Protein AF-A0A412VHC2-F1 (afdb_monomer)

Structure (mmCIF, N/CA/C/O backbone):
data_AF-A0A412VHC2-F1
#
_entry.id   AF-A0A412VHC2-F1
#
loop_
_atom_site.group_PDB
_atom_site.id
_atom_site.type_symbol
_atom_site.label_atom_id
_atom_site.label_alt_id
_atom_site.label_comp_id
_atom_site.label_asym_id
_atom_site.label_entity_id
_atom_site.label_seq_id
_atom_site.pdbx_PDB_ins_code
_atom_site.Cartn_x
_atom_site.Cartn_y
_atom_site.Cartn_z
_atom_site.occupancy
_atom_site.B_iso_or_equiv
_atom_site.auth_seq_id
_atom_site.auth_comp_id
_atom_site.auth_asym_id
_atom_site.auth_atom_id
_atom_site.pdbx_PDB_model_num
ATOM 1 N N . MET A 1 1 ? -16.790 25.244 76.157 1.00 37.00 1 MET A N 1
ATOM 2 C CA . MET A 1 1 ? -16.424 24.755 74.810 1.00 37.00 1 MET A CA 1
ATOM 3 C C . MET A 1 1 ? -17.677 24.158 74.197 1.00 37.00 1 MET A C 1
ATOM 5 O O . MET A 1 1 ? -18.150 23.159 74.721 1.00 37.00 1 MET A O 1
ATOM 9 N N . ASN A 1 2 ? -18.261 24.790 73.173 1.00 50.31 2 ASN A N 1
ATOM 10 C CA . ASN A 1 2 ? -19.394 24.199 72.456 1.00 50.31 2 ASN A CA 1
ATOM 11 C C . ASN A 1 2 ? -18.897 22.934 71.756 1.00 50.31 2 ASN A C 1
ATOM 13 O O . ASN A 1 2 ? -18.060 23.008 70.859 1.00 50.31 2 ASN A O 1
ATOM 17 N N . LYS A 1 3 ? -19.355 21.770 72.219 1.00 57.19 3 LYS A N 1
ATOM 18 C CA . LYS A 1 3 ? -19.125 20.494 71.542 1.00 57.19 3 LYS A CA 1
ATOM 19 C C . LYS A 1 3 ? -19.809 20.613 70.179 1.00 57.19 3 LYS A C 1
ATOM 21 O O . LYS A 1 3 ? -21.024 20.761 70.125 1.00 57.19 3 LYS A O 1
ATOM 26 N N . LYS A 1 4 ? -19.029 20.656 69.097 1.00 60.97 4 LYS A N 1
ATOM 27 C CA . LYS A 1 4 ? -19.575 20.703 67.738 1.00 60.97 4 LYS A CA 1
ATOM 28 C C . LYS A 1 4 ? -20.162 19.327 67.449 1.00 60.97 4 LYS A C 1
ATOM 30 O O . LYS A 1 4 ? -19.420 18.349 67.376 1.00 60.97 4 LYS A O 1
ATOM 35 N N . TYR A 1 5 ? -21.483 19.241 67.380 1.00 79.25 5 TYR A N 1
ATOM 36 C CA . TYR A 1 5 ? -22.153 17.985 67.086 1.00 79.25 5 TYR A CA 1
ATOM 37 C C . TYR A 1 5 ? -22.163 17.748 65.581 1.00 79.25 5 TYR A C 1
ATOM 39 O O . TYR A 1 5 ? -22.399 18.661 64.798 1.00 79.25 5 TYR A O 1
ATOM 47 N N . GLN A 1 6 ? -21.924 16.506 65.179 1.00 88.62 6 GLN A N 1
ATOM 48 C CA . GLN A 1 6 ? -22.318 16.044 63.853 1.00 88.62 6 GLN A CA 1
ATOM 49 C C . GLN A 1 6 ? -23.771 15.572 63.937 1.00 88.62 6 GLN A C 1
ATOM 51 O O . GLN A 1 6 ? -24.225 15.153 65.003 1.00 88.62 6 GLN A O 1
ATOM 56 N N . LEU A 1 7 ? -24.507 15.601 62.826 1.00 92.62 7 LEU A N 1
ATOM 57 C CA . LEU A 1 7 ? -25.932 15.253 62.810 1.00 92.62 7 LEU A CA 1
ATOM 58 C C . LEU A 1 7 ? -26.248 13.936 63.543 1.00 92.62 7 LEU A C 1
ATOM 60 O O . LEU A 1 7 ? -27.122 13.891 64.405 1.00 92.62 7 LEU A O 1
ATOM 64 N N . HIS A 1 8 ? -25.500 12.876 63.246 1.00 93.00 8 HIS A N 1
ATOM 65 C CA . HIS A 1 8 ? -25.709 11.550 63.823 1.00 93.00 8 HIS A CA 1
ATOM 66 C C . HIS A 1 8 ? -25.371 11.469 65.322 1.00 93.00 8 HIS A C 1
ATOM 68 O O . HIS A 1 8 ? -26.059 10.768 66.065 1.00 93.00 8 HIS A O 1
ATOM 74 N N . THR A 1 9 ? -24.357 12.203 65.798 1.00 91.56 9 THR A N 1
ATOM 75 C CA . THR A 1 9 ? -24.033 12.266 67.235 1.00 91.56 9 THR A CA 1
ATOM 76 C C . THR A 1 9 ? -25.034 13.124 68.000 1.00 91.56 9 THR A C 1
ATOM 78 O O . THR A 1 9 ? -25.447 12.733 69.085 1.00 91.56 9 THR A O 1
ATOM 81 N N . GLY A 1 10 ? -25.506 14.227 67.412 1.00 92.94 10 GLY A N 1
ATOM 82 C CA . GLY A 1 10 ? -26.583 15.036 67.984 1.00 92.94 10 GLY A CA 1
ATOM 83 C C . GLY A 1 10 ? -27.891 14.251 68.123 1.00 92.94 10 GLY A C 1
ATOM 84 O O . GLY A 1 10 ? -28.517 14.284 69.178 1.00 92.94 10 GLY A O 1
ATOM 85 N N . ILE A 1 11 ? -28.282 13.486 67.094 1.00 94.38 11 ILE A N 1
ATOM 86 C CA . ILE A 1 11 ? -29.484 12.637 67.157 1.00 94.38 11 ILE A CA 1
ATOM 87 C C . ILE A 1 11 ? -29.336 11.577 68.253 1.00 94.38 11 ILE A C 1
ATOM 89 O O . ILE A 1 11 ? -30.275 11.359 69.016 1.00 94.38 11 ILE A O 1
ATOM 93 N N . LYS A 1 12 ? -28.164 10.938 68.360 1.00 93.62 12 LYS A N 1
ATOM 94 C CA . LYS A 1 12 ? -27.890 9.946 69.405 1.00 93.62 12 LYS A CA 1
ATOM 95 C C . LYS A 1 12 ? -28.046 10.536 70.808 1.00 93.62 12 LYS A C 1
ATOM 97 O O . LYS A 1 12 ? -28.754 9.948 71.620 1.00 93.62 12 LYS A O 1
ATOM 102 N N . ASP A 1 13 ? -27.443 11.692 71.075 1.00 92.50 13 ASP A N 1
ATOM 103 C CA . ASP A 1 13 ? -27.494 12.333 72.396 1.00 92.50 13 ASP A CA 1
ATOM 104 C C . ASP A 1 13 ? -28.935 12.756 72.763 1.00 92.50 13 ASP A C 1
ATOM 106 O O . ASP A 1 13 ? -29.370 12.566 73.902 1.00 92.50 13 ASP A O 1
ATOM 110 N N . ILE A 1 14 ? -29.722 13.239 71.790 1.00 92.62 14 ILE A N 1
ATOM 111 C CA . ILE A 1 14 ? -31.148 13.559 71.987 1.00 92.62 14 ILE A CA 1
ATOM 112 C C . ILE A 1 14 ? -31.957 12.294 72.289 1.00 92.62 14 ILE A C 1
ATOM 114 O O . ILE A 1 14 ? -32.760 12.297 73.219 1.00 92.62 14 ILE A O 1
ATOM 118 N N . ILE A 1 15 ? -31.741 11.202 71.549 1.00 92.38 15 ILE A N 1
ATOM 119 C CA . ILE A 1 15 ? -32.456 9.938 71.782 1.00 92.38 15 ILE A CA 1
ATOM 120 C C . ILE A 1 15 ? -32.112 9.356 73.157 1.00 92.38 15 ILE A C 1
ATOM 122 O O . ILE A 1 15 ? -32.994 8.868 73.861 1.00 92.38 15 ILE A O 1
ATOM 126 N N . GLN A 1 16 ? -30.847 9.439 73.573 1.00 90.50 16 GLN A N 1
ATOM 127 C CA . GLN A 1 16 ? -30.414 8.985 74.896 1.00 90.50 16 GLN A CA 1
ATOM 128 C C . GLN A 1 16 ? -31.054 9.788 76.036 1.00 90.50 16 GLN A C 1
ATOM 130 O O . GLN A 1 16 ? -31.316 9.224 77.096 1.00 90.50 16 GLN A O 1
ATOM 135 N N . THR A 1 17 ? -31.323 11.078 75.822 1.00 89.31 17 THR A N 1
ATOM 136 C CA . THR A 1 17 ? -31.862 11.977 76.856 1.00 89.31 17 THR A CA 1
ATOM 137 C C . THR A 1 17 ? -33.395 11.990 76.885 1.00 89.31 17 THR A C 1
ATOM 139 O O . THR A 1 17 ? -33.995 12.061 77.956 1.00 89.31 17 THR A O 1
ATOM 142 N N . ASN A 1 18 ? -34.043 11.900 75.722 1.00 88.44 18 ASN A N 1
ATOM 143 C CA . ASN A 1 18 ? -35.478 12.155 75.556 1.00 88.44 18 ASN A CA 1
ATOM 144 C C . ASN A 1 18 ? -36.262 10.927 75.057 1.00 88.44 18 ASN A C 1
ATOM 146 O O . ASN A 1 18 ? -37.468 11.024 74.826 1.00 88.44 18 ASN A O 1
ATOM 150 N N . GLY A 1 19 ? -35.600 9.782 74.872 1.00 88.69 19 GLY A N 1
ATOM 151 C CA . GLY A 1 19 ? -36.183 8.600 74.238 1.00 88.69 19 GLY A CA 1
ATOM 152 C C . GLY A 1 19 ? -36.320 8.750 72.719 1.00 88.69 19 GLY A C 1
ATOM 153 O O . GLY A 1 19 ? -35.807 9.688 72.115 1.00 88.69 19 GLY A O 1
ATOM 154 N N . THR A 1 20 ? -37.015 7.813 72.071 1.00 89.94 20 THR A N 1
ATOM 155 C CA . 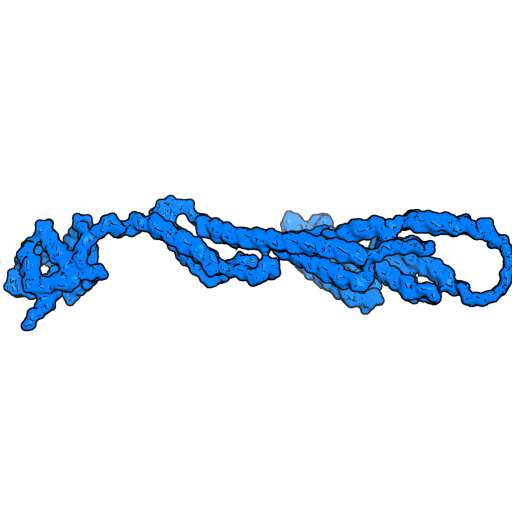THR A 1 20 ? -37.153 7.777 70.602 1.00 89.94 20 THR A CA 1
ATOM 156 C C . THR A 1 20 ? -38.275 8.659 70.058 1.00 89.94 20 THR A C 1
ATOM 158 O O . THR A 1 20 ? -38.295 8.929 68.861 1.00 89.94 20 THR A O 1
ATOM 161 N N . GLU A 1 21 ? -39.170 9.172 70.907 1.00 88.75 21 GLU A N 1
ATOM 162 C CA . GLU A 1 21 ? -40.281 10.056 70.512 1.00 88.75 21 GLU A CA 1
ATOM 163 C C . GLU A 1 21 ? -39.888 11.239 69.603 1.00 88.75 21 GLU A C 1
ATOM 165 O O . GLU A 1 21 ? -40.613 11.506 68.637 1.00 88.75 21 GLU A O 1
ATOM 170 N N . PRO A 1 22 ? -38.749 11.936 69.814 1.00 91.12 22 PRO A N 1
ATOM 171 C CA . PRO A 1 22 ? -38.373 13.079 68.987 1.00 91.12 22 PRO A CA 1
ATOM 172 C C . PRO A 1 22 ? -38.253 12.764 67.489 1.00 91.12 22 PRO A C 1
ATOM 174 O O . PRO A 1 22 ? -38.508 13.645 66.673 1.00 91.12 22 PRO A O 1
ATOM 177 N N . ILE A 1 23 ? -37.943 11.522 67.090 1.00 91.44 23 ILE A N 1
ATOM 178 C CA . ILE A 1 23 ? -37.787 11.148 65.667 1.00 91.44 23 ILE A CA 1
ATOM 179 C C . ILE A 1 23 ? -39.088 11.247 64.863 1.00 91.44 23 ILE A C 1
ATOM 181 O O . ILE A 1 23 ? -39.067 11.146 63.640 1.00 91.44 23 ILE A O 1
ATOM 185 N N . ARG A 1 24 ? -40.227 11.431 65.535 1.00 91.19 24 ARG A N 1
ATOM 186 C CA . ARG A 1 24 ? -41.544 11.564 64.909 1.00 91.19 24 ARG A CA 1
ATOM 187 C C . ARG A 1 24 ? -41.869 12.999 64.520 1.00 91.19 24 ARG A C 1
ATOM 189 O O . ARG A 1 24 ? -42.771 13.213 63.717 1.00 91.19 24 ARG A O 1
ATOM 196 N N . THR A 1 25 ? -41.194 13.982 65.116 1.00 91.31 25 THR A N 1
ATOM 197 C CA . THR A 1 25 ? -41.640 15.377 65.073 1.00 91.31 25 THR A CA 1
ATOM 198 C C . THR A 1 25 ? -40.540 16.316 64.603 1.00 91.31 25 THR A C 1
ATOM 200 O O . THR A 1 25 ? -39.356 16.123 64.869 1.00 91.31 25 THR A O 1
ATOM 203 N N . VAL A 1 26 ? -40.942 17.413 63.956 1.00 89.88 26 VAL A N 1
ATOM 204 C CA . VAL A 1 26 ? -40.036 18.479 63.488 1.00 89.88 26 VAL A CA 1
ATOM 205 C C . VAL A 1 26 ? -39.241 19.122 64.639 1.00 89.88 26 VAL A C 1
ATOM 207 O O . VAL A 1 26 ? -38.220 19.768 64.395 1.00 89.88 26 VAL A O 1
ATOM 210 N N . GLN A 1 27 ? -39.654 18.917 65.898 1.00 88.25 27 GLN A N 1
ATOM 211 C CA . GLN A 1 27 ? -38.915 19.382 67.073 1.00 88.25 27 GLN A CA 1
ATOM 212 C C . GLN A 1 27 ? -37.485 18.842 67.091 1.00 88.25 27 GLN A C 1
ATOM 214 O O . GLN A 1 27 ? -36.577 19.615 67.383 1.00 88.25 27 GLN A O 1
ATOM 219 N N . LEU A 1 28 ? -37.259 17.586 66.682 1.00 92.19 28 LEU A N 1
ATOM 220 C CA . LEU A 1 28 ? -35.909 17.028 66.564 1.00 92.19 28 LEU A CA 1
ATOM 221 C C . LEU A 1 28 ? -35.023 17.900 65.671 1.00 92.19 28 LEU A C 1
ATOM 223 O O . LEU A 1 28 ? -33.915 18.263 66.059 1.00 92.19 28 LEU A O 1
ATOM 227 N N . ALA A 1 29 ? -35.528 18.303 64.502 1.00 91.25 29 ALA A N 1
ATOM 228 C CA . ALA A 1 29 ? -34.755 19.117 63.576 1.00 91.25 29 ALA A CA 1
ATOM 229 C C . ALA A 1 29 ? -34.432 20.518 64.121 1.00 91.25 29 ALA A C 1
ATOM 231 O O . ALA A 1 29 ? -33.409 21.093 63.744 1.00 91.25 29 ALA A O 1
ATOM 232 N N . ASN A 1 30 ? -35.292 21.072 64.979 1.00 88.69 30 ASN A N 1
ATOM 233 C CA . ASN A 1 30 ? -35.064 22.366 65.618 1.00 88.69 30 ASN A CA 1
ATOM 234 C C . ASN A 1 30 ? -34.069 22.252 66.783 1.00 88.69 30 ASN A C 1
ATOM 236 O O . ASN A 1 30 ? -33.128 23.034 66.812 1.00 88.69 30 ASN A O 1
ATOM 240 N N . ILE A 1 31 ? -34.195 21.238 67.648 1.00 90.69 31 ILE A N 1
ATOM 241 C CA . ILE A 1 31 ? -33.237 20.981 68.741 1.00 90.69 31 ILE A CA 1
ATOM 242 C C . ILE A 1 31 ? -31.828 20.785 68.171 1.00 90.69 31 ILE A C 1
ATOM 244 O O . ILE A 1 31 ? -30.868 21.378 68.643 1.00 90.69 31 ILE A O 1
ATOM 248 N N . LEU A 1 32 ? -31.694 20.017 67.088 1.00 92.12 32 LEU A N 1
ATOM 249 C CA . LEU A 1 32 ? -30.409 19.808 66.415 1.00 92.12 32 LEU A CA 1
ATOM 250 C C . LEU A 1 32 ? -29.789 21.099 65.857 1.00 92.12 32 LEU A C 1
ATOM 252 O O . LEU A 1 32 ? -28.570 21.176 65.711 1.00 92.12 32 LEU A O 1
ATOM 256 N N . ALA A 1 33 ? -30.599 22.119 65.551 1.00 88.00 33 ALA A N 1
ATOM 257 C CA . ALA A 1 33 ? -30.076 23.411 65.116 1.00 88.00 33 ALA A CA 1
ATOM 258 C C . ALA A 1 33 ? -29.390 24.146 66.272 1.00 88.00 33 ALA A C 1
ATOM 260 O O . ALA A 1 33 ? -28.338 24.741 66.055 1.00 88.00 33 ALA A O 1
ATOM 261 N N . ASP A 1 34 ? -29.931 24.029 67.486 1.00 86.25 34 ASP A N 1
ATOM 262 C CA . ASP A 1 34 ? -29.331 24.594 68.699 1.00 86.25 34 ASP A CA 1
ATOM 263 C C . ASP A 1 34 ? -28.030 23.866 69.086 1.00 86.25 34 ASP A C 1
ATOM 265 O O . ASP A 1 34 ? -27.150 24.440 69.723 1.00 86.25 34 ASP A O 1
ATOM 269 N N . TYR A 1 35 ? -27.872 22.612 68.646 1.00 86.62 35 TYR A N 1
ATOM 270 C CA . TYR A 1 35 ? -26.659 21.804 68.825 1.00 86.62 35 TYR A CA 1
ATOM 271 C C . TYR A 1 35 ? -25.578 22.099 67.771 1.00 86.62 35 TYR A C 1
ATOM 273 O O . TYR A 1 35 ? -24.549 21.419 67.750 1.00 86.62 35 TYR A O 1
ATOM 281 N N . SER A 1 36 ? -25.796 23.064 66.866 1.00 85.94 36 SER A N 1
ATOM 282 C CA . SER A 1 36 ? -24.916 23.304 65.711 1.00 85.94 36 SER A CA 1
ATOM 283 C C . SER A 1 36 ? -24.716 22.051 64.838 1.00 85.94 36 SER A C 1
ATOM 285 O O . SER A 1 36 ? -23.720 21.923 64.126 1.00 85.94 36 SER A O 1
ATOM 287 N N . ALA A 1 37 ? -25.673 21.111 64.855 1.00 89.88 37 ALA A N 1
ATOM 288 C CA . ALA A 1 37 ? -25.521 19.791 64.235 1.00 89.88 37 ALA A CA 1
ATOM 289 C C . ALA A 1 37 ? -25.527 19.814 62.693 1.00 89.88 37 ALA A C 1
ATOM 291 O O . ALA A 1 37 ? -25.292 18.791 62.047 1.00 89.88 37 ALA A O 1
ATOM 292 N N . TYR A 1 38 ? -25.804 20.981 62.109 1.00 90.75 38 TYR A N 1
ATOM 293 C CA . TYR A 1 38 ? -25.882 21.214 60.668 1.00 90.75 38 TYR A CA 1
ATOM 294 C C . TYR A 1 38 ? -24.745 22.082 60.128 1.00 90.75 38 TYR A C 1
ATOM 296 O O . TYR A 1 38 ? -24.707 22.312 58.925 1.00 90.75 38 TYR A O 1
ATOM 304 N N . ASP A 1 39 ? -23.833 22.565 60.977 1.00 86.31 39 ASP A N 1
ATOM 305 C CA . ASP A 1 39 ? -22.776 23.502 60.566 1.00 86.31 39 ASP A CA 1
ATOM 306 C C . ASP A 1 39 ? -21.866 22.914 59.482 1.00 86.31 39 ASP A C 1
ATOM 308 O O . ASP A 1 39 ? -21.355 23.636 58.632 1.00 86.31 39 ASP A O 1
ATOM 312 N N . GLU A 1 40 ? -21.648 21.600 59.527 1.00 83.62 40 GLU A N 1
ATOM 313 C CA . GLU A 1 40 ? -20.838 20.881 58.542 1.00 83.62 40 GLU A CA 1
ATOM 314 C C . GLU A 1 40 ? -21.611 20.603 57.243 1.00 83.62 40 GLU A C 1
ATOM 316 O O . GLU A 1 40 ? -21.042 20.683 56.161 1.00 83.62 40 GLU A O 1
ATOM 321 N N . TYR A 1 41 ? -22.921 20.344 57.343 1.00 89.06 41 TYR A N 1
ATOM 322 C CA . TYR A 1 41 ? -23.776 19.942 56.221 1.00 89.06 41 TYR A CA 1
ATOM 323 C C . TYR A 1 41 ? -25.149 20.646 56.274 1.00 89.06 41 TYR A C 1
ATOM 325 O O . TYR A 1 41 ? -26.151 20.010 56.632 1.00 89.06 41 TYR A O 1
ATOM 333 N N . PRO A 1 42 ? -25.247 21.942 55.915 1.00 87.31 42 PRO A N 1
ATOM 334 C CA . PRO A 1 42 ? -26.446 22.757 56.154 1.00 87.31 42 PRO A CA 1
ATOM 335 C C . PRO A 1 42 ? -27.733 22.228 55.503 1.00 87.31 42 PRO A C 1
ATOM 337 O O . PRO A 1 42 ? -28.818 22.316 56.088 1.00 87.31 42 PRO A O 1
ATOM 340 N N . ALA A 1 43 ? -27.627 21.620 54.319 1.00 88.38 43 ALA A N 1
ATOM 341 C CA . ALA A 1 43 ? -28.752 21.066 53.566 1.00 88.38 43 ALA A CA 1
ATOM 342 C C . ALA A 1 43 ? -29.476 19.933 54.308 1.00 88.38 43 ALA A C 1
ATOM 344 O O . ALA A 1 43 ? -30.672 19.711 54.103 1.00 88.38 43 ALA A O 1
ATOM 345 N N . THR A 1 44 ? -28.785 19.241 55.217 1.00 92.50 44 THR A N 1
ATOM 346 C CA . THR A 1 44 ? -29.366 18.130 55.983 1.00 92.50 44 THR A CA 1
ATOM 347 C C . THR A 1 44 ? -30.480 18.593 56.922 1.00 92.50 44 THR A C 1
ATOM 349 O O . THR A 1 44 ? -31.402 17.824 57.183 1.00 92.50 44 THR A O 1
ATOM 352 N N . LYS A 1 45 ? -30.484 19.870 57.338 1.00 93.94 45 LYS A N 1
ATOM 353 C CA . LYS A 1 45 ? -31.594 20.475 58.090 1.00 93.94 45 LYS A CA 1
ATOM 354 C C . LYS A 1 45 ? -32.885 20.487 57.282 1.00 93.94 45 LYS A C 1
ATOM 356 O O . LYS A 1 45 ? -33.942 20.165 57.816 1.00 93.94 45 LYS A O 1
ATOM 361 N N . VAL A 1 46 ? -32.805 20.867 56.006 1.00 92.12 46 VAL A N 1
ATOM 362 C CA . VAL A 1 46 ? -33.967 20.932 55.107 1.00 92.12 46 VAL A CA 1
ATOM 363 C C . VAL A 1 46 ? -34.512 19.529 54.872 1.00 92.12 46 VAL A C 1
ATOM 365 O O . VAL A 1 46 ? -35.702 19.297 55.062 1.00 92.12 46 VAL A O 1
ATOM 368 N N . VAL A 1 47 ? -33.625 18.581 54.559 1.00 94.50 47 VAL A N 1
ATOM 369 C CA . VAL A 1 47 ? -34.006 17.186 54.311 1.00 94.50 47 VAL A CA 1
ATOM 370 C C . VAL A 1 47 ? -34.598 16.536 55.564 1.00 94.50 47 VAL A C 1
ATOM 372 O O . VAL A 1 47 ? -35.648 15.911 55.473 1.00 94.50 47 VAL A O 1
ATOM 375 N N . LEU A 1 48 ? -33.994 16.712 56.746 1.00 96.06 48 LEU A N 1
ATOM 376 C CA . LEU A 1 48 ? -34.534 16.155 57.990 1.00 96.06 48 LEU A CA 1
ATOM 377 C C . LEU A 1 48 ? -35.894 16.771 58.345 1.00 96.06 48 LEU A C 1
ATOM 379 O O . LEU A 1 48 ? -36.805 16.049 58.740 1.00 96.06 48 LEU A O 1
ATOM 383 N N . LYS A 1 49 ? -36.069 18.088 58.174 1.00 94.75 49 LYS A N 1
ATOM 384 C CA . LYS A 1 49 ? -37.378 18.725 58.376 1.00 94.75 49 LYS A CA 1
ATOM 385 C C . LYS A 1 49 ? -38.439 18.145 57.451 1.00 94.75 49 LYS A C 1
ATOM 387 O O . LYS A 1 49 ? -39.549 17.896 57.918 1.00 94.75 49 LYS A O 1
ATOM 392 N N . ASP A 1 50 ? -38.109 17.912 56.186 1.00 95.25 50 ASP A N 1
ATOM 393 C CA . ASP A 1 50 ? -39.046 17.332 55.228 1.00 95.25 50 ASP A CA 1
ATOM 394 C C . ASP A 1 50 ? -39.403 15.883 55.588 1.00 95.25 50 ASP A C 1
ATOM 396 O O . ASP A 1 50 ? -40.587 15.574 55.694 1.00 95.25 50 ASP A O 1
ATOM 400 N N . VAL A 1 51 ? -38.420 15.036 55.926 1.00 95.88 51 VAL A N 1
ATOM 401 C CA . VAL A 1 51 ? -38.637 13.657 56.424 1.00 95.88 51 VAL A CA 1
ATOM 402 C C . VAL A 1 51 ? -39.624 13.628 57.598 1.00 95.88 51 VAL A C 1
ATOM 404 O O . VAL A 1 51 ? -40.512 12.774 57.664 1.00 95.88 51 VAL A O 1
ATOM 407 N N . LEU A 1 52 ? -39.481 14.563 58.538 1.00 95.00 52 LEU A N 1
ATOM 408 C CA . LEU A 1 52 ? -40.332 14.646 59.726 1.00 95.00 52 LEU A CA 1
ATOM 409 C C . LEU A 1 52 ? -41.726 15.196 59.390 1.00 95.00 52 LEU A C 1
ATOM 411 O O . LEU A 1 52 ? -42.724 14.681 59.886 1.00 95.00 52 LEU A O 1
ATOM 415 N N . THR A 1 53 ? -41.811 16.201 58.516 1.00 92.44 53 THR A N 1
ATOM 416 C CA . THR A 1 53 ? -43.079 16.852 58.136 1.00 92.44 53 THR A CA 1
ATOM 417 C C . THR A 1 53 ? -43.941 15.958 57.243 1.00 92.44 53 THR A C 1
ATOM 419 O O . THR A 1 53 ? -45.161 15.943 57.371 1.00 92.44 53 THR A O 1
ATOM 422 N N . THR A 1 54 ? -43.317 15.168 56.370 1.00 91.69 54 THR A N 1
ATOM 423 C CA . THR A 1 54 ? -43.994 14.251 55.437 1.00 91.69 54 THR A CA 1
ATOM 424 C C . THR A 1 54 ? -44.352 12.898 56.068 1.00 91.69 54 THR A C 1
ATOM 426 O O . THR A 1 54 ? -44.821 11.991 55.381 1.00 91.69 54 THR A O 1
ATOM 429 N N . GLY A 1 55 ? -44.154 12.742 57.383 1.00 92.75 55 GLY A N 1
ATOM 430 C CA . GLY A 1 55 ? -44.569 11.563 58.148 1.00 92.75 55 GLY A CA 1
ATOM 431 C C . GLY A 1 55 ? -43.623 10.361 58.059 1.00 92.75 55 GLY A C 1
ATOM 432 O O . GLY A 1 55 ? -43.915 9.310 58.633 1.00 92.75 55 GLY A O 1
ATOM 433 N N . TYR A 1 56 ? -42.465 10.484 57.403 1.00 95.19 56 TYR A N 1
ATOM 434 C CA . TYR A 1 56 ? -41.474 9.402 57.353 1.00 95.19 56 TYR A CA 1
ATOM 435 C C . TYR A 1 56 ? -40.811 9.172 58.713 1.00 95.19 56 TYR A C 1
ATOM 437 O O . TYR A 1 56 ? -40.528 8.025 59.050 1.00 95.19 56 TYR A O 1
ATOM 445 N N . GLY A 1 57 ? -40.664 10.213 59.540 1.00 93.50 57 GLY A N 1
ATOM 446 C CA . GLY A 1 57 ? -40.243 10.070 60.940 1.00 93.50 57 GLY A CA 1
ATOM 447 C C . GLY A 1 57 ? -41.158 9.148 61.757 1.00 93.50 57 GLY A C 1
ATOM 448 O O . GLY A 1 57 ? -40.684 8.259 62.462 1.00 93.50 57 GLY A O 1
ATOM 449 N N . GLN A 1 58 ? -42.481 9.283 61.591 1.00 93.69 58 GLN A N 1
ATOM 450 C CA . GLN A 1 58 ? -43.465 8.393 62.218 1.00 93.69 58 GLN A CA 1
ATOM 451 C C . GLN A 1 58 ? -43.326 6.949 61.721 1.00 93.69 58 GLN A C 1
ATOM 453 O O . GLN A 1 58 ? -43.388 6.019 62.518 1.00 93.69 58 GLN A O 1
ATOM 458 N N . ARG A 1 59 ? -43.107 6.750 60.415 1.00 93.38 59 ARG A N 1
ATOM 459 C CA . ARG A 1 59 ? -42.904 5.411 59.836 1.00 93.38 59 ARG A CA 1
ATOM 460 C C . ARG A 1 59 ? -41.641 4.741 60.378 1.00 93.38 59 ARG A C 1
ATOM 462 O O . ARG A 1 59 ? -41.683 3.553 60.671 1.00 93.38 59 ARG A O 1
ATOM 469 N N . ILE A 1 60 ? -40.551 5.496 60.541 1.00 93.25 60 ILE A N 1
ATOM 470 C CA . ILE A 1 60 ? -39.308 5.002 61.155 1.00 93.25 60 ILE A CA 1
ATOM 471 C C . ILE A 1 60 ? -39.549 4.629 62.621 1.00 93.25 60 ILE A C 1
ATOM 473 O O . ILE A 1 60 ? -39.118 3.565 63.052 1.00 93.25 60 ILE A O 1
ATOM 477 N N . TYR A 1 61 ? -40.259 5.471 63.377 1.00 91.69 61 TYR A N 1
ATOM 478 C CA . TYR A 1 61 ? -40.608 5.185 64.769 1.00 91.69 61 TYR A CA 1
ATOM 479 C C . TYR A 1 61 ? -41.447 3.911 64.909 1.00 91.69 61 TYR A C 1
ATOM 481 O O . TYR A 1 61 ? -41.135 3.073 65.750 1.00 91.69 61 TYR A O 1
ATOM 489 N N . ASN A 1 62 ? -42.469 3.733 64.069 1.00 90.06 62 ASN A N 1
ATOM 490 C CA . ASN A 1 62 ? -43.288 2.521 64.085 1.00 90.06 62 ASN A CA 1
ATOM 491 C C . ASN A 1 62 ? -42.448 1.289 63.731 1.00 90.06 62 ASN A C 1
ATOM 493 O O . ASN A 1 62 ? -42.463 0.324 64.481 1.00 90.06 62 ASN A O 1
ATOM 497 N N . ALA A 1 63 ? -41.643 1.352 62.663 1.00 88.56 63 ALA A N 1
ATOM 498 C CA . ALA A 1 63 ? -40.755 0.252 62.272 1.00 88.56 63 ALA A CA 1
ATOM 499 C C . ALA A 1 63 ? -39.745 -0.114 63.376 1.00 88.56 63 ALA A C 1
ATOM 501 O O . ALA A 1 63 ? -39.385 -1.275 63.540 1.00 88.56 63 ALA A O 1
ATOM 502 N N . PHE A 1 64 ? -39.290 0.866 64.162 1.00 87.75 64 PHE A N 1
ATOM 503 C CA . PHE A 1 64 ? -38.398 0.621 65.292 1.00 87.75 64 PHE A CA 1
ATOM 504 C C . PHE A 1 64 ? -39.114 -0.003 66.505 1.00 87.75 64 PHE A C 1
ATOM 506 O O . PHE A 1 64 ? -38.502 -0.791 67.223 1.00 87.75 64 PHE A O 1
ATOM 513 N N . ASN A 1 65 ? -40.392 0.326 66.732 1.00 82.44 65 ASN A N 1
ATOM 514 C CA . ASN A 1 65 ? -41.126 -0.058 67.943 1.00 82.44 65 ASN A CA 1
ATOM 515 C C . ASN A 1 65 ? -42.119 -1.228 67.772 1.00 82.44 65 ASN A C 1
ATOM 517 O O . ASN A 1 65 ? -42.468 -1.844 68.776 1.00 82.44 65 ASN A O 1
ATOM 521 N N . GLU A 1 66 ? -42.589 -1.549 66.560 1.00 72.94 66 GLU A N 1
ATOM 522 C CA . GLU A 1 66 ? -43.731 -2.465 66.351 1.00 72.94 66 GLU A CA 1
ATOM 523 C C . GLU A 1 66 ? -43.393 -3.895 65.876 1.00 72.94 66 GLU A C 1
ATOM 525 O O . GLU A 1 66 ? -44.295 -4.732 65.856 1.00 72.94 66 GLU A O 1
ATOM 530 N N . SER A 1 67 ? -42.144 -4.276 65.574 1.00 52.19 67 SER A N 1
ATOM 531 C CA . SER A 1 67 ? -41.869 -5.668 65.147 1.00 52.19 67 SER A CA 1
ATOM 532 C C . SER A 1 67 ? -40.405 -6.103 65.249 1.00 52.19 67 SER A C 1
ATOM 534 O O . SER A 1 67 ? -39.480 -5.359 64.956 1.00 52.19 67 SER A O 1
ATOM 536 N N . GLY A 1 68 ? -40.183 -7.350 65.683 1.00 58.50 68 GLY A N 1
ATOM 537 C CA . GLY A 1 68 ? -38.868 -7.888 66.041 1.00 58.50 68 GLY A CA 1
ATOM 538 C C . GLY A 1 68 ? -37.815 -7.991 64.924 1.00 58.50 68 GLY A C 1
ATOM 539 O O . GLY A 1 68 ? -38.123 -8.053 63.745 1.00 58.50 68 GLY A O 1
ATOM 540 N N . LYS A 1 69 ? -36.546 -8.080 65.357 1.00 59.97 69 LYS A N 1
ATOM 541 C CA . LYS A 1 69 ? -35.277 -8.456 64.676 1.00 59.97 69 LYS A CA 1
ATOM 542 C C . LYS A 1 69 ? -34.935 -7.898 63.271 1.00 59.97 69 LYS A C 1
ATOM 544 O O . LYS A 1 69 ? -33.768 -8.026 62.909 1.00 59.97 69 LYS A O 1
ATOM 549 N N . ILE A 1 70 ? -35.826 -7.255 62.507 1.00 60.81 70 ILE A N 1
ATOM 550 C CA . ILE A 1 70 ? -35.568 -6.807 61.113 1.00 60.81 70 ILE A CA 1
ATOM 551 C C . ILE A 1 70 ? -35.718 -5.275 60.924 1.00 60.81 70 ILE A C 1
ATOM 553 O O . ILE A 1 70 ? -36.078 -4.790 59.854 1.00 60.81 70 ILE A O 1
ATOM 557 N N . TYR A 1 71 ? -35.359 -4.483 61.938 1.00 74.19 71 TYR A N 1
ATOM 558 C CA . TYR A 1 71 ? -35.496 -3.013 61.944 1.00 74.19 71 TYR A CA 1
ATOM 559 C C . TYR A 1 71 ? -34.821 -2.300 60.755 1.00 74.19 71 TYR A C 1
ATOM 561 O O . TYR A 1 71 ? -35.355 -1.353 60.182 1.00 74.19 71 TYR A O 1
ATOM 569 N N . LEU A 1 72 ? -33.624 -2.750 60.364 1.00 81.06 72 LEU A N 1
ATOM 570 C CA . LEU A 1 72 ? -32.822 -2.083 59.331 1.00 81.06 72 LEU A CA 1
ATOM 571 C C . LEU A 1 72 ? -33.401 -2.236 57.921 1.00 81.06 72 LEU A C 1
ATOM 573 O O . LEU A 1 72 ? -33.321 -1.295 57.136 1.00 81.06 72 LEU A O 1
ATOM 577 N N . ALA A 1 73 ? -33.968 -3.399 57.589 1.00 83.50 73 ALA A N 1
ATOM 578 C CA . ALA A 1 73 ? -34.496 -3.637 56.246 1.00 83.50 73 ALA A CA 1
ATOM 579 C C . ALA A 1 73 ? -35.768 -2.814 55.999 1.00 83.50 73 ALA A C 1
ATOM 581 O O . ALA A 1 73 ? -35.930 -2.235 54.926 1.00 83.50 73 ALA A O 1
ATOM 582 N N . GLU A 1 74 ? -36.633 -2.700 57.010 1.00 88.06 74 GLU A N 1
ATOM 583 C CA . GLU A 1 74 ? -37.846 -1.884 56.929 1.00 88.06 74 GLU A CA 1
ATOM 584 C C . GLU A 1 74 ? -37.517 -0.393 56.801 1.00 88.06 74 GLU A C 1
ATOM 586 O O . GLU A 1 74 ? -38.060 0.293 55.932 1.00 88.06 74 GLU A O 1
ATOM 591 N N . ILE A 1 75 ? -36.563 0.112 57.592 1.00 90.62 75 ILE A N 1
ATOM 592 C CA . ILE A 1 75 ? -36.111 1.506 57.485 1.00 90.62 75 ILE A CA 1
ATOM 593 C C . ILE A 1 75 ? -35.443 1.771 56.127 1.00 90.62 75 ILE A C 1
ATOM 595 O O . ILE A 1 75 ? -35.645 2.836 55.541 1.00 90.62 75 ILE A O 1
ATOM 599 N N . GLU A 1 76 ? -34.717 0.800 55.567 1.00 89.31 76 GLU A N 1
ATOM 600 C CA . GLU A 1 76 ? -34.149 0.910 54.221 1.00 89.31 76 GLU A CA 1
ATOM 601 C C . GLU A 1 76 ? -35.243 1.000 53.142 1.00 89.31 76 GLU A C 1
ATOM 603 O O . GLU A 1 76 ? -35.133 1.815 52.224 1.00 89.31 76 GLU A O 1
ATOM 608 N N . MET A 1 77 ? -36.337 0.241 53.270 1.00 88.62 77 MET A N 1
ATOM 609 C CA . MET A 1 77 ? -37.498 0.364 52.379 1.00 88.62 77 MET A CA 1
ATOM 610 C C . MET A 1 77 ? -38.176 1.735 52.501 1.00 88.62 77 MET A C 1
ATOM 612 O O . MET A 1 77 ? -38.528 2.341 51.487 1.00 88.62 77 MET A O 1
ATOM 616 N N . ILE A 1 78 ? -38.323 2.254 53.725 1.00 93.19 78 ILE A N 1
ATOM 617 C CA . ILE A 1 78 ? -38.857 3.600 53.982 1.00 93.19 78 ILE A CA 1
ATOM 618 C C . ILE A 1 78 ? -37.962 4.662 53.324 1.00 93.19 78 ILE A C 1
ATOM 620 O O . ILE A 1 78 ? -38.473 5.571 52.666 1.00 93.19 78 ILE A O 1
ATOM 624 N N . LYS A 1 79 ? -36.635 4.523 53.437 1.00 93.88 79 LYS A N 1
ATOM 625 C CA . LYS A 1 79 ? -35.662 5.404 52.780 1.00 93.88 79 LYS A CA 1
ATOM 626 C C . LYS A 1 79 ? -35.802 5.366 51.263 1.00 93.88 79 LYS A C 1
ATOM 628 O O . LYS A 1 79 ? -35.858 6.417 50.637 1.00 93.88 79 LYS A O 1
ATOM 633 N N . GLN A 1 80 ? -35.887 4.177 50.665 1.00 89.62 80 GLN A N 1
ATOM 634 C CA . GLN A 1 80 ? -36.050 4.031 49.216 1.00 89.62 80 GLN A CA 1
ATOM 635 C C . GLN A 1 80 ? -37.356 4.656 48.713 1.00 89.62 80 GLN A C 1
ATOM 637 O O . GLN A 1 80 ? -37.357 5.294 47.661 1.00 89.62 80 GLN A O 1
ATOM 642 N N . ASP A 1 81 ? -38.453 4.501 49.456 1.00 90.69 81 ASP A N 1
ATOM 643 C CA . ASP A 1 81 ? -39.729 5.156 49.151 1.00 90.69 81 ASP A CA 1
ATOM 644 C C . ASP A 1 81 ? -39.604 6.688 49.215 1.00 90.69 81 ASP A C 1
ATOM 646 O O . ASP A 1 81 ? -40.006 7.381 48.278 1.00 90.69 81 ASP A O 1
ATOM 650 N N . TYR A 1 82 ? -38.957 7.219 50.259 1.00 93.31 82 TYR A N 1
ATOM 651 C CA . TYR A 1 82 ? -38.691 8.654 50.393 1.00 93.31 82 TYR A CA 1
ATOM 652 C C . TYR A 1 82 ? -37.799 9.190 49.266 1.00 93.31 82 TYR A C 1
ATOM 654 O O . TYR A 1 82 ? -38.106 10.214 48.656 1.00 93.31 82 TYR A O 1
ATOM 662 N N . SER A 1 83 ? -36.709 8.490 48.939 1.00 88.56 83 SER A N 1
ATOM 663 C CA . SER A 1 83 ? -35.793 8.882 47.862 1.00 88.56 83 SER A CA 1
ATOM 664 C C . SER A 1 83 ? -36.477 8.935 46.496 1.00 88.56 83 SER A C 1
ATOM 666 O O . SER A 1 83 ? -36.079 9.739 45.666 1.00 88.56 83 SER A O 1
ATOM 668 N N . LYS A 1 84 ? -37.494 8.098 46.248 1.00 84.75 84 LYS A N 1
ATOM 669 C CA . LYS A 1 84 ? -38.255 8.108 44.986 1.00 84.75 84 LYS A CA 1
ATOM 670 C C . LYS A 1 84 ? -39.233 9.280 44.883 1.00 84.75 84 LYS A C 1
ATOM 672 O O . LYS A 1 84 ? -39.545 9.703 43.776 1.00 84.75 84 LYS A O 1
ATOM 677 N N . LYS A 1 85 ? -39.761 9.751 46.015 1.00 87.06 85 LYS A N 1
ATOM 678 C CA . LYS A 1 85 ? -40.819 10.777 46.071 1.00 87.06 85 LYS A CA 1
ATOM 679 C C . LYS A 1 85 ? -40.289 12.183 46.342 1.00 87.06 85 LYS A C 1
ATOM 681 O O . LYS A 1 85 ? -40.951 13.156 45.996 1.00 87.06 85 LYS A O 1
ATOM 686 N N . SER A 1 86 ? -39.129 12.292 46.981 1.00 87.00 86 SER A N 1
ATOM 687 C CA . SER A 1 86 ? -38.502 13.576 47.287 1.00 87.00 86 SER A CA 1
ATOM 688 C C . SER A 1 86 ? -37.698 14.112 46.101 1.00 87.00 86 SER A C 1
ATOM 690 O O . SER A 1 86 ? -37.250 13.366 45.234 1.00 87.00 86 SER A O 1
ATOM 692 N N . LYS A 1 87 ? -37.486 15.431 46.082 1.00 87.38 87 LYS A N 1
ATOM 693 C CA . LYS A 1 87 ? -36.626 16.115 45.103 1.00 87.38 87 LYS A CA 1
ATOM 694 C C . LYS A 1 87 ? -35.199 16.318 45.626 1.00 87.38 87 LYS A C 1
ATOM 696 O O . LYS A 1 87 ? -34.521 17.241 45.187 1.00 87.38 87 LYS A O 1
ATOM 701 N N . PHE A 1 88 ? -34.757 15.528 46.606 1.00 88.88 88 PHE A N 1
ATOM 702 C CA . PHE A 1 88 ? -33.483 15.740 47.296 1.00 88.88 88 PHE A CA 1
ATOM 703 C C . PHE A 1 88 ? -32.367 14.829 46.781 1.00 88.88 88 PHE A C 1
ATOM 705 O O . PHE A 1 88 ? -32.609 13.690 46.382 1.00 88.88 88 PHE A O 1
ATOM 712 N N . LYS A 1 89 ? -31.122 15.319 46.820 1.00 88.25 89 LYS A N 1
ATOM 713 C CA . LYS A 1 89 ? -29.936 14.552 46.410 1.00 88.25 89 LYS A CA 1
ATOM 714 C C . LYS A 1 89 ? -29.799 13.265 47.231 1.00 88.25 89 LYS A C 1
ATOM 716 O O . LYS A 1 89 ? -29.905 13.269 48.459 1.00 88.25 89 LYS A O 1
ATOM 721 N N . LYS A 1 90 ? -29.527 12.147 46.548 1.00 88.25 90 LYS A N 1
ATOM 722 C CA . LYS A 1 90 ? -29.500 10.798 47.142 1.00 88.25 90 LYS A CA 1
ATOM 723 C C . LYS A 1 90 ? -28.478 10.651 48.273 1.00 88.25 90 LYS A C 1
ATOM 725 O O . LYS A 1 90 ? -28.750 9.954 49.245 1.00 88.25 90 LYS A O 1
ATOM 730 N N . ASP A 1 91 ? -27.310 11.273 48.158 1.00 86.25 91 ASP A N 1
ATOM 731 C CA . ASP A 1 91 ? -26.268 11.231 49.187 1.00 86.25 91 ASP A CA 1
ATOM 732 C C . ASP A 1 91 ? -26.677 11.992 50.460 1.00 86.25 91 ASP A C 1
ATOM 734 O O . ASP A 1 91 ? -26.471 11.476 51.556 1.00 86.25 91 ASP A O 1
ATOM 738 N N . VAL A 1 92 ? -27.345 13.143 50.325 1.00 91.38 92 VAL A N 1
ATOM 739 C CA . VAL A 1 92 ? -27.899 13.912 51.456 1.00 91.38 92 VAL A CA 1
ATOM 740 C C . VAL A 1 92 ? -29.027 13.137 52.147 1.00 91.38 92 VAL A C 1
ATOM 742 O O . VAL A 1 92 ? -29.055 13.042 53.374 1.00 91.38 92 VAL A O 1
ATOM 745 N N . VAL A 1 93 ? -29.929 12.522 51.372 1.00 93.50 93 VAL A N 1
ATOM 746 C CA . VAL A 1 93 ? -30.997 11.656 51.906 1.00 93.50 93 VAL A CA 1
ATOM 747 C C . VAL A 1 93 ? -30.415 10.460 52.657 1.00 93.50 93 VAL A C 1
ATOM 749 O O . VAL A 1 93 ? -30.827 10.180 53.782 1.00 93.50 93 VAL A O 1
ATOM 752 N N . ASN A 1 94 ? -29.430 9.777 52.069 1.00 92.81 94 ASN A N 1
ATOM 753 C CA . ASN A 1 94 ? -28.756 8.655 52.717 1.00 92.81 94 ASN A CA 1
ATOM 754 C C . ASN A 1 94 ? -28.110 9.072 54.036 1.00 92.81 94 ASN A C 1
ATOM 756 O O . ASN A 1 94 ? -28.284 8.376 55.030 1.00 92.81 94 ASN A O 1
ATOM 760 N N . TYR A 1 95 ? -27.418 10.213 54.060 1.00 94.25 95 TYR A N 1
ATOM 761 C CA . TYR A 1 95 ? -26.775 10.709 55.270 1.00 94.25 95 TYR A CA 1
ATOM 762 C C . TYR A 1 95 ? -27.779 10.974 56.400 1.00 94.25 95 TYR A C 1
ATOM 764 O O . TYR A 1 95 ? -27.537 10.575 57.539 1.00 94.25 95 TYR A O 1
ATOM 772 N N . VAL A 1 96 ? -28.929 11.590 56.101 1.00 95.56 96 VAL A N 1
ATOM 773 C CA . VAL A 1 96 ? -29.977 11.858 57.103 1.00 95.56 96 VAL A CA 1
ATOM 774 C C . VAL A 1 96 ? -30.567 10.561 57.662 1.00 95.56 96 VAL A C 1
ATOM 776 O O . VAL A 1 96 ? -30.642 10.400 58.880 1.00 95.56 96 VAL A O 1
ATOM 779 N N . PHE A 1 97 ? -30.941 9.610 56.803 1.00 95.62 97 PHE A N 1
ATOM 780 C CA . PHE A 1 97 ? -31.500 8.328 57.253 1.00 95.62 97 PHE A CA 1
ATOM 781 C C . PHE A 1 97 ? -30.479 7.488 58.025 1.00 95.62 97 PHE A C 1
ATOM 783 O O . PHE A 1 97 ? -30.813 6.897 59.054 1.00 95.62 97 PHE A O 1
ATOM 790 N N . ASP A 1 98 ? -29.225 7.474 57.580 1.00 94.25 98 ASP A N 1
ATOM 791 C CA . ASP A 1 98 ? -28.147 6.774 58.271 1.00 94.25 98 ASP A CA 1
ATOM 792 C C . ASP A 1 98 ? -27.839 7.419 59.627 1.00 94.25 98 ASP A C 1
ATOM 794 O O . ASP A 1 98 ? -27.573 6.702 60.590 1.00 94.25 98 ASP A O 1
ATOM 798 N N . SER A 1 99 ? -27.963 8.746 59.735 1.00 95.00 99 SER A N 1
ATOM 799 C CA . SER A 1 99 ? -27.825 9.476 61.000 1.00 95.00 99 SER A CA 1
ATOM 800 C C . SER A 1 99 ? -28.928 9.124 62.001 1.00 95.00 99 SER A C 1
ATOM 802 O O . SER A 1 99 ? -28.645 8.961 63.188 1.00 95.00 99 SER A O 1
ATOM 804 N N . ILE A 1 100 ? -30.167 8.936 61.533 1.00 94.88 100 ILE A N 1
ATOM 805 C CA . ILE A 1 100 ? -31.273 8.450 62.372 1.00 94.88 100 ILE A CA 1
ATOM 806 C C . ILE A 1 100 ? -31.012 7.004 62.816 1.00 94.88 100 ILE A C 1
ATOM 808 O O . ILE A 1 100 ? -31.119 6.698 64.002 1.00 94.88 100 ILE A O 1
ATOM 812 N N . CYS A 1 101 ? -30.602 6.122 61.896 1.00 93.06 101 CYS A N 1
ATOM 813 C CA . CYS A 1 101 ? -30.270 4.730 62.221 1.00 93.06 101 CYS A CA 1
ATOM 814 C C . CYS A 1 101 ? -29.122 4.631 63.233 1.00 93.06 101 CYS A C 1
ATOM 816 O O . CYS A 1 101 ? -29.160 3.793 64.131 1.00 93.06 101 CYS A O 1
ATOM 818 N N . TYR A 1 102 ? -28.108 5.487 63.106 1.00 93.81 102 TYR A N 1
ATOM 819 C CA . TYR A 1 102 ? -27.014 5.580 64.067 1.00 93.81 102 TYR A CA 1
ATOM 820 C C . TYR A 1 102 ? -27.512 6.025 65.447 1.00 93.81 102 TYR A C 1
ATOM 822 O O . TYR A 1 102 ? -27.159 5.416 66.455 1.00 93.81 102 TYR A O 1
ATOM 830 N N . GLY A 1 103 ? -28.377 7.043 65.500 1.00 91.94 103 GLY A N 1
ATOM 831 C CA . GLY A 1 103 ? -28.982 7.511 66.747 1.00 91.94 103 GLY A CA 1
ATOM 832 C C . GLY A 1 103 ? -29.823 6.450 67.462 1.00 91.94 103 GLY A C 1
ATOM 833 O O . GLY A 1 103 ? -29.776 6.355 68.685 1.00 91.94 103 GLY A O 1
ATOM 834 N N . LEU A 1 104 ? -30.520 5.604 66.700 1.00 90.75 104 LEU A N 1
ATOM 835 C CA . LEU A 1 104 ? -31.278 4.452 67.204 1.00 90.75 104 LEU A CA 1
ATOM 836 C C . LEU A 1 104 ? -30.398 3.245 67.584 1.00 90.75 104 LEU A C 1
ATOM 838 O O . LEU A 1 104 ? -30.914 2.227 68.036 1.00 90.75 104 LEU A O 1
ATOM 842 N N . GLY A 1 105 ? -29.078 3.322 67.381 1.00 88.56 105 GLY A N 1
ATOM 843 C CA . GLY A 1 105 ? -28.149 2.222 67.654 1.00 88.56 105 GLY A CA 1
ATOM 844 C C . GLY A 1 105 ? -28.180 1.089 66.622 1.00 88.56 105 GLY A C 1
ATOM 845 O O . GLY A 1 105 ? -27.611 0.029 66.865 1.00 88.56 105 GLY A O 1
ATOM 846 N N . LEU A 1 106 ? -28.813 1.301 65.464 1.00 87.56 106 LEU A N 1
ATOM 847 C CA . LEU A 1 106 ? -28.900 0.318 64.379 1.00 87.56 106 LEU A CA 1
ATOM 848 C C . LEU A 1 106 ? -27.668 0.334 63.459 1.00 87.56 106 LEU A C 1
ATOM 850 O O . LEU A 1 106 ? -27.400 -0.643 62.764 1.00 87.56 106 LEU A O 1
ATOM 854 N N . LYS A 1 107 ? -26.915 1.440 63.436 1.00 87.25 107 LYS A N 1
ATOM 855 C CA . LYS A 1 107 ? -25.646 1.578 62.705 1.00 87.25 107 LYS A CA 1
ATOM 856 C C . LYS A 1 107 ? -24.535 2.044 63.639 1.00 87.25 107 LYS A C 1
ATOM 858 O O . LYS A 1 107 ? -24.766 2.854 64.530 1.00 87.25 107 LYS A O 1
ATOM 863 N N . THR A 1 108 ? -23.317 1.563 63.398 1.00 86.19 108 THR A N 1
ATOM 864 C CA . THR A 1 108 ? -22.109 1.938 64.156 1.00 86.19 108 THR A CA 1
ATOM 865 C C . THR A 1 108 ? -21.283 3.034 63.487 1.00 86.19 108 THR A C 1
ATOM 867 O O . THR A 1 108 ? -20.368 3.562 64.111 1.00 86.19 108 THR A O 1
ATOM 870 N N . ALA A 1 109 ? -21.595 3.392 62.239 1.00 86.38 109 ALA A N 1
ATOM 871 C CA . ALA A 1 109 ? -20.941 4.463 61.497 1.00 86.38 109 ALA A CA 1
ATOM 872 C C . ALA A 1 109 ? -21.899 5.074 60.465 1.00 86.38 109 ALA A C 1
ATOM 874 O O . ALA A 1 109 ? -22.830 4.409 60.000 1.00 86.38 109 ALA A O 1
ATOM 875 N N . VAL A 1 110 ? -21.643 6.329 60.093 1.00 88.81 110 VAL A N 1
ATOM 876 C CA . VAL A 1 110 ? -22.393 7.072 59.072 1.00 88.81 110 VAL A CA 1
ATOM 877 C C . VAL A 1 110 ? -21.415 7.561 58.015 1.00 88.81 110 VAL A C 1
ATOM 879 O O . VAL A 1 110 ? -20.391 8.154 58.340 1.00 88.81 110 VAL A O 1
ATOM 882 N N . LYS A 1 111 ? -21.719 7.296 56.743 1.00 88.31 111 LYS A N 1
ATOM 883 C CA . LYS A 1 111 ? -20.905 7.767 55.621 1.00 88.31 111 LYS A CA 1
ATOM 884 C C . LYS A 1 111 ? -21.271 9.209 55.291 1.00 88.31 111 LYS A C 1
ATOM 886 O O . LYS A 1 111 ? -22.428 9.474 54.986 1.00 88.31 111 LYS A O 1
ATOM 891 N N . GLU A 1 112 ? -20.287 10.098 55.301 1.00 86.19 112 GLU A N 1
ATOM 892 C CA . GLU A 1 112 ? -20.461 11.514 54.970 1.00 86.19 112 GLU A CA 1
ATOM 893 C C . GLU A 1 112 ? -20.967 11.738 53.526 1.00 86.19 112 GLU A C 1
ATOM 895 O O . GLU A 1 112 ? -20.674 10.937 52.626 1.00 86.19 112 GLU A O 1
ATOM 900 N N . PRO A 1 113 ? -21.756 12.803 53.288 1.00 84.00 113 PRO A N 1
ATOM 901 C CA . PRO A 1 113 ? -22.326 13.095 51.978 1.00 84.00 113 PRO A CA 1
ATOM 902 C C . PRO A 1 113 ? -21.260 13.637 51.013 1.00 84.00 113 PRO A C 1
ATOM 904 O O . PRO A 1 113 ? -20.570 14.610 51.302 1.00 84.00 113 PRO A O 1
ATOM 907 N N . SER A 1 114 ? -21.173 13.051 49.817 1.00 76.44 114 SER A N 1
ATOM 908 C CA . SER A 1 114 ? -20.188 13.409 48.781 1.00 76.44 114 SER A CA 1
ATOM 909 C C . SER A 1 114 ? -20.325 14.830 48.222 1.00 76.44 114 SER A C 1
ATOM 911 O O . SER A 1 114 ? -19.368 15.369 47.678 1.00 76.44 114 SER A O 1
ATOM 913 N N . SER A 1 115 ? -21.511 15.431 48.316 1.00 69.00 115 SER A N 1
ATOM 914 C CA . SER A 1 115 ? -21.820 16.752 47.754 1.00 69.00 115 SER A CA 1
ATOM 915 C C . SER A 1 115 ? -21.482 17.931 48.674 1.00 69.00 115 SER A C 1
ATOM 917 O O . SER A 1 115 ? -21.862 19.060 48.365 1.00 69.00 115 SER A O 1
ATOM 919 N N . ASN A 1 116 ? -20.844 17.698 49.831 1.00 66.88 116 ASN A N 1
ATOM 920 C CA . ASN A 1 116 ? -20.637 18.686 50.906 1.00 66.88 116 ASN A CA 1
ATOM 921 C C . ASN A 1 116 ? -21.938 19.348 51.431 1.00 66.88 116 ASN A C 1
ATOM 923 O O . ASN A 1 116 ? -21.887 20.201 52.308 1.00 66.88 116 ASN A O 1
ATOM 927 N N . SER A 1 117 ? -23.117 18.936 50.937 1.00 64.50 117 SER A N 1
ATOM 928 C CA . SER A 1 117 ? -24.458 19.256 51.451 1.00 64.50 117 SER A CA 1
ATOM 929 C C . SER A 1 117 ? -24.744 20.740 51.733 1.00 64.50 117 SER A C 1
ATOM 931 O O . SER A 1 117 ? -25.318 21.068 52.771 1.00 64.50 117 SER A O 1
ATOM 933 N N . PHE A 1 118 ? -24.411 21.646 50.809 1.00 72.31 118 PHE A N 1
ATOM 934 C CA . PHE A 1 118 ? -24.866 23.048 50.877 1.00 72.31 118 PHE A CA 1
ATOM 935 C C . PHE A 1 118 ? -26.250 23.265 50.245 1.00 72.31 118 PHE A C 1
ATOM 937 O O . PHE A 1 118 ? -27.016 24.100 50.717 1.00 72.31 118 PHE A O 1
ATOM 944 N N . ASP A 1 119 ? -26.597 22.474 49.227 1.00 78.75 119 ASP A N 1
ATOM 945 C CA . ASP A 1 119 ? -27.875 22.536 48.511 1.00 78.75 119 ASP A CA 1
ATOM 946 C C . ASP A 1 119 ? -28.574 21.160 48.529 1.00 78.75 119 ASP A C 1
ATOM 948 O O . ASP A 1 119 ? -27.987 20.186 48.033 1.00 78.75 119 ASP A O 1
ATOM 952 N N . PRO A 1 120 ? -29.797 21.056 49.093 1.00 79.25 120 PRO A N 1
ATOM 953 C CA . PRO A 1 120 ? -30.484 19.781 49.273 1.00 79.25 120 PRO A CA 1
ATOM 954 C C . PRO A 1 120 ? -31.107 19.229 47.986 1.00 79.25 120 PRO A C 1
ATOM 956 O O . PRO A 1 120 ? -31.341 18.021 47.922 1.00 79.25 120 PRO A O 1
ATOM 959 N N . TYR A 1 121 ? -31.405 20.063 46.987 1.00 82.12 121 TYR A N 1
ATOM 960 C CA . TYR A 1 121 ? -32.248 19.670 45.858 1.00 82.12 121 TYR A CA 1
ATOM 961 C C . TYR A 1 121 ? -31.457 19.022 44.719 1.00 82.12 121 TYR A C 1
ATOM 963 O O . TYR A 1 121 ? -30.296 19.338 44.474 1.00 82.12 121 TYR A O 1
ATOM 971 N N . ILE A 1 122 ? -32.106 18.092 44.020 1.00 68.12 122 ILE A N 1
ATOM 972 C CA . ILE A 1 122 ? -31.670 17.598 42.713 1.00 68.12 122 ILE A CA 1
ATOM 973 C C . ILE A 1 122 ? -31.795 18.788 41.754 1.00 68.12 122 ILE A C 1
ATOM 975 O O . ILE A 1 122 ? -32.889 19.336 41.615 1.00 68.12 122 ILE A O 1
ATOM 979 N N . ASN A 1 123 ? -30.706 19.209 41.107 1.00 60.38 123 ASN A N 1
ATOM 980 C CA . ASN A 1 123 ? -30.823 20.199 40.039 1.00 60.38 123 ASN A CA 1
ATOM 981 C C . ASN A 1 123 ? -31.631 19.559 38.900 1.00 60.38 123 ASN A C 1
ATOM 983 O O . ASN A 1 123 ? -31.350 18.420 38.530 1.00 60.38 123 ASN A O 1
ATOM 987 N N . GLU A 1 124 ? -32.597 20.269 38.303 1.00 50.16 124 GLU A N 1
ATOM 988 C CA . GLU A 1 124 ? -33.453 19.758 37.206 1.00 50.16 124 GLU A CA 1
ATOM 989 C C . GLU A 1 124 ? -32.668 19.273 35.959 1.00 50.16 124 GLU A C 1
ATOM 991 O O . GLU A 1 124 ? -33.258 18.736 35.032 1.00 50.16 124 GLU A O 1
ATOM 996 N N . SER A 1 125 ? -31.332 19.388 35.951 1.00 47.66 125 SER A N 1
ATOM 997 C CA . SER A 1 125 ? -30.421 18.879 34.915 1.00 47.66 125 SER A CA 1
ATOM 998 C C . SER A 1 125 ? -29.593 17.644 35.318 1.00 47.66 125 SER A C 1
ATOM 1000 O O . SER A 1 125 ? -28.653 17.280 34.610 1.00 47.66 125 SER A O 1
ATOM 1002 N N . ASP A 1 126 ? -29.871 16.984 36.444 1.00 50.03 126 ASP A N 1
ATOM 1003 C CA . ASP A 1 126 ? -29.046 15.854 36.912 1.00 50.03 126 ASP A CA 1
ATOM 1004 C C . ASP A 1 126 ? -29.442 14.486 36.343 1.00 50.03 126 ASP A C 1
ATOM 1006 O O . ASP A 1 126 ? -28.802 13.480 36.662 1.00 50.03 126 ASP A O 1
ATOM 1010 N N . ASN A 1 127 ? -30.423 14.420 35.436 1.00 57.06 127 ASN A N 1
ATOM 1011 C CA . ASN A 1 127 ? -30.585 13.218 34.635 1.00 57.06 127 ASN A CA 1
ATOM 1012 C C . ASN A 1 127 ? -29.471 13.181 33.584 1.00 57.06 127 ASN A C 1
ATOM 1014 O O . ASN A 1 127 ? -29.471 13.939 32.616 1.00 57.06 127 ASN A O 1
ATOM 1018 N N . ILE A 1 128 ? -28.495 12.295 33.792 1.00 60.41 128 ILE A N 1
ATOM 1019 C CA . ILE A 1 128 ? -27.339 12.126 32.901 1.00 60.41 128 ILE A CA 1
ATOM 1020 C C . ILE A 1 128 ? -27.754 11.932 31.435 1.00 60.41 128 ILE A C 1
ATOM 1022 O O . ILE A 1 128 ? -27.016 12.336 30.542 1.00 60.41 128 ILE A O 1
ATOM 1026 N N . LEU A 1 129 ? -28.956 11.387 31.200 1.00 63.94 129 LEU A N 1
ATOM 1027 C CA . LEU A 1 129 ? -29.545 11.187 29.878 1.00 63.94 129 LEU A CA 1
ATOM 1028 C C . LEU A 1 129 ? -29.796 12.502 29.121 1.00 63.94 129 LEU A C 1
ATOM 1030 O O . LEU A 1 129 ? -29.543 12.558 27.920 1.00 63.94 129 LEU A O 1
ATOM 1034 N N . ASP A 1 130 ? -30.196 13.572 29.812 1.00 65.44 130 ASP A N 1
ATOM 1035 C CA . ASP A 1 130 ? -30.500 14.871 29.190 1.00 65.44 130 ASP A CA 1
ATOM 1036 C C . ASP A 1 130 ? -29.222 15.637 28.800 1.00 65.44 130 ASP A C 1
ATOM 1038 O O . ASP A 1 130 ? -29.243 16.513 27.935 1.00 65.44 130 ASP A O 1
ATOM 1042 N N . LYS A 1 131 ? -28.078 15.271 29.396 1.00 76.81 131 LYS A N 1
ATOM 1043 C CA . LYS A 1 131 ? -26.745 15.814 29.077 1.00 76.81 131 LYS A CA 1
ATOM 1044 C C . LYS A 1 131 ? -26.050 15.064 27.937 1.00 76.81 131 LYS A C 1
ATOM 1046 O O . LYS A 1 131 ? -25.095 15.592 27.366 1.00 76.81 131 LYS A O 1
ATOM 1051 N N . LEU A 1 132 ? -26.526 13.871 27.566 1.00 82.81 132 LEU A N 1
ATOM 1052 C CA . LEU A 1 132 ? -25.901 13.033 26.536 1.00 82.81 132 LEU A CA 1
ATOM 1053 C C . LEU A 1 132 ? -25.727 13.734 25.178 1.00 82.81 132 LEU A C 1
ATOM 1055 O O . LEU A 1 132 ? -24.652 13.580 24.601 1.00 82.81 132 LEU A O 1
ATOM 1059 N N . PRO A 1 133 ? -26.688 14.528 24.655 1.00 85.94 133 PRO A N 1
ATOM 1060 C CA . PRO A 1 133 ? -26.482 15.234 23.389 1.00 85.94 133 PRO A CA 1
ATOM 1061 C C . PRO A 1 133 ? -25.336 16.255 23.455 1.00 85.94 133 PRO A C 1
ATOM 1063 O O . PRO A 1 133 ? -24.542 16.350 22.520 1.00 85.94 133 PRO A O 1
ATOM 1066 N N . GLY A 1 134 ? -25.219 16.985 24.571 1.00 82.56 134 GLY A N 1
ATOM 1067 C CA . GLY A 1 134 ? -24.129 17.939 24.803 1.00 82.56 134 GLY A CA 1
ATOM 1068 C C . GLY A 1 134 ? -22.777 17.240 24.944 1.00 82.56 134 GLY A C 1
ATOM 1069 O O . GLY A 1 134 ? -21.821 17.611 24.268 1.00 82.56 134 GLY A O 1
ATOM 1070 N N . MET A 1 135 ? -22.725 16.159 25.728 1.00 87.00 135 MET A N 1
ATOM 1071 C CA . MET A 1 135 ? -21.523 15.330 25.875 1.00 87.00 135 MET A CA 1
ATOM 1072 C C . MET A 1 135 ? -21.082 14.711 24.543 1.00 87.00 135 MET A C 1
ATOM 1074 O O . MET A 1 135 ? -19.890 14.645 24.255 1.00 87.00 135 MET A O 1
ATOM 1078 N N . LEU A 1 136 ? -22.029 14.276 23.703 1.00 90.75 136 LEU A N 1
ATOM 1079 C CA . LEU A 1 136 ? -21.725 13.762 22.369 1.00 90.75 136 LEU A CA 1
ATOM 1080 C C . LEU A 1 136 ? -21.103 14.844 21.480 1.00 90.75 136 LEU A C 1
ATOM 1082 O O . LEU A 1 136 ? -20.126 14.571 20.786 1.00 90.75 136 LEU A O 1
ATOM 1086 N N . ALA A 1 137 ? -21.653 16.060 21.493 1.00 89.88 137 ALA A N 1
ATOM 1087 C CA . ALA A 1 137 ? -21.115 17.179 20.725 1.00 89.88 137 ALA A CA 1
ATOM 1088 C C . ALA A 1 137 ? -19.694 17.559 21.176 1.00 89.88 137 ALA A C 1
ATOM 1090 O O . ALA A 1 137 ? -18.822 17.768 20.331 1.00 89.88 137 ALA A O 1
ATOM 1091 N N . GLU A 1 138 ? -19.442 17.591 22.487 1.00 89.69 138 GLU A N 1
ATOM 1092 C CA . GLU A 1 138 ? -18.111 17.840 23.051 1.00 89.69 138 GLU A CA 1
ATOM 1093 C C . GLU A 1 138 ? -17.110 16.752 22.659 1.00 89.69 138 GLU A C 1
ATOM 1095 O O . GLU A 1 1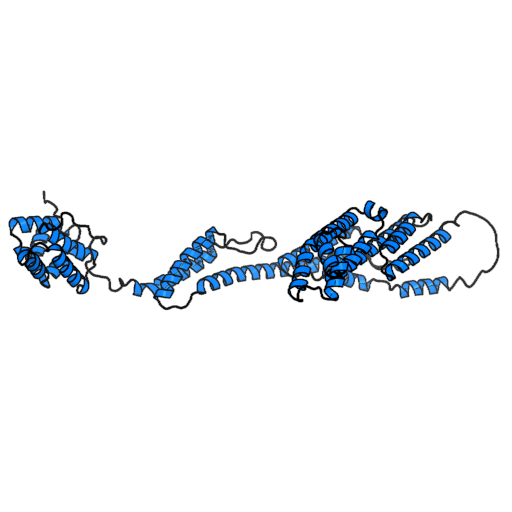38 ? -16.031 17.078 22.173 1.00 89.69 138 GLU A O 1
ATOM 1100 N N . LEU A 1 139 ? -17.480 15.472 22.762 1.00 93.06 139 LEU A N 1
ATOM 1101 C CA . LEU A 1 139 ? -16.609 14.367 22.350 1.00 93.06 139 LEU A CA 1
ATOM 1102 C C . LEU A 1 139 ? -16.327 14.372 20.844 1.00 93.06 139 LEU A C 1
ATOM 1104 O O . LEU A 1 139 ? -15.202 14.107 20.431 1.00 93.06 139 LEU A O 1
ATOM 1108 N N . LYS A 1 140 ? -17.321 14.687 20.002 1.00 94.44 140 LYS A N 1
ATOM 1109 C CA . LYS A 1 140 ? -17.104 14.840 18.553 1.00 94.44 140 LYS A CA 1
ATOM 1110 C C . LYS A 1 140 ? -16.131 15.985 18.253 1.00 94.44 140 LYS A C 1
ATOM 1112 O O . LYS A 1 140 ? -15.289 15.853 17.367 1.00 94.44 140 LYS A O 1
ATOM 1117 N N . LYS A 1 141 ? -16.213 17.090 18.997 1.00 94.12 141 LYS A N 1
ATOM 1118 C CA . LYS A 1 141 ? -15.262 18.203 18.887 1.00 94.12 141 LYS A CA 1
ATOM 1119 C C . LYS A 1 141 ? -13.860 17.797 19.357 1.00 94.12 141 LYS A C 1
ATOM 1121 O O . LYS A 1 141 ? -12.899 18.049 18.637 1.00 94.12 141 LYS A O 1
ATOM 1126 N N . GLU A 1 142 ? -13.754 17.126 20.503 1.00 92.75 142 GLU A N 1
ATOM 1127 C CA . GLU A 1 142 ? -12.495 16.576 21.023 1.00 92.75 142 GLU A CA 1
ATOM 1128 C C . GLU A 1 142 ? -11.847 15.637 19.997 1.00 92.75 142 GLU A C 1
ATOM 1130 O O . GLU A 1 142 ? -10.651 15.735 19.738 1.00 92.75 142 GLU A O 1
ATOM 1135 N N . TYR A 1 143 ? -12.640 14.781 19.347 1.00 95.81 143 TYR A N 1
ATOM 1136 C CA . TYR A 1 143 ? -12.163 13.888 18.294 1.00 95.81 143 TYR A CA 1
ATOM 1137 C C . TYR A 1 143 ? -11.619 14.648 17.073 1.00 95.81 143 TYR A C 1
ATOM 1139 O O . TYR A 1 143 ? -10.530 14.335 16.599 1.00 95.81 143 TYR A O 1
ATOM 1147 N N . ASP A 1 144 ? -12.328 15.668 16.574 1.00 95.25 144 ASP A N 1
ATOM 1148 C CA . ASP A 1 144 ? -11.855 16.503 15.455 1.00 95.25 144 ASP A CA 1
ATOM 1149 C C . ASP A 1 144 ? -10.557 17.262 15.796 1.00 95.25 144 ASP A C 1
ATOM 1151 O O . ASP A 1 144 ? -9.649 17.375 14.969 1.00 95.25 144 ASP A O 1
ATOM 1155 N N . GLU A 1 145 ? -10.430 17.758 17.027 1.00 94.81 145 GLU A N 1
ATOM 1156 C CA . GLU A 1 145 ? -9.210 18.411 17.514 1.00 94.81 145 GLU A CA 1
ATOM 1157 C C . GLU A 1 145 ? -8.051 17.414 17.679 1.00 94.81 145 GLU A C 1
ATOM 1159 O O . GLU A 1 145 ? -6.926 17.704 17.260 1.00 94.81 145 GLU A O 1
ATOM 1164 N N . ALA A 1 146 ? -8.321 16.220 18.213 1.00 93.19 146 ALA A N 1
ATOM 1165 C CA . ALA A 1 146 ? -7.348 15.139 18.348 1.00 93.19 146 ALA A CA 1
ATOM 1166 C C . ALA A 1 146 ? -6.842 14.657 16.982 1.00 93.19 146 ALA A C 1
ATOM 1168 O O . ALA A 1 146 ? -5.640 14.469 16.799 1.00 93.19 146 ALA A O 1
ATOM 1169 N N . LEU A 1 147 ? -7.727 14.535 15.985 1.00 95.88 147 LEU A N 1
ATOM 1170 C CA . LEU A 1 147 ? -7.331 14.211 14.614 1.00 95.88 147 LEU A CA 1
ATOM 1171 C C . LEU A 1 147 ? -6.337 15.231 14.047 1.00 95.88 147 LEU A C 1
ATOM 1173 O O . LEU A 1 147 ? -5.461 14.843 13.280 1.00 95.88 147 LEU A O 1
ATOM 1177 N N . LYS A 1 148 ? -6.444 16.516 14.395 1.00 93.25 148 LYS A N 1
ATOM 1178 C CA . LYS A 1 148 ? -5.515 17.551 13.908 1.00 93.25 148 LYS A CA 1
ATOM 1179 C C . LYS A 1 148 ? -4.198 17.549 14.676 1.00 93.25 148 LYS A C 1
ATOM 1181 O O . LYS A 1 148 ? -3.147 17.708 14.066 1.00 93.25 148 LYS A O 1
ATOM 1186 N N . SER A 1 149 ? -4.250 17.393 15.997 1.00 94.50 149 SER A N 1
ATOM 1187 C CA . SER A 1 149 ? -3.071 17.503 16.864 1.00 94.50 149 SER A CA 1
ATOM 1188 C C . SER A 1 149 ? -2.178 16.263 16.836 1.00 94.50 149 SER A C 1
ATOM 1190 O O . SER A 1 149 ? -0.960 16.385 16.941 1.00 94.50 149 SER A O 1
ATOM 1192 N N . LEU A 1 150 ? -2.767 15.077 16.669 1.00 92.81 150 LEU A N 1
ATOM 1193 C CA . LEU A 1 150 ? -2.051 13.800 16.683 1.00 92.81 150 LEU A CA 1
ATOM 1194 C C . LEU A 1 150 ? -1.550 13.361 15.300 1.00 92.81 150 LEU A C 1
ATOM 1196 O O . LEU A 1 150 ? -0.874 12.336 15.186 1.00 92.81 150 LEU A O 1
ATOM 1200 N N . LEU A 1 151 ? -1.903 14.101 14.248 1.00 94.06 151 LEU A N 1
ATOM 1201 C CA . LEU A 1 151 ? -1.498 13.790 12.885 1.00 94.06 151 LEU A CA 1
ATOM 1202 C C . LEU A 1 151 ? -0.006 14.067 12.697 1.00 94.06 151 LEU A C 1
ATOM 1204 O O . LEU A 1 151 ? 0.466 15.186 12.899 1.00 94.06 151 LEU A O 1
ATOM 1208 N N . VAL A 1 152 ? 0.732 13.061 12.234 1.00 92.12 152 VAL A N 1
ATOM 1209 C CA . VAL A 1 152 ? 2.130 13.235 11.841 1.00 92.12 152 VAL A CA 1
ATOM 1210 C C . VAL A 1 152 ? 2.163 13.682 10.388 1.00 92.12 152 VAL A C 1
ATOM 1212 O O . VAL A 1 152 ? 1.697 12.968 9.501 1.00 92.12 152 VAL A O 1
ATOM 1215 N N . LEU A 1 153 ? 2.708 14.874 10.147 1.00 89.69 153 LEU A N 1
ATOM 1216 C CA . LEU A 1 153 ? 2.905 15.419 8.807 1.00 89.69 153 LEU A CA 1
ATOM 1217 C C . LEU A 1 153 ? 4.286 15.023 8.253 1.00 89.69 153 LEU A C 1
ATOM 1219 O O . LEU A 1 153 ? 5.246 14.955 9.026 1.00 89.69 153 LEU A O 1
ATOM 1223 N N . PRO A 1 154 ? 4.408 14.799 6.931 1.00 89.38 154 PRO A N 1
ATOM 1224 C CA . PRO A 1 154 ? 5.709 14.625 6.285 1.00 89.38 154 PRO A CA 1
ATOM 1225 C C . PRO A 1 154 ? 6.580 15.874 6.464 1.00 89.38 154 PRO A C 1
ATOM 1227 O O . PRO A 1 154 ? 6.061 16.994 6.433 1.00 89.38 154 PRO A O 1
ATOM 1230 N N . LYS A 1 155 ? 7.899 15.697 6.620 1.00 88.94 155 LYS A N 1
ATOM 1231 C CA . LYS A 1 155 ? 8.847 16.824 6.606 1.00 88.94 155 LYS A CA 1
ATOM 1232 C C . LYS A 1 155 ? 9.103 17.262 5.169 1.00 88.94 155 LYS A C 1
ATOM 1234 O O . LYS A 1 155 ? 9.080 18.455 4.881 1.00 88.94 155 LYS A O 1
ATOM 1239 N N . ASP A 1 156 ? 9.285 16.290 4.284 1.00 90.06 156 ASP A N 1
ATOM 1240 C CA . ASP A 1 156 ? 9.305 16.458 2.841 1.00 90.06 156 ASP A CA 1
ATOM 1241 C C . ASP A 1 156 ? 8.013 15.898 2.239 1.00 90.06 156 ASP A C 1
ATOM 1243 O O . ASP A 1 156 ? 7.780 14.692 2.213 1.00 90.06 156 ASP A O 1
ATOM 1247 N N . ILE A 1 157 ? 7.150 16.783 1.743 1.00 88.06 157 ILE A N 1
ATOM 1248 C CA . ILE A 1 157 ? 5.849 16.390 1.190 1.00 88.06 157 ILE A CA 1
ATOM 1249 C C . ILE A 1 157 ? 5.962 15.473 -0.039 1.00 88.06 157 ILE A C 1
ATOM 1251 O O . ILE A 1 157 ? 5.003 14.768 -0.346 1.00 88.06 157 ILE A O 1
ATOM 1255 N N . ILE A 1 158 ? 7.097 15.485 -0.741 1.00 85.50 158 ILE A N 1
ATOM 1256 C CA . ILE A 1 158 ? 7.329 14.715 -1.964 1.00 85.50 158 ILE A CA 1
ATOM 1257 C C . ILE A 1 158 ? 7.853 13.330 -1.603 1.00 85.50 158 ILE A C 1
ATOM 1259 O O . ILE A 1 158 ? 7.265 12.342 -2.031 1.00 85.50 158 ILE A O 1
ATOM 1263 N N . TRP A 1 159 ? 8.922 13.262 -0.809 1.00 85.25 159 TRP A N 1
ATOM 1264 C CA . TRP A 1 159 ? 9.678 12.020 -0.608 1.00 85.25 159 TRP A CA 1
ATOM 1265 C C . TRP A 1 159 ? 9.339 11.274 0.683 1.00 85.25 159 TRP A C 1
ATOM 1267 O O . TRP A 1 159 ? 9.565 10.069 0.766 1.00 85.25 159 TRP A O 1
ATOM 1277 N N . ASP A 1 160 ? 8.769 11.946 1.686 1.00 86.38 160 ASP A N 1
ATOM 1278 C CA . ASP A 1 160 ? 8.357 11.262 2.909 1.00 86.38 160 ASP A CA 1
ATOM 1279 C C . ASP A 1 160 ? 6.998 10.569 2.734 1.00 86.38 160 ASP A C 1
ATOM 1281 O O . ASP A 1 160 ? 6.179 10.885 1.857 1.00 86.38 160 ASP A O 1
ATOM 1285 N N . ALA A 1 161 ? 6.725 9.624 3.634 1.00 82.50 161 ALA A N 1
ATOM 1286 C CA . ALA A 1 161 ? 5.424 8.983 3.745 1.00 82.50 161 ALA A CA 1
ATOM 1287 C C . ALA A 1 161 ? 4.299 10.014 3.958 1.00 82.50 161 ALA A C 1
ATOM 1289 O O . ALA A 1 161 ? 4.468 11.029 4.634 1.00 82.50 161 ALA A O 1
ATOM 1290 N N . VAL A 1 162 ? 3.118 9.723 3.404 1.00 86.62 162 VAL A N 1
ATOM 1291 C CA . VAL A 1 162 ? 1.918 10.554 3.596 1.00 86.62 162 VAL A CA 1
ATOM 1292 C C . VAL A 1 162 ? 1.571 10.706 5.072 1.00 86.62 162 VAL A C 1
ATOM 1294 O O . VAL A 1 162 ? 1.913 9.852 5.887 1.00 86.62 162 VAL A O 1
ATOM 1297 N N . ALA A 1 163 ? 0.839 11.774 5.397 1.00 89.31 163 ALA A N 1
ATOM 1298 C CA . ALA A 1 163 ? 0.398 12.017 6.761 1.00 89.31 163 ALA A CA 1
ATOM 1299 C C . ALA A 1 163 ? -0.342 10.798 7.336 1.00 89.31 163 ALA A C 1
ATOM 1301 O O . ALA A 1 163 ? -1.163 10.183 6.647 1.00 89.31 163 ALA A O 1
ATOM 1302 N N . TYR A 1 164 ? -0.032 10.448 8.581 1.00 91.31 164 TYR A N 1
ATOM 1303 C CA . TYR A 1 164 ? -0.535 9.239 9.229 1.00 91.31 164 TYR A CA 1
ATOM 1304 C C . TYR A 1 164 ? -0.692 9.429 10.739 1.00 91.31 164 TYR A C 1
ATOM 1306 O O . TYR A 1 164 ? -0.150 10.368 11.328 1.00 91.31 164 TYR A O 1
ATOM 1314 N N . TYR A 1 165 ? -1.424 8.507 11.366 1.00 91.25 165 TYR A N 1
ATOM 1315 C CA . TYR A 1 165 ? -1.533 8.412 12.817 1.00 91.25 165 TYR A CA 1
ATOM 1316 C C . TYR A 1 165 ? -0.647 7.268 13.328 1.00 91.25 165 TYR A C 1
ATOM 1318 O O . TYR A 1 165 ? -0.815 6.129 12.888 1.00 91.25 165 TYR A O 1
ATOM 1326 N N . PRO A 1 166 ? 0.317 7.528 14.228 1.00 85.88 166 PRO A N 1
ATOM 1327 C CA . PRO A 1 166 ? 1.095 6.468 14.863 1.00 85.88 166 PRO A CA 1
ATOM 1328 C C . PRO A 1 166 ? 0.222 5.642 15.819 1.00 85.88 166 PRO A C 1
ATOM 1330 O O . PRO A 1 166 ? -0.834 6.091 16.258 1.00 85.88 166 PRO A O 1
ATOM 1333 N N . ALA A 1 167 ? 0.692 4.459 16.223 1.00 81.94 167 ALA A N 1
ATOM 1334 C CA . ALA A 1 167 ? -0.060 3.568 17.117 1.00 81.94 167 ALA A CA 1
ATOM 1335 C C . ALA A 1 167 ? -0.493 4.244 18.436 1.00 81.94 167 ALA A C 1
ATOM 1337 O O . ALA A 1 167 ? -1.589 4.005 18.937 1.00 81.94 167 ALA A O 1
ATOM 1338 N N . SER A 1 168 ? 0.340 5.134 18.984 1.00 81.25 168 SER A N 1
ATOM 1339 C CA . SER A 1 168 ? 0.005 5.914 20.181 1.00 81.25 168 SER A CA 1
ATOM 1340 C C . SER A 1 168 ? -1.140 6.905 19.955 1.00 81.25 168 SER A C 1
ATOM 1342 O O . SER A 1 168 ? -1.942 7.110 20.863 1.00 81.25 168 SER A O 1
ATOM 1344 N N . ALA A 1 169 ? -1.233 7.499 18.763 1.00 86.31 169 ALA A N 1
ATOM 1345 C CA . ALA A 1 169 ? -2.330 8.377 18.373 1.00 86.31 169 ALA A CA 1
ATOM 1346 C C . ALA A 1 169 ? -3.613 7.582 18.110 1.00 86.31 169 ALA A C 1
ATOM 1348 O O . ALA A 1 169 ? -4.671 7.960 18.601 1.00 86.31 169 ALA A O 1
ATOM 1349 N N . GLU A 1 170 ? -3.513 6.453 17.403 1.00 89.38 170 GLU A N 1
ATOM 1350 C CA . GLU A 1 170 ? -4.647 5.555 17.146 1.00 89.38 170 GLU A CA 1
ATOM 1351 C C . GLU A 1 170 ? -5.282 5.063 18.454 1.00 89.38 170 GLU A C 1
ATOM 1353 O O . GLU A 1 170 ? -6.501 5.091 18.591 1.00 89.38 170 GLU A O 1
ATOM 1358 N N . ASN A 1 171 ? -4.479 4.725 19.467 1.00 82.75 171 ASN A N 1
ATOM 1359 C CA . ASN A 1 171 ? -5.000 4.347 20.785 1.00 82.75 171 ASN A CA 1
ATOM 1360 C C . ASN A 1 171 ? -5.785 5.481 21.470 1.00 82.75 171 ASN A C 1
ATOM 1362 O O . ASN A 1 171 ? -6.796 5.225 22.125 1.00 82.75 171 ASN A O 1
ATOM 1366 N N . GLN A 1 172 ? -5.332 6.732 21.332 1.00 87.81 172 GLN A N 1
ATOM 1367 C CA . GLN A 1 172 ? -6.032 7.891 21.898 1.00 87.81 172 GLN A CA 1
ATOM 1368 C C . GLN A 1 172 ? -7.341 8.169 21.158 1.00 87.81 172 GLN A C 1
ATOM 1370 O O . GLN A 1 172 ? -8.375 8.372 21.793 1.00 87.81 172 GLN A O 1
ATOM 1375 N N . LEU A 1 173 ? -7.311 8.115 19.825 1.00 91.19 173 LEU A N 1
ATOM 1376 C CA . LEU A 1 173 ? -8.496 8.267 18.987 1.00 91.19 173 LEU A CA 1
ATOM 1377 C C . LEU A 1 173 ? -9.523 7.174 19.298 1.00 91.19 173 LEU A C 1
ATOM 1379 O O . LEU A 1 173 ? -10.678 7.495 19.560 1.00 91.19 173 LEU A O 1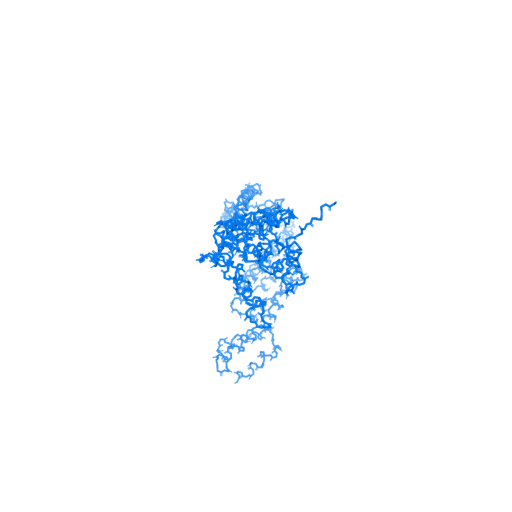
ATOM 1383 N N . TYR A 1 174 ? -9.097 5.912 19.395 1.00 89.31 174 TYR A N 1
ATOM 1384 C CA . TYR A 1 174 ? -9.962 4.774 19.718 1.00 89.31 174 TYR A CA 1
ATOM 1385 C C . TYR A 1 174 ? -10.681 4.932 21.067 1.00 89.31 174 TYR A C 1
ATOM 1387 O O . TYR A 1 174 ? -11.852 4.575 21.206 1.00 89.31 174 TYR A O 1
ATOM 1395 N N . LEU A 1 175 ? -10.015 5.518 22.068 1.00 86.56 175 LEU A N 1
ATOM 1396 C CA . LEU A 1 175 ? -10.639 5.800 23.361 1.00 86.56 175 LEU A CA 1
ATOM 1397 C C . LEU A 1 175 ? -11.786 6.815 23.233 1.00 86.56 175 LEU A C 1
ATOM 1399 O O . LEU A 1 175 ? -12.836 6.641 23.857 1.00 86.56 175 LEU A O 1
ATOM 1403 N N . ILE A 1 176 ? -11.599 7.870 22.436 1.00 90.44 176 ILE A N 1
ATOM 1404 C CA . ILE A 1 176 ? -12.631 8.883 22.181 1.00 90.44 176 ILE A CA 1
ATOM 1405 C C . ILE A 1 176 ? -13.762 8.276 21.333 1.00 90.44 176 ILE A C 1
ATOM 1407 O O . ILE A 1 176 ? -14.935 8.456 21.661 1.00 90.44 176 ILE A O 1
ATOM 1411 N N . GLU A 1 177 ? -13.429 7.481 20.311 1.00 92.56 177 GLU A N 1
ATOM 1412 C CA . GLU A 1 177 ? -14.388 6.741 19.477 1.00 92.56 177 GLU A CA 1
ATOM 1413 C C . GLU A 1 177 ? -15.294 5.834 20.314 1.00 92.56 177 GLU A C 1
ATOM 1415 O O . GLU A 1 177 ? -16.514 5.865 20.149 1.00 92.56 177 GLU A O 1
ATOM 1420 N N . GLY A 1 178 ? -14.723 5.084 21.261 1.00 87.75 178 GLY A N 1
ATOM 1421 C CA . GLY A 1 178 ? -15.485 4.230 22.170 1.00 87.75 178 GLY A CA 1
ATOM 1422 C C . GLY A 1 178 ? -16.501 5.017 23.002 1.00 87.75 178 GLY A C 1
ATOM 1423 O O . GLY A 1 178 ? -17.656 4.604 23.119 1.00 87.75 178 GLY A O 1
ATOM 1424 N N . LYS A 1 179 ? -16.115 6.190 23.525 1.00 90.12 179 LYS A N 1
ATOM 1425 C CA . LYS A 1 179 ? -17.029 7.079 24.268 1.00 90.12 179 LYS A CA 1
ATOM 1426 C C . LYS A 1 179 ? -18.153 7.610 23.374 1.00 90.12 179 LYS A C 1
ATOM 1428 O O . LYS A 1 179 ? -19.317 7.574 23.772 1.00 90.12 179 LYS A O 1
ATOM 1433 N N . ILE A 1 180 ? -17.819 8.060 22.161 1.00 91.50 180 ILE A N 1
ATOM 1434 C CA . ILE A 1 180 ? -18.793 8.537 21.166 1.00 91.50 180 ILE A CA 1
ATOM 1435 C C . ILE A 1 180 ? -19.793 7.430 20.823 1.00 91.50 180 ILE A C 1
ATOM 1437 O O . ILE A 1 180 ? -20.996 7.690 20.782 1.00 91.50 180 ILE A O 1
ATOM 1441 N N . HIS A 1 181 ? -19.318 6.201 20.611 1.00 89.88 181 HIS A N 1
ATOM 1442 C CA . HIS A 1 181 ? -20.163 5.066 20.247 1.00 89.88 181 HIS A CA 1
ATOM 1443 C C . HIS A 1 181 ? -21.156 4.708 21.360 1.00 89.88 181 HIS A C 1
ATOM 1445 O O . HIS A 1 181 ? -22.347 4.550 21.096 1.00 89.88 181 HIS A O 1
ATOM 1451 N N . VAL A 1 182 ? -20.697 4.664 22.616 1.00 87.69 182 VAL A N 1
ATOM 1452 C CA . VAL A 1 182 ? -21.562 4.396 23.778 1.00 87.69 182 VAL A CA 1
ATOM 1453 C C . VAL A 1 182 ? -22.678 5.437 23.891 1.00 87.69 182 VAL A C 1
ATOM 1455 O O . VAL A 1 182 ? -23.846 5.069 24.024 1.00 87.69 182 VAL A O 1
ATOM 1458 N N . ILE A 1 183 ? -22.347 6.728 23.795 1.00 87.81 183 ILE A N 1
ATOM 1459 C CA . ILE A 1 183 ? -23.346 7.801 23.906 1.00 87.81 183 ILE A CA 1
ATOM 1460 C C . ILE A 1 183 ? -24.297 7.809 22.701 1.00 87.81 183 ILE A C 1
ATOM 1462 O O . ILE A 1 183 ? -25.504 7.970 22.875 1.00 87.81 183 ILE A O 1
ATOM 1466 N N . SER A 1 184 ? -23.782 7.590 21.488 1.00 89.25 184 SER A N 1
ATOM 1467 C CA . SER A 1 184 ? -24.601 7.551 20.268 1.00 89.25 184 SER A CA 1
ATOM 1468 C C . SER A 1 184 ? -25.628 6.417 20.315 1.00 89.25 184 SER A C 1
ATOM 1470 O O . SER A 1 184 ? -26.804 6.653 20.039 1.00 89.25 184 SER A O 1
ATOM 1472 N N . ASN A 1 185 ? -25.220 5.222 20.761 1.00 87.12 185 ASN A N 1
ATOM 1473 C CA . ASN A 1 185 ? -26.124 4.086 20.954 1.00 87.12 185 ASN A CA 1
ATOM 1474 C C . ASN A 1 185 ? -27.218 4.400 21.983 1.00 87.12 185 ASN A C 1
ATOM 1476 O O . ASN A 1 185 ? -28.387 4.102 21.748 1.00 87.12 185 ASN A O 1
ATOM 1480 N N . GLN A 1 186 ? -26.860 5.047 23.098 1.00 85.38 186 GLN A N 1
ATOM 1481 C CA . GLN A 1 186 ? -27.818 5.428 24.140 1.00 85.38 186 GLN A CA 1
ATOM 1482 C C . GLN A 1 186 ? -28.843 6.469 23.660 1.00 85.38 186 GLN A C 1
ATOM 1484 O O . GLN A 1 186 ? -29.974 6.486 24.144 1.00 85.38 186 GLN A O 1
ATOM 1489 N N . LEU A 1 187 ? -28.459 7.317 22.703 1.00 86.06 187 LEU A N 1
ATOM 1490 C CA . LEU A 1 187 ? -29.328 8.307 22.062 1.00 86.06 187 LEU A CA 1
ATOM 1491 C C . LEU A 1 187 ? -30.124 7.748 20.869 1.00 86.06 187 LEU A C 1
ATOM 1493 O O . LEU A 1 187 ? -30.904 8.484 20.268 1.00 86.06 187 LEU A O 1
ATOM 1497 N N . GLY A 1 188 ? -29.931 6.478 20.490 1.00 84.69 188 GLY A N 1
ATOM 1498 C CA . GLY A 1 188 ? -30.542 5.900 19.288 1.00 84.69 188 GLY A CA 1
ATOM 1499 C C . GLY A 1 188 ? -30.021 6.509 17.978 1.00 84.69 188 GLY A C 1
ATOM 1500 O O . GLY A 1 188 ? -30.676 6.408 16.942 1.00 84.69 188 GLY A O 1
ATOM 1501 N N . ILE A 1 189 ? -28.852 7.156 18.013 1.00 85.75 189 ILE A N 1
ATOM 1502 C CA . ILE A 1 189 ? -28.210 7.770 16.852 1.00 85.75 189 ILE A CA 1
ATOM 1503 C C . ILE A 1 189 ? -27.364 6.703 16.155 1.00 85.75 189 ILE A C 1
ATOM 1505 O O . ILE A 1 189 ? -26.337 6.269 16.674 1.00 85.75 189 ILE A O 1
ATOM 1509 N N . ASN A 1 190 ? -27.771 6.297 14.952 1.00 72.00 190 ASN A N 1
ATOM 1510 C CA . ASN A 1 190 ? -27.027 5.328 14.149 1.00 72.00 190 ASN A CA 1
ATOM 1511 C C . ASN A 1 190 ? -25.934 6.024 13.320 1.00 72.00 190 ASN A C 1
ATOM 1513 O O . ASN A 1 190 ? -26.077 6.212 12.114 1.00 72.00 190 ASN A O 1
ATOM 1517 N N . ASP A 1 191 ? -24.859 6.444 13.987 1.00 71.38 191 ASP A N 1
ATOM 1518 C CA . ASP A 1 191 ? -23.742 7.184 13.380 1.00 71.38 191 ASP A CA 1
ATOM 1519 C C . ASP A 1 191 ? -22.403 6.443 13.553 1.00 71.38 191 ASP A C 1
ATOM 1521 O O . ASP A 1 191 ? -21.346 7.022 13.803 1.00 71.38 191 ASP A O 1
ATOM 1525 N N . ASN A 1 192 ? -22.458 5.113 13.419 1.00 72.25 192 ASN A N 1
ATOM 1526 C CA . ASN A 1 192 ? -21.344 4.194 13.686 1.00 72.25 192 ASN A CA 1
ATOM 1527 C C . ASN A 1 192 ? -20.105 4.431 12.810 1.00 72.25 192 ASN A C 1
ATOM 1529 O O . ASN A 1 192 ? -19.014 3.994 13.160 1.00 72.25 192 ASN A O 1
ATOM 1533 N N . ASN A 1 193 ? -20.260 5.136 11.687 1.00 86.69 193 ASN A N 1
ATOM 1534 C CA . ASN A 1 193 ? -19.171 5.413 10.754 1.00 86.69 193 ASN A CA 1
ATOM 1535 C C . ASN A 1 193 ? -18.647 6.852 10.830 1.00 86.69 193 ASN A C 1
ATOM 1537 O O . ASN A 1 193 ? -17.723 7.177 10.091 1.00 86.69 193 ASN A O 1
ATOM 1541 N N . TRP A 1 194 ? -19.188 7.722 11.690 1.00 92.81 194 TRP A N 1
ATOM 1542 C CA . TRP A 1 194 ? -18.791 9.135 11.723 1.00 92.81 194 TRP A CA 1
ATOM 1543 C C . TRP A 1 194 ? -17.298 9.332 11.964 1.00 92.81 194 TRP A C 1
ATOM 1545 O O . TRP A 1 194 ? -16.633 9.998 11.171 1.00 92.81 194 TRP A O 1
ATOM 1555 N N . CYS A 1 195 ? -16.768 8.708 13.020 1.00 92.88 195 CYS A N 1
ATOM 1556 C CA . CYS A 1 195 ? -15.356 8.814 13.380 1.00 92.88 195 CYS A CA 1
ATOM 1557 C C . CYS A 1 195 ? -14.464 8.301 12.245 1.00 92.88 195 CYS A C 1
ATOM 1559 O O . CYS A 1 195 ? -13.570 9.006 11.781 1.00 92.88 195 CYS A O 1
ATOM 1561 N N . LYS A 1 196 ? -14.783 7.107 11.726 1.00 92.31 196 LYS A N 1
ATOM 1562 C CA . LYS A 1 196 ? -14.072 6.486 10.605 1.00 92.31 196 LYS A CA 1
ATOM 1563 C C . LYS A 1 196 ? -14.062 7.390 9.370 1.00 92.31 196 LYS A C 1
ATOM 1565 O O . LYS A 1 196 ? -12.996 7.666 8.828 1.00 92.31 196 LYS A O 1
ATOM 1570 N N . ASN A 1 197 ? -15.226 7.893 8.965 1.00 94.00 197 ASN A N 1
ATOM 1571 C CA . ASN A 1 197 ? -15.373 8.757 7.797 1.00 94.00 197 ASN A CA 1
ATOM 1572 C C . ASN A 1 197 ? -14.601 10.068 7.966 1.00 94.00 197 ASN A C 1
ATOM 1574 O O . ASN A 1 197 ? -13.978 10.541 7.016 1.00 94.00 197 ASN A O 1
ATOM 1578 N N . LEU A 1 198 ? -14.626 10.663 9.162 1.00 95.00 198 LEU A N 1
ATOM 1579 C CA . LEU A 1 198 ? -13.893 11.894 9.435 1.00 95.00 198 LEU A CA 1
ATOM 1580 C C . LEU A 1 198 ? -12.377 11.658 9.399 1.00 95.00 198 LEU A C 1
ATOM 1582 O O . LEU A 1 198 ? -11.666 12.418 8.744 1.00 95.00 198 LEU A O 1
ATOM 1586 N N . LYS A 1 199 ? -11.891 10.573 10.016 1.00 94.31 199 LYS A N 1
ATOM 1587 C CA . LYS A 1 199 ? -10.477 10.170 9.970 1.00 94.31 199 LYS A CA 1
ATOM 1588 C C . LYS A 1 199 ? -10.003 9.923 8.537 1.00 94.31 199 LYS A C 1
ATOM 1590 O O . LYS A 1 199 ? -8.982 10.468 8.118 1.00 94.31 199 LYS A O 1
ATOM 1595 N N . GLU A 1 200 ? -10.765 9.151 7.762 1.00 93.69 200 GLU A N 1
ATOM 1596 C CA . GLU A 1 200 ? -10.467 8.876 6.352 1.00 93.69 200 GLU A CA 1
ATOM 1597 C C . GLU A 1 200 ? -10.473 10.153 5.509 1.00 93.69 200 GLU A C 1
ATOM 1599 O O . GLU A 1 200 ? -9.563 10.362 4.707 1.00 93.69 200 GLU A O 1
ATOM 1604 N N . LYS A 1 201 ? -11.448 11.047 5.716 1.00 94.88 201 LYS A N 1
ATOM 1605 C CA . LYS A 1 201 ? -11.514 12.345 5.034 1.00 94.88 201 LYS A CA 1
ATOM 1606 C C . LYS A 1 201 ? -10.267 13.186 5.311 1.00 94.88 201 LYS A C 1
ATOM 1608 O O . LYS A 1 201 ? -9.691 13.736 4.370 1.00 94.88 201 LYS A O 1
ATOM 1613 N N . THR A 1 202 ? -9.835 13.259 6.569 1.00 93.25 202 THR A N 1
ATOM 1614 C CA . THR A 1 202 ? -8.615 13.972 6.965 1.00 93.25 202 THR A CA 1
ATOM 1615 C C . THR A 1 202 ? -7.394 13.390 6.256 1.00 93.25 202 THR A C 1
ATOM 1617 O O . THR A 1 202 ? -6.715 14.118 5.534 1.00 93.25 202 THR A O 1
ATOM 1620 N N . LEU A 1 203 ? -7.158 12.078 6.342 1.00 93.19 203 LEU A N 1
ATOM 1621 C CA . LEU A 1 203 ? -6.012 11.430 5.687 1.00 93.19 203 LEU A CA 1
ATOM 1622 C C . LEU A 1 203 ? -6.033 11.595 4.160 1.00 93.19 203 LEU A C 1
ATOM 1624 O O . LEU A 1 203 ? -5.012 11.923 3.553 1.00 93.19 203 LEU A O 1
ATOM 1628 N N . ASN A 1 204 ? -7.197 11.427 3.531 1.00 93.00 204 ASN A N 1
ATOM 1629 C CA . ASN A 1 204 ? -7.346 11.567 2.084 1.00 93.00 204 ASN A CA 1
ATOM 1630 C C . ASN A 1 204 ? -7.068 12.998 1.610 1.00 93.00 204 ASN A C 1
ATOM 1632 O O . ASN A 1 204 ? -6.444 13.171 0.565 1.00 93.00 204 ASN A O 1
ATOM 1636 N N . SER A 1 205 ? -7.445 14.021 2.386 1.00 92.56 205 SER A N 1
ATOM 1637 C CA . SER A 1 205 ? -7.104 15.413 2.061 1.00 92.56 205 SER A CA 1
ATOM 1638 C C . SER A 1 205 ? -5.587 15.638 1.981 1.00 92.56 205 SER A C 1
ATOM 1640 O O . SER A 1 205 ? -5.100 16.286 1.052 1.00 92.56 205 SER A O 1
ATOM 1642 N N . HIS A 1 206 ? -4.820 15.029 2.889 1.00 90.69 206 HIS A N 1
ATOM 1643 C CA . HIS A 1 206 ? -3.361 15.122 2.895 1.00 90.69 206 HIS A CA 1
ATOM 1644 C C . HIS A 1 206 ? -2.717 14.295 1.777 1.00 90.69 206 HIS A C 1
ATOM 1646 O O . HIS A 1 206 ? -1.773 14.769 1.143 1.00 90.69 206 HIS A O 1
ATOM 1652 N N . ARG A 1 207 ? -3.253 13.104 1.475 1.00 89.62 207 ARG A N 1
ATOM 1653 C CA . ARG A 1 207 ? -2.829 12.299 0.315 1.00 89.62 207 ARG A CA 1
ATOM 1654 C C . ARG A 1 207 ? -3.027 13.059 -0.994 1.00 89.62 207 ARG A C 1
ATOM 1656 O O . ARG A 1 207 ? -2.098 13.149 -1.790 1.00 89.62 207 ARG A O 1
ATOM 1663 N N . GLN A 1 208 ? -4.199 13.664 -1.186 1.00 90.38 208 GLN A N 1
ATOM 1664 C CA . GLN A 1 208 ? -4.490 14.448 -2.385 1.00 90.38 208 GLN A CA 1
ATOM 1665 C C . GLN A 1 208 ? -3.557 15.655 -2.507 1.00 90.38 208 GLN A C 1
ATOM 1667 O O . GLN A 1 208 ? -3.082 15.959 -3.599 1.00 90.38 208 GLN A O 1
ATOM 1672 N N . ARG A 1 209 ? -3.257 16.322 -1.386 1.00 91.19 209 ARG A N 1
ATOM 1673 C CA . ARG A 1 209 ? -2.292 17.424 -1.364 1.00 91.19 209 ARG A CA 1
ATOM 1674 C C . ARG A 1 209 ? -0.906 16.966 -1.826 1.00 91.19 209 ARG A C 1
ATOM 1676 O O . ARG A 1 209 ? -0.340 17.636 -2.681 1.00 91.19 209 ARG A O 1
ATOM 1683 N N . LYS A 1 210 ? -0.402 15.825 -1.330 1.00 90.94 210 LYS A N 1
ATOM 1684 C CA . LYS A 1 210 ? 0.864 15.236 -1.805 1.00 90.94 210 LYS A CA 1
ATOM 1685 C C . LYS A 1 210 ? 0.820 14.990 -3.314 1.00 90.94 210 LYS A C 1
ATOM 1687 O O . LYS A 1 210 ? 1.676 15.502 -4.022 1.00 90.94 210 LYS A O 1
ATOM 1692 N N . VAL A 1 211 ? -0.198 14.287 -3.815 1.00 89.50 211 VAL A N 1
ATOM 1693 C CA . VAL A 1 211 ? -0.335 13.982 -5.253 1.00 89.50 211 VAL A CA 1
ATOM 1694 C C . VAL A 1 211 ? -0.314 15.251 -6.109 1.00 89.50 211 VAL A C 1
ATOM 1696 O O . VAL A 1 211 ? 0.385 15.295 -7.119 1.00 89.50 211 VAL A O 1
ATOM 1699 N N . ASN A 1 212 ? -1.035 16.296 -5.697 1.00 91.19 212 ASN A N 1
ATOM 1700 C CA . ASN A 1 212 ? -1.056 17.566 -6.422 1.00 91.19 212 ASN A CA 1
ATOM 1701 C C . ASN A 1 212 ? 0.331 18.229 -6.445 1.00 91.19 212 ASN A C 1
ATOM 1703 O O . ASN A 1 212 ? 0.780 18.645 -7.508 1.00 91.19 212 ASN A O 1
ATOM 1707 N N . THR A 1 213 ? 1.033 18.278 -5.308 1.00 91.56 213 THR A N 1
ATOM 1708 C CA . THR A 1 213 ? 2.384 18.856 -5.239 1.00 91.56 213 THR A CA 1
ATOM 1709 C C . THR A 1 213 ? 3.398 18.049 -6.053 1.00 91.56 213 THR A C 1
ATOM 1711 O O . THR A 1 213 ? 4.191 18.632 -6.788 1.00 91.56 213 THR A O 1
ATOM 1714 N N . VAL A 1 214 ? 3.362 16.714 -5.982 1.00 91.25 214 VAL A N 1
ATOM 1715 C CA . VAL A 1 214 ? 4.245 15.852 -6.789 1.00 91.25 214 VAL A CA 1
ATOM 1716 C C . VAL A 1 214 ? 3.994 16.080 -8.281 1.00 91.25 214 VAL A C 1
ATOM 1718 O O . VAL A 1 214 ? 4.949 16.179 -9.048 1.00 91.25 214 VAL A O 1
ATOM 1721 N N . LYS A 1 215 ? 2.730 16.240 -8.692 1.00 91.56 215 LYS A N 1
ATOM 1722 C CA . LYS A 1 215 ? 2.367 16.550 -10.079 1.00 91.56 215 LYS A CA 1
ATOM 1723 C C . LYS A 1 215 ? 2.932 17.895 -10.548 1.00 91.56 215 LYS A C 1
ATOM 1725 O O . LYS A 1 215 ? 3.502 17.953 -11.629 1.00 91.56 215 LYS A O 1
ATOM 1730 N N . GLU A 1 216 ? 2.821 18.949 -9.741 1.00 92.25 216 GLU A N 1
ATOM 1731 C CA . GLU A 1 216 ? 3.395 20.266 -10.067 1.00 92.25 216 GLU A CA 1
ATOM 1732 C C . GLU A 1 216 ? 4.917 20.190 -10.269 1.00 92.25 216 GLU A C 1
ATOM 1734 O O . GLU A 1 216 ? 5.452 20.739 -11.234 1.00 92.25 216 GLU A O 1
ATOM 1739 N N . VAL A 1 217 ? 5.619 19.461 -9.394 1.00 93.00 217 VAL A N 1
ATOM 1740 C CA . VAL A 1 217 ? 7.072 19.261 -9.507 1.00 93.00 217 VAL A CA 1
ATOM 1741 C C . VAL A 1 217 ? 7.428 18.399 -10.715 1.00 93.00 217 VAL A C 1
ATOM 1743 O O . VAL A 1 217 ? 8.398 18.697 -11.411 1.00 93.00 217 VAL A O 1
ATOM 1746 N N . LEU A 1 218 ? 6.641 17.362 -11.002 1.00 92.50 218 LEU A N 1
ATOM 1747 C CA . LEU A 1 218 ? 6.808 16.532 -12.190 1.00 92.50 218 LEU A CA 1
ATOM 1748 C C . LEU A 1 218 ? 6.670 17.361 -13.469 1.00 92.50 218 LEU A C 1
ATOM 1750 O O . LEU A 1 218 ? 7.529 17.267 -14.343 1.00 92.50 218 LEU A O 1
ATOM 1754 N N . ASP A 1 219 ? 5.635 18.193 -13.570 1.00 91.12 219 ASP A N 1
ATOM 1755 C CA . ASP A 1 219 ? 5.409 19.049 -14.736 1.00 91.12 219 ASP A CA 1
ATOM 1756 C C . ASP A 1 219 ? 6.571 20.041 -14.929 1.00 91.12 219 ASP A C 1
ATOM 1758 O O . ASP A 1 219 ? 7.074 20.193 -16.045 1.00 91.12 219 ASP A O 1
ATOM 1762 N N . ALA A 1 220 ? 7.081 20.638 -13.845 1.00 90.62 220 ALA A N 1
ATOM 1763 C CA . ALA A 1 220 ? 8.276 21.484 -13.895 1.00 90.62 220 ALA A CA 1
ATOM 1764 C C . ALA A 1 220 ? 9.521 20.709 -14.370 1.00 90.62 220 ALA A C 1
ATOM 1766 O O . ALA A 1 220 ? 10.230 21.156 -15.272 1.00 90.62 220 ALA A O 1
ATOM 1767 N N . LYS A 1 221 ? 9.753 19.502 -13.839 1.00 91.12 221 LYS A N 1
ATOM 1768 C CA . LYS A 1 221 ? 10.880 18.647 -14.244 1.00 91.12 221 LYS A CA 1
ATOM 1769 C C . LYS A 1 221 ? 10.787 18.191 -15.697 1.00 91.12 221 LYS A C 1
ATOM 1771 O O . LYS A 1 221 ? 11.811 18.103 -16.366 1.00 91.12 221 LYS A O 1
ATOM 1776 N N . LYS A 1 222 ? 9.583 17.942 -16.217 1.00 90.19 222 LYS A N 1
ATOM 1777 C CA . LYS A 1 222 ? 9.361 17.641 -17.641 1.00 90.19 222 LYS A CA 1
ATOM 1778 C C . LYS A 1 222 ? 9.764 18.815 -18.539 1.00 90.19 222 LYS A C 1
ATOM 1780 O O . LYS A 1 222 ? 10.371 18.599 -19.592 1.00 90.19 222 LYS A O 1
ATOM 1785 N N . ILE A 1 223 ? 9.480 20.049 -18.122 1.00 90.25 223 ILE A N 1
ATOM 1786 C CA . ILE A 1 223 ? 9.923 21.260 -18.830 1.00 90.25 223 ILE A CA 1
ATOM 1787 C C . ILE A 1 223 ? 11.452 21.362 -18.805 1.00 90.25 223 ILE A C 1
ATOM 1789 O O . ILE A 1 223 ? 12.069 21.511 -19.861 1.00 90.25 223 ILE A O 1
ATOM 1793 N N . ASP A 1 224 ? 12.070 21.213 -17.631 1.00 90.62 224 ASP A N 1
ATOM 1794 C CA . ASP A 1 224 ? 13.531 21.246 -17.483 1.00 90.62 224 ASP A CA 1
ATOM 1795 C C . ASP A 1 224 ? 14.215 20.170 -18.334 1.00 90.62 224 ASP A C 1
ATOM 1797 O O . ASP A 1 224 ? 15.207 20.445 -19.011 1.00 90.62 224 ASP A O 1
ATOM 1801 N N . PHE A 1 225 ? 13.643 18.967 -18.374 1.00 91.88 225 PHE A N 1
ATOM 1802 C CA . PHE A 1 225 ? 14.135 17.859 -19.185 1.00 91.88 225 PHE A CA 1
ATOM 1803 C C . PHE A 1 225 ? 14.067 18.177 -20.673 1.00 91.88 225 PHE A C 1
ATOM 1805 O O . PHE A 1 225 ? 15.049 18.011 -21.392 1.00 91.88 225 PHE A O 1
ATOM 1812 N N . THR A 1 226 ? 12.940 18.717 -21.132 1.00 87.94 226 THR A N 1
ATOM 1813 C CA . THR A 1 226 ? 12.770 19.167 -22.519 1.00 87.94 226 THR A CA 1
ATOM 1814 C C . THR A 1 226 ? 13.810 20.231 -22.885 1.00 87.94 226 THR A C 1
ATOM 1816 O O . THR A 1 226 ? 14.409 20.176 -23.962 1.00 87.94 226 THR A O 1
ATOM 1819 N N . ASN A 1 227 ? 14.077 21.184 -21.990 1.00 87.94 227 ASN A N 1
ATOM 1820 C CA . ASN A 1 227 ? 15.103 22.209 -22.190 1.00 87.94 227 ASN A CA 1
ATOM 1821 C C . ASN A 1 227 ? 16.508 21.599 -22.264 1.00 87.94 227 ASN A C 1
ATOM 1823 O O . ASN A 1 227 ? 17.249 21.894 -23.203 1.00 87.94 227 ASN A O 1
ATOM 1827 N N . LEU A 1 228 ? 16.845 20.697 -21.338 1.00 88.12 228 LEU A N 1
ATOM 1828 C CA . LEU A 1 228 ? 18.118 19.980 -21.321 1.00 88.12 228 LEU A CA 1
ATOM 1829 C C . LEU A 1 228 ? 18.337 19.189 -22.616 1.00 88.12 228 LEU A C 1
ATOM 1831 O O . LEU A 1 228 ? 19.408 19.291 -23.210 1.00 88.12 228 LEU A O 1
ATOM 1835 N N . LEU A 1 229 ? 17.323 18.461 -23.095 1.00 85.25 229 LEU A N 1
ATOM 1836 C CA . LEU A 1 229 ? 17.391 17.734 -24.365 1.00 85.25 229 LEU A CA 1
ATOM 1837 C C . LEU A 1 229 ? 17.645 18.679 -25.546 1.00 85.25 229 LEU A C 1
ATOM 1839 O O . LEU A 1 229 ? 18.486 18.387 -26.393 1.00 85.25 229 LEU A O 1
ATOM 1843 N N . ASN A 1 230 ? 16.964 19.826 -25.603 1.00 83.00 230 ASN A N 1
ATOM 1844 C CA . ASN A 1 230 ? 17.180 20.812 -26.665 1.00 83.00 230 ASN A CA 1
ATOM 1845 C C . ASN A 1 230 ? 18.585 21.431 -26.624 1.00 83.00 230 ASN A C 1
ATOM 1847 O O . ASN A 1 230 ? 19.170 21.672 -27.679 1.00 83.00 230 ASN A O 1
ATOM 1851 N N . THR A 1 231 ? 19.145 21.672 -25.435 1.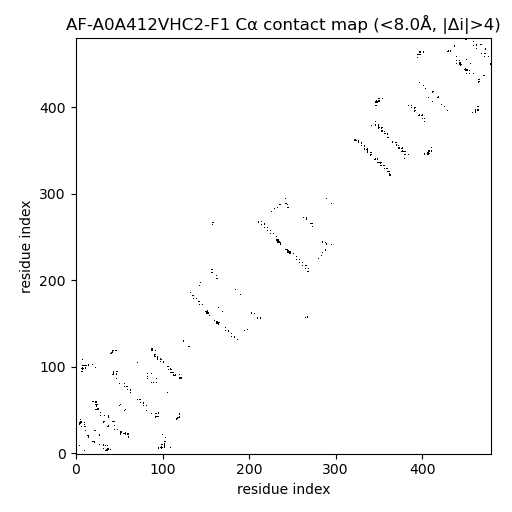00 83.69 231 THR A N 1
ATOM 1852 C CA . THR A 1 231 ? 20.525 22.161 -25.278 1.00 83.69 231 THR A CA 1
ATOM 1853 C C . THR A 1 231 ? 21.557 21.087 -25.613 1.00 83.69 231 THR A C 1
ATOM 1855 O O . THR A 1 231 ? 22.576 21.387 -26.230 1.00 83.69 231 THR A O 1
ATOM 1858 N N . ALA A 1 232 ? 21.298 19.837 -25.234 1.00 82.50 232 ALA A N 1
ATOM 1859 C CA . ALA A 1 232 ? 22.169 18.702 -25.515 1.00 82.50 232 ALA A CA 1
ATOM 1860 C C . ALA A 1 232 ? 22.107 18.249 -26.981 1.00 82.50 232 ALA A C 1
ATOM 1862 O O . ALA A 1 232 ? 22.946 17.461 -27.409 1.00 82.50 232 ALA A O 1
ATOM 1863 N N . LEU A 1 233 ? 21.115 18.698 -27.753 1.00 79.50 233 LEU A N 1
ATOM 1864 C CA . LEU A 1 233 ? 20.928 18.282 -29.135 1.00 79.50 233 LEU A CA 1
ATOM 1865 C C . LEU A 1 233 ? 22.071 18.780 -30.031 1.00 79.50 233 LEU A C 1
ATOM 1867 O O . LEU A 1 233 ? 22.161 19.957 -30.389 1.00 79.50 233 LEU A O 1
ATOM 1871 N N . VAL A 1 234 ? 22.879 17.842 -30.510 1.00 78.44 234 VAL A N 1
ATOM 1872 C CA . VAL A 1 234 ? 23.846 18.066 -31.579 1.00 78.44 234 VAL A CA 1
ATOM 1873 C C . VAL A 1 234 ? 23.112 17.950 -32.909 1.00 78.44 234 VAL A C 1
ATOM 1875 O O . VAL A 1 234 ? 22.784 16.855 -33.375 1.00 78.44 234 VAL A O 1
ATOM 1878 N N . LYS A 1 235 ? 22.830 19.101 -33.525 1.00 75.69 235 LYS A N 1
ATOM 1879 C CA . LYS A 1 235 ? 22.180 19.162 -34.839 1.00 75.69 235 LYS A CA 1
ATOM 1880 C C . LYS A 1 235 ? 23.093 18.580 -35.931 1.00 75.69 235 LYS A C 1
ATOM 1882 O O . LYS A 1 235 ? 24.316 18.712 -35.838 1.00 75.69 235 LYS A O 1
ATOM 1887 N N . PRO A 1 236 ? 22.519 17.985 -36.993 1.00 62.59 236 PRO A N 1
ATOM 1888 C CA . PRO A 1 236 ? 23.271 17.551 -38.166 1.00 62.59 236 PRO A CA 1
ATOM 1889 C C . PRO A 1 236 ? 24.161 18.679 -38.703 1.00 62.59 236 PRO A C 1
ATOM 1891 O O . PRO A 1 236 ? 23.664 19.753 -39.043 1.00 62.59 236 PRO A O 1
ATOM 1894 N N . SER A 1 237 ? 25.473 18.455 -38.793 1.00 53.56 237 SER A N 1
ATOM 1895 C CA . SER A 1 237 ? 26.368 19.404 -39.457 1.00 53.56 237 SER A CA 1
ATOM 1896 C C . SER A 1 237 ? 26.313 19.210 -40.973 1.00 53.56 237 SER A C 1
ATOM 1898 O O . SER A 1 237 ? 26.264 18.079 -41.465 1.00 53.56 237 SER A O 1
ATOM 1900 N N . ALA A 1 238 ? 26.359 20.314 -41.725 1.00 47.53 238 ALA A N 1
ATOM 1901 C CA . ALA A 1 238 ? 26.539 20.303 -43.175 1.00 47.53 238 ALA A CA 1
ATOM 1902 C C . ALA A 1 238 ? 27.994 19.925 -43.516 1.00 47.53 238 ALA A C 1
ATOM 1904 O O . ALA A 1 238 ? 28.796 20.750 -43.940 1.00 47.53 238 ALA A O 1
ATOM 1905 N N . SER A 1 239 ? 28.361 18.673 -43.264 1.00 45.88 239 SER A N 1
ATOM 1906 C CA . SER A 1 239 ? 29.610 18.069 -43.729 1.00 45.88 239 SER A CA 1
ATOM 1907 C C . SER A 1 239 ? 29.300 16.909 -44.681 1.00 45.88 239 SER A C 1
ATOM 1909 O O . SER A 1 239 ? 28.143 16.518 -44.820 1.00 45.88 239 SER A O 1
ATOM 1911 N N . TYR A 1 240 ? 30.324 16.392 -45.372 1.00 38.88 240 TYR A N 1
ATOM 1912 C CA . TYR A 1 240 ? 30.265 15.466 -46.523 1.00 38.88 240 TYR A CA 1
ATOM 1913 C C . TYR A 1 240 ? 29.274 14.276 -46.422 1.00 38.88 240 TYR A C 1
ATOM 1915 O O . TYR A 1 240 ? 28.906 13.718 -47.455 1.00 38.88 240 TYR A O 1
ATOM 1923 N N . ILE A 1 241 ? 28.832 13.895 -45.213 1.00 43.94 241 ILE A N 1
ATOM 1924 C CA . ILE A 1 241 ? 27.788 12.897 -44.942 1.00 43.94 241 ILE A CA 1
ATOM 1925 C C . ILE A 1 241 ? 26.829 13.460 -43.885 1.00 43.94 241 ILE A C 1
ATOM 1927 O O . ILE A 1 241 ? 27.235 13.719 -42.751 1.00 43.94 241 ILE A O 1
ATOM 1931 N N . SER A 1 242 ? 25.544 13.580 -44.221 1.00 45.62 242 SER A N 1
ATOM 1932 C CA . SER A 1 242 ? 24.498 13.961 -43.271 1.00 45.62 242 SER A CA 1
ATOM 1933 C C . SER A 1 242 ? 24.343 12.885 -42.182 1.00 45.62 242 SER A C 1
ATOM 1935 O O . SER A 1 242 ? 23.940 11.746 -42.450 1.00 45.62 242 SER A O 1
ATOM 1937 N N . LYS A 1 243 ? 24.723 13.234 -40.948 1.00 54.19 243 LYS A N 1
ATOM 1938 C CA . LYS A 1 243 ? 24.514 12.428 -39.734 1.00 54.19 243 LYS A CA 1
ATOM 1939 C C . LYS A 1 243 ? 23.196 12.833 -39.081 1.00 54.19 243 LYS A C 1
ATOM 1941 O O . LYS A 1 243 ? 22.894 14.021 -39.044 1.00 54.19 243 LYS A O 1
ATOM 1946 N N . SER A 1 244 ? 22.449 11.867 -38.553 1.00 57.16 244 SER A N 1
ATOM 1947 C CA . SER A 1 244 ? 21.289 12.162 -37.709 1.00 57.16 244 SER A CA 1
ATOM 1948 C C . SER A 1 244 ? 21.712 12.950 -36.466 1.00 57.16 244 SER A C 1
ATOM 1950 O O . SER A 1 244 ? 22.848 12.821 -35.991 1.00 57.16 244 SER A O 1
ATOM 1952 N N . GLY A 1 245 ? 20.800 13.772 -35.953 1.00 65.81 245 GLY A N 1
ATOM 1953 C CA . GLY A 1 245 ? 20.978 14.432 -34.666 1.00 65.81 245 GLY A CA 1
ATOM 1954 C C . GLY A 1 245 ? 21.136 13.406 -33.543 1.00 65.81 245 GLY A C 1
ATOM 1955 O O . GLY A 1 245 ? 20.602 12.302 -33.620 1.00 65.81 245 GLY A O 1
ATOM 1956 N N . HIS A 1 246 ? 21.901 13.762 -32.521 1.00 74.56 246 HIS A N 1
ATOM 1957 C CA . HIS A 1 246 ? 22.100 12.955 -31.317 1.00 74.56 246 HIS A CA 1
ATOM 1958 C C . HIS A 1 246 ? 22.276 13.884 -30.118 1.00 74.56 246 HIS A C 1
ATOM 1960 O O . HIS A 1 246 ? 22.509 15.081 -30.291 1.00 74.56 246 HIS A O 1
ATOM 1966 N N . TYR A 1 247 ? 22.171 13.348 -28.905 1.00 74.50 247 TYR A N 1
ATOM 1967 C CA . TYR A 1 247 ? 22.492 14.107 -27.700 1.00 74.50 247 TYR A CA 1
ATOM 1968 C C . TYR A 1 247 ? 23.994 14.067 -27.423 1.00 74.50 247 TYR A C 1
ATOM 1970 O O . TYR A 1 247 ? 24.637 13.031 -27.594 1.00 74.50 247 TYR A O 1
ATOM 1978 N N . ALA A 1 248 ? 24.551 15.207 -27.024 1.00 70.06 248 ALA A N 1
ATOM 1979 C CA . ALA A 1 248 ? 25.964 15.371 -26.733 1.00 70.06 248 ALA A CA 1
ATOM 1980 C C . ALA A 1 248 ? 26.389 14.454 -25.577 1.00 70.06 248 ALA A C 1
ATOM 1982 O O . ALA A 1 248 ? 25.708 14.364 -24.552 1.00 70.06 248 ALA A O 1
ATOM 1983 N N . SER A 1 249 ? 27.522 13.768 -25.741 1.00 72.69 249 SER A N 1
ATOM 1984 C CA . SER A 1 249 ? 27.996 12.759 -24.788 1.00 72.69 249 SER A CA 1
ATOM 1985 C C . SER A 1 249 ? 28.275 13.329 -23.396 1.00 72.69 249 SER A C 1
ATOM 1987 O O . SER A 1 249 ? 28.060 12.645 -22.402 1.00 72.69 249 SER A O 1
ATOM 1989 N N . ASP A 1 250 ? 28.705 14.590 -23.312 1.00 76.06 250 ASP A N 1
ATOM 1990 C CA . ASP A 1 250 ? 28.955 15.306 -22.055 1.00 76.06 250 ASP A CA 1
ATOM 1991 C C . ASP A 1 250 ? 27.668 15.654 -21.286 1.00 76.06 250 ASP A C 1
ATOM 1993 O O . ASP A 1 250 ? 27.738 15.986 -20.106 1.00 76.06 250 ASP A O 1
ATOM 1997 N N . LYS A 1 251 ? 26.496 15.553 -21.928 1.00 77.19 251 LYS A N 1
ATOM 1998 C CA . LYS A 1 251 ? 25.179 15.824 -21.330 1.00 77.19 251 LYS A CA 1
ATOM 1999 C C . LYS A 1 251 ? 24.366 14.573 -21.011 1.00 77.19 251 LYS A C 1
ATOM 2001 O O . LYS A 1 251 ? 23.318 14.689 -20.383 1.00 77.19 251 LYS A O 1
ATOM 2006 N N . LEU A 1 252 ? 24.835 13.383 -21.393 1.00 75.50 252 LEU A N 1
ATOM 2007 C CA . LEU A 1 252 ? 24.107 12.129 -21.156 1.00 75.50 252 LEU A CA 1
ATOM 2008 C C . LEU A 1 252 ? 23.895 11.844 -19.664 1.00 75.50 252 LEU A C 1
ATOM 2010 O O . LEU A 1 252 ? 22.787 11.490 -19.279 1.00 75.50 252 LEU A O 1
ATOM 2014 N N . SER A 1 253 ? 24.907 12.084 -18.826 1.00 80.81 253 SER A N 1
ATOM 2015 C CA . SER A 1 253 ? 24.799 11.904 -17.368 1.00 80.81 253 SER A CA 1
ATOM 2016 C C . SER A 1 253 ? 23.719 12.804 -16.749 1.00 80.81 253 SER A C 1
ATOM 2018 O O . SER A 1 253 ? 22.896 12.348 -15.954 1.00 80.81 253 SER A O 1
ATOM 2020 N N . ASP A 1 254 ? 23.649 14.072 -17.173 1.00 79.75 254 ASP A N 1
ATOM 2021 C CA . ASP A 1 254 ? 22.623 15.015 -16.709 1.00 79.75 254 ASP A CA 1
ATOM 2022 C C . ASP A 1 254 ? 21.214 14.571 -17.149 1.00 79.75 254 ASP A C 1
ATOM 2024 O O . ASP A 1 254 ? 20.254 14.669 -16.379 1.00 79.75 254 ASP A O 1
ATOM 2028 N N . ILE A 1 255 ? 21.091 14.042 -18.375 1.00 77.94 255 ILE A N 1
ATOM 2029 C CA . ILE A 1 255 ? 19.839 13.501 -18.927 1.00 77.94 255 ILE A CA 1
ATOM 2030 C C . ILE A 1 255 ? 19.389 12.266 -18.138 1.00 77.94 255 ILE A C 1
ATOM 2032 O O . ILE A 1 255 ? 18.224 12.181 -17.755 1.00 77.94 255 ILE A O 1
ATOM 2036 N N . GLU A 1 256 ? 20.286 11.314 -17.876 1.00 81.12 256 GLU A N 1
ATOM 2037 C CA . GLU A 1 256 ? 19.988 10.097 -17.111 1.00 81.12 256 GLU A CA 1
ATOM 2038 C C . GLU A 1 256 ? 19.575 10.417 -15.674 1.00 81.12 256 GLU A C 1
ATOM 2040 O O . GLU A 1 256 ? 18.594 9.867 -15.166 1.00 81.12 256 GLU A O 1
ATOM 2045 N N . LYS A 1 257 ? 20.276 11.361 -15.035 1.00 89.31 257 LYS A N 1
ATOM 2046 C CA . LYS A 1 257 ? 19.932 11.835 -13.694 1.00 89.31 257 LYS A CA 1
ATOM 2047 C C . LYS A 1 257 ? 18.519 12.415 -13.659 1.00 89.31 257 LYS A C 1
ATOM 2049 O O . LYS A 1 257 ? 17.718 12.025 -12.813 1.00 89.31 257 LYS A O 1
ATOM 2054 N N . MET A 1 258 ? 18.194 13.312 -14.588 1.00 85.88 258 MET A N 1
ATOM 2055 C CA . MET A 1 258 ? 16.878 13.950 -14.628 1.00 85.88 258 MET A CA 1
ATOM 2056 C C . MET A 1 258 ? 15.762 12.966 -15.010 1.00 85.88 258 MET A C 1
ATOM 2058 O O . MET A 1 258 ? 14.651 13.060 -14.494 1.00 85.88 258 MET A O 1
ATOM 2062 N N . GLU A 1 259 ? 16.054 11.972 -15.852 1.00 87.94 259 GLU A N 1
ATOM 2063 C CA . GLU A 1 259 ? 15.128 10.876 -16.141 1.00 87.94 259 GLU A CA 1
ATO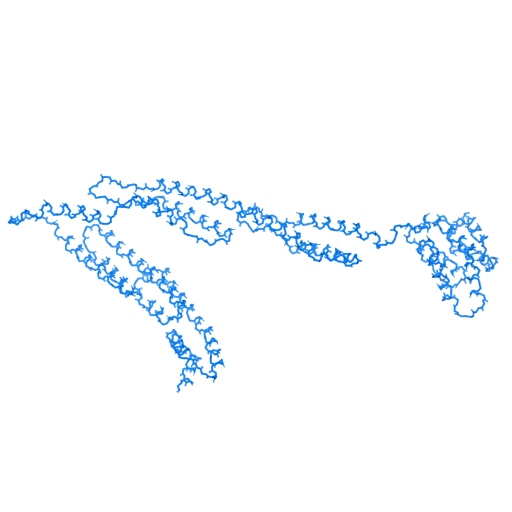M 2064 C C . GLU A 1 259 ? 14.839 10.026 -14.898 1.00 87.94 259 GLU A C 1
ATOM 2066 O O . GLU A 1 259 ? 13.684 9.671 -14.661 1.00 87.94 259 GLU A O 1
ATOM 2071 N N . SER A 1 260 ? 15.860 9.726 -14.091 1.00 87.06 260 SER A N 1
ATOM 2072 C CA . SER A 1 260 ? 15.698 9.018 -12.818 1.00 87.06 260 SER A CA 1
ATOM 2073 C C . SER A 1 260 ? 14.838 9.815 -11.831 1.00 87.06 260 SER A C 1
ATOM 2075 O O . SER A 1 260 ? 13.909 9.263 -11.242 1.00 87.06 260 SER A O 1
ATOM 2077 N N . GLU A 1 261 ? 15.065 11.130 -11.718 1.00 89.75 261 GLU A N 1
ATOM 2078 C CA . GLU A 1 261 ? 14.237 12.025 -10.895 1.00 89.75 261 GLU A CA 1
ATOM 2079 C C . GLU A 1 261 ? 12.766 12.013 -11.349 1.00 89.75 261 GLU A C 1
ATOM 2081 O O . GLU A 1 261 ? 11.865 11.862 -10.524 1.00 89.75 261 GLU A O 1
ATOM 2086 N N . ILE A 1 262 ? 12.508 12.099 -12.660 1.00 87.69 262 ILE A N 1
ATOM 2087 C CA . ILE A 1 262 ? 11.151 12.022 -13.225 1.00 87.69 262 ILE A CA 1
ATOM 2088 C C . ILE A 1 262 ? 10.501 10.665 -12.925 1.00 87.69 262 ILE A C 1
ATOM 2090 O O . ILE A 1 262 ? 9.348 10.625 -12.497 1.00 87.69 262 ILE A O 1
ATOM 2094 N N . LYS A 1 263 ? 11.224 9.551 -13.105 1.00 88.69 263 LYS A N 1
ATOM 2095 C CA . LYS A 1 263 ? 10.723 8.203 -12.779 1.00 88.69 263 LYS A CA 1
ATOM 2096 C C . LYS A 1 263 ? 10.382 8.068 -11.293 1.00 88.69 263 LYS A C 1
ATOM 2098 O O . LYS A 1 263 ? 9.339 7.505 -10.966 1.00 88.69 263 LYS A O 1
ATOM 2103 N N . GLY A 1 264 ? 11.213 8.628 -10.412 1.00 84.25 264 GLY A N 1
ATOM 2104 C CA . GLY A 1 264 ? 10.951 8.685 -8.973 1.00 84.25 264 GLY A CA 1
ATOM 2105 C C . GLY A 1 264 ? 9.637 9.399 -8.646 1.00 84.25 264 GLY A C 1
ATOM 2106 O O . GLY A 1 264 ? 8.827 8.871 -7.891 1.00 84.25 264 GLY A O 1
ATOM 2107 N N . LEU A 1 265 ? 9.367 10.542 -9.287 1.00 88.62 265 LEU A N 1
ATOM 2108 C CA . LEU A 1 265 ? 8.127 11.307 -9.081 1.00 88.62 265 LEU A CA 1
ATOM 2109 C C . LEU A 1 265 ? 6.866 10.555 -9.547 1.00 88.62 265 LEU A C 1
ATOM 2111 O O . LEU A 1 265 ? 5.830 10.649 -8.892 1.00 88.62 265 LEU A O 1
ATOM 2115 N N . TYR A 1 266 ? 6.937 9.769 -10.629 1.00 87.50 266 TYR A N 1
ATOM 2116 C CA . TYR A 1 266 ? 5.839 8.863 -11.013 1.00 87.50 266 TYR A CA 1
ATOM 2117 C C . TYR A 1 266 ? 5.568 7.812 -9.924 1.00 87.50 266 TYR A C 1
ATOM 2119 O O . TYR A 1 266 ? 4.409 7.561 -9.581 1.00 87.50 266 TYR A O 1
ATOM 2127 N N . GLY A 1 267 ? 6.637 7.248 -9.347 1.00 85.31 267 GLY A N 1
ATOM 2128 C CA . GLY A 1 267 ? 6.557 6.327 -8.214 1.00 85.31 267 GLY A CA 1
ATOM 2129 C C . GLY A 1 267 ? 5.844 6.941 -7.007 1.00 85.31 267 GLY A C 1
ATOM 2130 O O . GLY A 1 267 ? 4.912 6.336 -6.481 1.00 85.31 267 GLY A O 1
ATOM 2131 N N . GLU A 1 268 ? 6.195 8.174 -6.634 1.00 85.81 268 GLU A N 1
ATOM 2132 C CA . GLU A 1 268 ? 5.560 8.900 -5.520 1.00 85.81 268 GLU A CA 1
ATOM 2133 C C . GLU A 1 268 ? 4.078 9.235 -5.760 1.00 85.81 268 GLU A C 1
ATOM 2135 O O . GLU A 1 268 ? 3.304 9.361 -4.809 1.00 85.81 268 GLU A O 1
ATOM 2140 N N . MET A 1 269 ? 3.648 9.348 -7.022 1.00 81.75 269 MET A N 1
ATOM 2141 C CA . MET A 1 269 ? 2.230 9.488 -7.379 1.00 81.75 269 MET A CA 1
ATOM 2142 C C . MET A 1 269 ? 1.457 8.162 -7.346 1.00 81.75 269 MET A C 1
ATOM 2144 O O . MET A 1 269 ? 0.230 8.178 -7.457 1.00 81.75 269 MET A O 1
ATOM 2148 N N . GLY A 1 270 ? 2.140 7.018 -7.237 1.00 81.12 270 GLY A N 1
ATOM 2149 C CA . GLY A 1 270 ? 1.528 5.695 -7.374 1.00 81.12 270 GLY A CA 1
ATOM 2150 C C . GLY A 1 270 ? 1.044 5.394 -8.797 1.00 81.12 270 GLY A C 1
ATOM 2151 O O . GLY A 1 270 ? 0.151 4.568 -8.982 1.00 81.12 270 GLY A O 1
ATOM 2152 N N . VAL A 1 271 ? 1.599 6.076 -9.805 1.00 83.25 271 VAL A N 1
ATOM 2153 C CA . VAL A 1 271 ? 1.240 5.900 -11.218 1.00 83.25 271 VAL A CA 1
ATOM 2154 C C . VAL A 1 271 ? 2.365 5.155 -11.926 1.00 83.25 271 VAL A C 1
ATOM 2156 O O . VAL A 1 271 ? 3.542 5.475 -11.763 1.00 83.25 271 VAL A O 1
ATOM 2159 N N . LYS A 1 272 ? 2.014 4.158 -12.744 1.00 83.25 272 LYS A N 1
ATOM 2160 C CA . LYS A 1 272 ? 2.996 3.441 -13.563 1.00 83.25 272 LYS A CA 1
ATOM 2161 C C . LYS A 1 272 ? 3.668 4.419 -14.532 1.00 83.25 272 LYS A C 1
ATOM 2163 O O . LYS A 1 272 ? 2.981 5.159 -15.232 1.00 83.25 272 LYS A O 1
ATOM 2168 N N . TYR A 1 273 ? 4.997 4.396 -14.577 1.00 85.44 273 TYR A N 1
ATOM 2169 C CA . TYR A 1 273 ? 5.765 5.172 -15.546 1.00 85.44 273 TYR A CA 1
ATOM 2170 C C . TYR A 1 273 ? 5.393 4.769 -16.982 1.00 85.44 273 TYR A C 1
ATOM 2172 O O . TYR A 1 273 ? 5.291 3.584 -17.295 1.00 85.44 273 TYR A O 1
ATOM 2180 N N . ASP A 1 274 ? 5.166 5.766 -17.828 1.00 84.06 274 ASP A N 1
ATOM 2181 C CA . ASP A 1 274 ? 4.573 5.676 -19.170 1.00 84.06 274 ASP A CA 1
ATOM 2182 C C . ASP A 1 274 ? 5.605 5.856 -20.296 1.00 84.06 274 ASP A C 1
ATOM 2184 O O . ASP A 1 274 ? 5.244 6.164 -21.430 1.00 84.06 274 ASP A O 1
ATOM 2188 N N . ASP A 1 275 ? 6.895 5.720 -19.982 1.00 85.94 275 ASP A N 1
ATOM 2189 C CA . ASP A 1 275 ? 7.997 5.966 -20.914 1.00 85.94 275 ASP A CA 1
ATOM 2190 C C . ASP A 1 275 ? 8.012 7.391 -21.503 1.00 85.94 275 ASP A C 1
ATOM 2192 O O . ASP A 1 275 ? 8.577 7.625 -22.579 1.00 85.94 275 ASP A O 1
ATOM 2196 N N . TRP A 1 276 ? 7.447 8.379 -20.791 1.00 88.81 276 TRP A N 1
ATOM 2197 C CA . TRP A 1 276 ? 7.389 9.768 -21.257 1.00 88.81 276 TRP A CA 1
ATOM 2198 C C . TRP A 1 276 ? 8.765 10.330 -21.640 1.00 88.81 276 TRP A C 1
ATOM 2200 O O . TRP A 1 276 ? 8.890 10.958 -22.688 1.00 88.81 276 TRP A O 1
ATOM 2210 N N . CYS A 1 277 ? 9.827 10.059 -20.866 1.00 77.12 277 CYS A N 1
ATOM 2211 C CA . CYS A 1 277 ? 11.166 10.581 -21.181 1.00 77.12 277 CYS A CA 1
ATOM 2212 C C . CYS A 1 277 ? 11.720 9.988 -22.480 1.00 77.12 277 CYS A C 1
ATOM 2214 O O . CYS A 1 277 ? 12.365 10.699 -23.246 1.00 77.12 277 CYS A O 1
ATOM 2216 N N . LYS A 1 278 ? 11.470 8.699 -22.742 1.00 79.38 278 LYS A N 1
ATOM 2217 C CA . LYS A 1 278 ? 11.867 8.041 -23.994 1.00 79.38 278 LYS A CA 1
ATOM 2218 C C . LYS A 1 278 ? 11.098 8.634 -25.171 1.00 79.38 278 LYS A C 1
ATOM 2220 O O . LYS A 1 278 ? 11.707 9.041 -26.153 1.00 79.38 278 LYS A O 1
ATOM 2225 N N . THR A 1 279 ? 9.783 8.767 -25.018 1.00 80.25 279 THR A N 1
ATOM 2226 C CA . THR A 1 279 ? 8.907 9.379 -26.024 1.00 80.25 279 THR A CA 1
ATOM 2227 C C . THR A 1 279 ? 9.347 10.803 -26.355 1.00 80.25 279 THR A C 1
ATOM 2229 O O . THR A 1 279 ? 9.405 11.172 -27.523 1.00 80.25 279 THR A O 1
ATOM 2232 N N . GLU A 1 280 ? 9.708 11.600 -25.348 1.00 83.62 280 GLU A N 1
ATOM 2233 C CA . GLU A 1 280 ? 10.144 12.984 -25.537 1.00 83.62 280 GLU A CA 1
ATOM 2234 C C . GLU A 1 280 ? 11.530 13.082 -26.196 1.00 83.62 280 GLU A C 1
ATOM 2236 O O . GLU A 1 280 ? 11.724 13.902 -27.099 1.00 83.62 280 GLU A O 1
ATOM 2241 N N . LYS A 1 281 ? 12.473 12.201 -25.820 1.00 78.50 281 LYS A N 1
ATOM 2242 C CA . LYS A 1 281 ? 13.765 12.051 -26.515 1.00 78.50 281 LYS A CA 1
ATOM 2243 C C . LYS A 1 281 ? 13.555 11.736 -27.996 1.00 78.50 281 LYS A C 1
ATOM 2245 O O . LYS A 1 281 ? 14.078 12.436 -28.864 1.00 78.50 281 LYS A O 1
ATOM 2250 N N . ASP A 1 282 ? 12.746 10.722 -28.284 1.00 76.00 282 ASP A N 1
ATOM 2251 C CA . ASP A 1 282 ? 12.454 10.285 -29.648 1.00 76.00 282 ASP A CA 1
ATOM 2252 C C . ASP A 1 282 ? 11.718 11.380 -30.434 1.00 76.00 282 ASP A C 1
ATOM 2254 O O . ASP A 1 282 ? 12.051 11.641 -31.591 1.00 76.00 282 ASP A O 1
ATOM 2258 N N . ARG A 1 283 ? 10.777 12.097 -29.803 1.00 84.31 283 ARG A N 1
ATOM 2259 C CA . ARG A 1 283 ? 10.047 13.226 -30.400 1.00 84.31 283 ARG A CA 1
ATOM 2260 C C . ARG A 1 283 ? 11.000 14.332 -30.842 1.00 84.31 283 ARG A C 1
ATOM 2262 O O . ARG A 1 283 ? 10.913 14.770 -31.990 1.00 84.31 283 ARG A O 1
ATOM 2269 N N . ILE A 1 284 ? 11.912 14.772 -29.973 1.00 76.94 284 ILE A N 1
ATOM 2270 C CA . ILE A 1 284 ? 12.887 15.821 -30.305 1.00 76.94 284 ILE A CA 1
ATOM 2271 C C . ILE A 1 284 ? 13.863 15.327 -31.379 1.00 76.94 284 ILE A C 1
ATOM 2273 O O . ILE A 1 284 ? 14.104 16.050 -32.346 1.00 76.94 284 ILE A O 1
ATOM 2277 N N . LEU A 1 285 ? 14.385 14.100 -31.262 1.00 73.06 285 LEU A N 1
ATOM 2278 C CA . LEU A 1 285 ? 15.321 13.535 -32.239 1.00 73.06 285 LEU A CA 1
ATOM 2279 C C . LEU A 1 285 ? 14.683 13.309 -33.609 1.00 73.06 285 LEU A C 1
ATOM 2281 O O . LEU A 1 285 ? 15.357 13.538 -34.609 1.00 73.06 285 LEU A O 1
ATOM 2285 N N . SER A 1 286 ? 13.404 12.924 -33.675 1.00 72.44 286 SER A N 1
ATOM 2286 C CA . SER A 1 286 ? 12.702 12.557 -34.916 1.00 72.44 286 SER A CA 1
ATOM 2287 C C . SER A 1 286 ? 12.797 13.615 -36.016 1.00 72.44 286 SER A C 1
ATOM 2289 O O . SER A 1 286 ? 12.945 13.278 -37.189 1.00 72.44 286 SER A O 1
ATOM 2291 N N . SER A 1 287 ? 12.810 14.896 -35.636 1.00 71.62 287 SER A N 1
ATOM 2292 C CA . SER A 1 287 ? 12.938 16.033 -36.560 1.00 71.62 287 SER A CA 1
ATOM 2293 C C . SER A 1 287 ? 14.346 16.191 -37.152 1.00 71.62 287 SER A C 1
ATOM 2295 O O . SER A 1 287 ? 14.546 16.961 -38.089 1.00 71.62 287 SER A O 1
ATOM 2297 N N . TYR A 1 288 ? 15.326 15.468 -36.612 1.00 64.25 288 TYR A N 1
ATOM 2298 C CA . TYR A 1 288 ? 16.736 15.494 -36.997 1.00 64.25 288 TYR A CA 1
ATOM 2299 C C . TYR A 1 288 ? 17.255 14.107 -37.404 1.00 64.25 288 TYR A C 1
ATOM 2301 O O . TYR A 1 288 ? 18.461 13.942 -37.613 1.00 64.25 288 TYR A O 1
ATOM 2309 N N . ILE A 1 289 ? 16.369 13.112 -37.530 1.00 57.28 289 ILE A N 1
ATOM 2310 C CA . ILE A 1 289 ? 16.701 11.801 -38.089 1.00 57.28 289 ILE A CA 1
ATOM 2311 C C . ILE A 1 289 ? 16.774 11.943 -39.609 1.00 57.28 289 ILE A C 1
ATOM 2313 O O . ILE A 1 289 ? 15.794 12.266 -40.279 1.00 57.28 289 ILE A O 1
ATOM 2317 N N . VAL A 1 290 ? 17.950 11.677 -40.173 1.00 53.94 290 VAL A N 1
ATOM 2318 C CA . VAL A 1 290 ? 18.106 11.545 -41.622 1.00 53.94 290 VAL A CA 1
ATOM 2319 C C . VAL A 1 290 ? 17.608 10.152 -41.995 1.00 53.94 290 VAL A C 1
ATOM 2321 O O . VAL A 1 290 ? 18.155 9.167 -41.507 1.00 53.94 290 VAL A O 1
ATOM 2324 N N . SER A 1 291 ? 16.569 10.052 -42.830 1.00 45.66 291 SER A N 1
ATOM 2325 C CA . SER A 1 291 ? 16.009 8.747 -43.205 1.00 45.66 291 SER A CA 1
ATOM 2326 C C . SER A 1 291 ? 17.061 7.877 -43.898 1.00 45.66 291 SER A C 1
ATOM 2328 O O . SER A 1 291 ? 17.770 8.351 -44.791 1.00 45.66 291 SER A O 1
ATOM 2330 N N . ASP A 1 292 ? 17.137 6.592 -43.545 1.00 45.41 292 ASP A N 1
ATOM 2331 C CA . ASP A 1 292 ? 18.098 5.661 -44.153 1.00 45.41 292 ASP A CA 1
ATOM 2332 C C . ASP A 1 292 ? 17.931 5.570 -45.676 1.00 45.41 292 ASP A C 1
ATOM 2334 O O . ASP A 1 292 ? 18.913 5.459 -46.405 1.00 45.41 292 ASP A O 1
ATOM 2338 N N . SER A 1 293 ? 16.708 5.754 -46.188 1.00 37.44 293 SER A N 1
ATOM 2339 C CA . SER A 1 293 ? 16.419 5.835 -47.624 1.00 37.44 293 SER A CA 1
ATOM 2340 C C . SER A 1 293 ? 16.977 7.098 -48.297 1.00 37.44 293 SER A C 1
ATOM 2342 O O . SER A 1 293 ? 17.379 7.039 -49.460 1.00 37.44 293 SER A O 1
ATOM 2344 N N . SER A 1 294 ? 17.053 8.232 -47.589 1.00 40.41 294 SER A N 1
ATOM 2345 C CA . SER A 1 294 ? 17.692 9.461 -48.084 1.00 40.41 294 SER A CA 1
ATOM 2346 C C . SER A 1 294 ? 19.219 9.388 -48.010 1.00 40.41 294 SER A C 1
ATOM 2348 O O . SER A 1 294 ? 19.885 9.840 -48.941 1.00 40.41 294 SER A O 1
ATOM 2350 N N . ARG A 1 295 ? 19.773 8.724 -46.984 1.00 41.41 295 ARG A N 1
ATOM 2351 C CA . ARG A 1 295 ? 21.194 8.347 -46.900 1.00 41.41 295 ARG A CA 1
ATOM 2352 C C . ARG A 1 295 ? 21.590 7.426 -48.053 1.00 41.41 295 ARG A C 1
ATOM 2354 O O . ARG A 1 295 ? 22.546 7.725 -48.761 1.00 41.41 295 ARG A O 1
ATOM 2361 N N . PHE A 1 296 ? 20.809 6.378 -48.306 1.00 36.06 296 PHE A N 1
ATOM 2362 C CA . PHE A 1 296 ? 21.048 5.413 -49.379 1.00 36.06 296 PHE A CA 1
ATOM 2363 C C . PHE A 1 296 ? 20.872 6.039 -50.773 1.00 36.06 296 PHE A C 1
ATOM 2365 O O . PHE A 1 296 ? 21.688 5.791 -51.654 1.00 36.06 296 PHE A O 1
ATOM 2372 N N . ARG A 1 297 ? 19.885 6.931 -50.980 1.00 37.50 297 ARG A N 1
ATOM 2373 C CA . ARG A 1 297 ? 19.729 7.700 -52.235 1.00 37.50 297 ARG A CA 1
ATOM 2374 C C . ARG A 1 297 ? 20.857 8.702 -52.475 1.00 37.50 297 ARG A C 1
ATOM 2376 O O . ARG A 1 297 ? 21.299 8.812 -53.612 1.00 37.50 297 ARG A O 1
ATOM 2383 N N . GLN A 1 298 ? 21.333 9.421 -51.455 1.00 41.00 298 GLN A N 1
ATOM 2384 C CA . GLN A 1 298 ? 22.474 10.341 -51.595 1.00 41.00 298 GLN A CA 1
ATOM 2385 C C . GLN A 1 298 ? 23.790 9.593 -51.851 1.00 41.00 298 GLN A C 1
ATOM 2387 O O . GLN A 1 298 ? 24.632 10.077 -52.607 1.00 41.00 298 GLN A O 1
ATOM 2392 N N . MET A 1 299 ? 23.947 8.406 -51.260 1.00 33.28 299 MET A N 1
ATOM 2393 C CA . MET A 1 299 ? 25.084 7.513 -51.479 1.00 33.28 299 MET A CA 1
ATOM 2394 C C . MET A 1 299 ? 25.029 6.889 -52.886 1.00 33.28 299 MET A C 1
ATOM 2396 O O . MET A 1 299 ? 26.011 6.956 -53.616 1.00 33.28 299 MET A O 1
ATOM 2400 N N . LEU A 1 300 ? 23.863 6.416 -53.342 1.00 33.38 300 LEU A N 1
ATOM 2401 C CA . LEU A 1 300 ? 23.652 5.884 -54.697 1.00 33.38 300 LEU A CA 1
ATOM 2402 C C . LEU A 1 300 ? 23.786 6.941 -55.800 1.00 33.38 300 LEU A C 1
ATOM 2404 O O . LEU A 1 300 ? 24.441 6.675 -56.801 1.00 33.38 300 LEU A O 1
ATOM 2408 N N . LEU A 1 301 ? 23.221 8.143 -55.631 1.00 32.94 301 LEU A N 1
ATOM 2409 C CA . LEU A 1 301 ? 23.330 9.226 -56.623 1.00 32.94 301 LEU A CA 1
ATOM 2410 C C . LEU A 1 301 ? 24.772 9.729 -56.792 1.00 32.94 301 LEU A C 1
ATOM 2412 O O . LEU A 1 301 ? 25.110 10.239 -57.856 1.00 32.94 301 LEU A O 1
ATOM 2416 N N . LYS A 1 302 ? 25.630 9.568 -55.775 1.00 38.16 302 LYS A N 1
ATOM 2417 C CA . LYS A 1 302 ? 27.050 9.952 -55.835 1.00 38.16 302 LYS A CA 1
ATOM 2418 C C . LYS A 1 302 ? 27.993 8.799 -56.195 1.00 38.16 302 LYS A C 1
ATOM 2420 O O . LYS A 1 302 ? 29.041 9.070 -56.766 1.00 38.16 302 LYS A O 1
ATOM 2425 N N . ILE A 1 303 ? 27.628 7.541 -55.932 1.00 34.69 303 ILE A N 1
ATOM 2426 C CA . ILE A 1 303 ? 28.373 6.353 -56.394 1.00 34.69 303 ILE A CA 1
ATOM 2427 C C . ILE A 1 303 ? 28.078 6.064 -57.877 1.00 34.69 303 ILE A C 1
ATOM 2429 O O . ILE A 1 303 ? 28.965 5.643 -58.613 1.00 34.69 303 ILE A O 1
ATOM 2433 N N . ALA A 1 304 ? 26.868 6.363 -58.357 1.00 28.69 304 ALA A N 1
ATOM 2434 C CA . ALA A 1 304 ? 26.485 6.124 -59.748 1.00 28.69 304 ALA A CA 1
ATOM 2435 C C . ALA A 1 304 ? 27.047 7.148 -60.761 1.00 28.69 304 ALA A C 1
ATOM 2437 O O . ALA A 1 304 ? 26.961 6.897 -61.960 1.00 28.69 304 ALA A O 1
ATOM 2438 N N . MET A 1 305 ? 27.633 8.278 -60.331 1.00 30.25 305 MET A N 1
ATOM 2439 C CA . MET A 1 305 ? 28.102 9.347 -61.241 1.00 30.25 305 MET A CA 1
ATOM 2440 C C . MET A 1 305 ? 29.624 9.463 -61.468 1.00 30.25 305 MET A C 1
ATOM 2442 O O . MET A 1 305 ? 30.026 10.316 -62.257 1.00 30.25 305 MET A O 1
ATOM 2446 N N . PRO A 1 306 ? 30.483 8.606 -60.881 1.00 29.62 306 PRO A N 1
ATOM 2447 C CA . PRO A 1 306 ? 31.792 8.338 -61.490 1.00 29.62 306 PRO A CA 1
ATOM 2448 C C . PRO A 1 306 ? 32.167 6.850 -61.623 1.00 29.62 306 PRO A C 1
ATOM 2450 O O . PRO A 1 306 ? 33.299 6.560 -61.980 1.00 29.62 306 PRO A O 1
ATOM 2453 N N . ALA A 1 307 ? 31.260 5.892 -61.394 1.00 28.78 307 ALA A N 1
ATOM 2454 C CA . ALA A 1 307 ? 31.548 4.468 -61.651 1.00 28.78 307 ALA A CA 1
ATOM 2455 C C . ALA A 1 307 ? 31.355 4.044 -63.128 1.00 28.78 307 ALA A C 1
ATOM 2457 O O . ALA A 1 307 ? 31.675 2.918 -63.497 1.00 28.78 307 ALA A O 1
ATOM 2458 N N . ALA A 1 308 ? 30.850 4.943 -63.984 1.00 32.31 308 ALA A N 1
ATOM 2459 C CA . ALA A 1 308 ? 30.661 4.702 -65.419 1.00 32.31 308 ALA A CA 1
ATOM 2460 C C . ALA A 1 308 ? 31.841 5.168 -66.300 1.00 32.31 308 ALA A C 1
ATOM 2462 O O . ALA A 1 308 ? 31.766 5.060 -67.522 1.00 32.31 308 ALA A O 1
ATOM 2463 N N . MET A 1 309 ? 32.935 5.675 -65.721 1.00 28.66 309 MET A N 1
ATOM 2464 C CA . MET A 1 309 ? 34.155 5.987 -66.471 1.00 28.66 309 MET A CA 1
ATOM 2465 C C . MET A 1 309 ? 35.364 5.348 -65.790 1.00 28.66 309 MET A C 1
ATOM 2467 O O . MET A 1 309 ? 35.544 5.491 -64.589 1.00 28.66 309 MET A O 1
ATOM 2471 N N . PHE A 1 310 ? 36.195 4.696 -66.604 1.00 27.02 310 PHE A N 1
ATOM 2472 C CA . PHE A 1 310 ? 37.458 4.024 -66.273 1.00 27.02 310 PHE A CA 1
ATOM 2473 C C . PHE A 1 310 ? 37.380 2.541 -65.879 1.00 27.02 310 PHE A C 1
ATOM 2475 O O . PHE A 1 310 ? 37.936 2.089 -64.883 1.00 27.02 310 PHE A O 1
ATOM 2482 N N . CYS A 1 311 ? 36.848 1.733 -66.803 1.00 29.14 311 CYS A N 1
ATOM 2483 C CA . CYS A 1 311 ? 37.622 0.570 -67.239 1.00 29.14 311 CYS A CA 1
ATOM 2484 C C . CYS A 1 311 ? 38.878 1.084 -67.966 1.00 29.14 311 CYS A C 1
ATOM 2486 O O . CYS A 1 311 ? 38.745 1.761 -68.984 1.00 29.14 311 CYS A O 1
ATOM 2488 N N . GLY A 1 312 ? 40.079 0.770 -67.473 1.00 24.03 312 GLY A N 1
ATOM 2489 C CA . GLY A 1 312 ? 41.310 0.954 -68.246 1.00 24.03 312 GLY A CA 1
ATOM 2490 C C . GLY A 1 312 ? 42.567 1.280 -67.439 1.00 24.03 312 GLY A C 1
ATOM 2491 O O . GLY A 1 312 ? 42.773 2.429 -67.086 1.00 24.03 312 GLY A O 1
ATOM 2492 N N . VAL A 1 313 ? 43.416 0.255 -67.284 1.00 26.42 313 VAL A N 1
ATOM 2493 C CA . VAL A 1 313 ? 44.901 0.254 -67.267 1.00 26.42 313 VAL A CA 1
ATOM 2494 C C . VAL A 1 313 ? 45.679 1.203 -66.330 1.00 26.42 313 VAL A C 1
ATOM 2496 O O . VAL A 1 313 ? 45.592 2.416 -66.447 1.00 26.42 313 VAL A O 1
ATOM 2499 N N . GLY A 1 314 ? 46.622 0.635 -65.555 1.00 24.19 314 GLY A N 1
ATOM 2500 C CA . GLY A 1 314 ? 47.875 1.336 -65.209 1.00 24.19 314 GLY A CA 1
ATOM 2501 C C . GLY A 1 314 ? 48.425 1.177 -63.786 1.00 24.19 314 GLY A C 1
ATOM 2502 O O . GLY A 1 314 ? 48.209 2.027 -62.940 1.00 24.19 314 GLY A O 1
ATOM 2503 N N . TYR A 1 315 ? 49.162 0.089 -63.570 1.00 24.72 315 TYR A N 1
ATOM 2504 C CA . TYR A 1 315 ? 50.356 -0.115 -62.724 1.00 24.72 315 TYR A CA 1
ATOM 2505 C C . TYR A 1 315 ? 50.851 0.921 -61.662 1.00 24.72 315 TYR A C 1
ATOM 2507 O O . TYR A 1 315 ? 51.074 2.090 -61.948 1.00 24.72 315 TYR A O 1
ATOM 2515 N N . TYR A 1 316 ? 51.242 0.331 -60.514 1.00 29.28 316 TYR A N 1
ATOM 2516 C CA . TYR A 1 316 ? 52.215 0.692 -59.452 1.00 29.28 316 TYR A CA 1
ATOM 2517 C C . TYR A 1 316 ? 51.971 1.812 -58.415 1.00 29.28 316 TYR A C 1
ATOM 2519 O O . TYR A 1 316 ? 52.073 2.997 -58.705 1.00 29.28 316 TYR A O 1
ATOM 2527 N N . GLY A 1 317 ? 51.946 1.378 -57.139 1.00 25.91 317 GLY A N 1
ATOM 2528 C CA . GLY A 1 317 ? 52.795 1.941 -56.072 1.00 25.91 317 GLY A CA 1
ATOM 2529 C C . GLY A 1 317 ? 52.087 2.476 -54.816 1.00 25.91 317 GLY A C 1
ATOM 2530 O O . GLY A 1 317 ? 51.545 3.570 -54.847 1.00 25.91 317 GLY A O 1
ATOM 2531 N N . GLY A 1 318 ? 52.200 1.763 -53.681 1.00 26.75 318 GLY A N 1
ATOM 2532 C CA . GLY A 1 318 ? 52.071 2.349 -52.330 1.00 26.75 318 GLY A CA 1
ATOM 2533 C C . GLY A 1 318 ? 50.818 2.002 -51.506 1.00 26.75 318 GLY A C 1
ATOM 2534 O O . GLY A 1 318 ? 49.875 2.776 -51.440 1.00 26.75 318 GLY A O 1
ATOM 2535 N N . THR A 1 319 ? 50.846 0.847 -50.828 1.00 35.81 319 THR A N 1
ATOM 2536 C CA . THR A 1 319 ? 50.272 0.584 -49.482 1.00 35.81 319 THR A CA 1
ATOM 2537 C C . THR A 1 319 ? 48.944 1.254 -49.064 1.00 35.81 319 THR A C 1
ATOM 2539 O O . THR A 1 319 ? 48.968 2.083 -48.164 1.00 35.81 319 THR A O 1
ATOM 2542 N N . TYR A 1 320 ? 47.784 0.825 -49.588 1.00 33.12 320 TYR A N 1
ATOM 2543 C CA . TYR A 1 320 ? 46.457 1.048 -48.950 1.00 33.12 320 TYR A CA 1
ATOM 2544 C C . TYR A 1 320 ? 45.422 -0.073 -49.221 1.00 33.12 320 TYR A C 1
ATOM 2546 O O . TYR A 1 320 ? 44.224 0.127 -49.052 1.00 33.12 320 TYR A O 1
ATOM 2554 N N . ALA A 1 321 ? 45.853 -1.273 -49.627 1.00 36.22 321 ALA A N 1
ATOM 2555 C CA . ALA A 1 321 ? 44.940 -2.325 -50.100 1.00 36.22 321 ALA A CA 1
ATOM 2556 C C . ALA A 1 321 ? 44.274 -3.190 -49.003 1.00 36.22 321 ALA A C 1
ATOM 2558 O O . ALA A 1 321 ? 43.509 -4.080 -49.340 1.00 36.22 321 ALA A O 1
ATOM 2559 N N . VAL A 1 322 ? 44.523 -2.962 -47.708 1.00 44.75 322 VAL A N 1
ATOM 2560 C CA . VAL A 1 322 ? 44.089 -3.914 -46.658 1.00 44.75 322 VAL A CA 1
ATOM 2561 C C . VAL A 1 322 ? 42.681 -3.623 -46.107 1.00 44.75 322 VAL A C 1
ATOM 2563 O O . VAL A 1 322 ? 42.012 -4.528 -45.637 1.00 44.75 322 VAL A O 1
ATOM 2566 N N . SER A 1 323 ? 42.167 -2.387 -46.168 1.00 47.75 323 SER A N 1
ATOM 2567 C CA . SER A 1 323 ? 40.915 -2.056 -45.457 1.00 47.75 323 SER A CA 1
ATOM 2568 C C . SER A 1 323 ? 39.622 -2.376 -46.211 1.00 47.75 323 SER A C 1
ATOM 2570 O O . SER A 1 323 ? 38.597 -2.570 -45.569 1.00 47.75 323 SER A O 1
ATOM 2572 N N . THR A 1 324 ? 39.622 -2.407 -47.548 1.00 54.38 324 THR A N 1
ATOM 2573 C CA . THR A 1 324 ? 38.366 -2.565 -48.314 1.00 54.38 324 THR A CA 1
ATOM 2574 C C . THR A 1 324 ? 37.849 -4.002 -48.259 1.00 54.38 324 THR A C 1
ATOM 2576 O O . THR A 1 324 ? 36.656 -4.216 -48.046 1.00 54.38 324 THR A O 1
ATOM 2579 N N . ASP A 1 325 ? 38.745 -4.981 -48.378 1.00 56.56 325 ASP A N 1
ATOM 2580 C CA . ASP A 1 325 ? 38.383 -6.396 -48.284 1.00 56.56 325 ASP A CA 1
ATOM 2581 C C . ASP A 1 325 ? 37.914 -6.752 -46.865 1.00 56.56 325 ASP A C 1
ATOM 2583 O O . ASP A 1 325 ? 36.885 -7.407 -46.702 1.00 56.56 325 ASP A O 1
ATOM 2587 N N . GLU A 1 326 ? 38.566 -6.207 -45.836 1.00 59.28 326 GLU A N 1
ATOM 2588 C CA . GLU A 1 326 ? 38.202 -6.446 -44.433 1.00 59.28 326 GLU A CA 1
ATOM 2589 C C . GLU A 1 326 ? 36.866 -5.810 -44.026 1.00 59.28 326 GLU A C 1
ATOM 2591 O O . GLU A 1 326 ? 36.093 -6.397 -43.265 1.00 59.28 326 GLU A O 1
ATOM 2596 N N . ILE A 1 327 ? 36.533 -4.637 -44.576 1.00 62.06 327 ILE A N 1
ATOM 2597 C CA . ILE A 1 327 ? 35.210 -4.020 -44.384 1.00 62.06 327 ILE A CA 1
ATOM 2598 C C . ILE A 1 327 ? 34.121 -4.873 -45.046 1.00 62.06 327 ILE A C 1
ATOM 2600 O O . ILE A 1 327 ? 33.097 -5.147 -44.420 1.00 62.06 327 ILE A O 1
ATOM 2604 N N . ASN A 1 328 ? 34.347 -5.356 -46.272 1.00 67.38 328 ASN A N 1
ATOM 2605 C CA . ASN A 1 328 ? 33.382 -6.215 -46.966 1.00 67.38 328 ASN A CA 1
ATOM 2606 C C . ASN A 1 328 ? 33.129 -7.523 -46.198 1.00 67.38 328 ASN A C 1
ATOM 2608 O O . ASN A 1 328 ? 31.986 -7.965 -46.065 1.00 67.38 328 ASN A O 1
ATOM 2612 N N . VAL A 1 329 ? 34.187 -8.137 -45.663 1.00 69.88 329 VAL A N 1
ATOM 2613 C CA . VAL A 1 329 ? 34.086 -9.358 -44.854 1.00 69.88 329 VAL A CA 1
ATOM 2614 C C . VAL A 1 329 ? 33.355 -9.088 -43.532 1.00 69.88 329 VAL A C 1
ATOM 2616 O O . VAL A 1 329 ? 32.507 -9.888 -43.125 1.00 69.88 329 VAL A O 1
ATOM 2619 N N . TYR A 1 330 ? 33.620 -7.955 -42.874 1.00 76.19 330 TYR A N 1
ATOM 2620 C CA . TYR A 1 330 ? 32.876 -7.529 -41.685 1.00 76.19 330 TYR A CA 1
ATOM 2621 C C . TYR A 1 330 ? 31.374 -7.387 -41.966 1.00 76.19 330 TYR A C 1
ATOM 2623 O O . TYR A 1 330 ? 30.556 -7.954 -41.239 1.00 76.19 330 TYR A O 1
ATOM 2631 N N . GLU A 1 331 ? 30.992 -6.683 -43.034 1.00 73.38 331 GLU A N 1
ATOM 2632 C CA . GLU A 1 331 ? 29.583 -6.452 -43.372 1.00 73.38 331 GLU A CA 1
ATOM 2633 C C . GLU A 1 331 ? 28.838 -7.758 -43.677 1.00 73.38 331 GLU A C 1
ATOM 2635 O O . GLU A 1 331 ? 27.684 -7.931 -43.274 1.00 73.38 331 GLU A O 1
ATOM 2640 N N . GLN A 1 332 ? 29.501 -8.720 -44.323 1.00 67.38 332 GLN A N 1
ATOM 2641 C CA . GLN A 1 332 ? 28.932 -10.051 -44.541 1.00 67.38 332 GLN A CA 1
ATOM 2642 C C . GLN A 1 332 ? 28.669 -10.793 -43.225 1.00 67.38 332 GLN A C 1
ATOM 2644 O O . GLN A 1 332 ? 27.607 -11.402 -43.074 1.00 67.38 332 GLN A O 1
ATOM 2649 N N . ARG A 1 333 ? 29.596 -10.722 -42.257 1.00 76.44 333 ARG A N 1
ATOM 2650 C CA . ARG A 1 333 ? 29.426 -11.338 -40.928 1.00 76.44 333 ARG A CA 1
ATOM 2651 C C . ARG A 1 333 ? 28.282 -10.689 -40.149 1.00 76.44 333 ARG A C 1
ATOM 2653 O O . ARG A 1 333 ? 27.451 -11.410 -39.599 1.00 76.44 333 ARG A O 1
ATOM 2660 N N . MET A 1 334 ? 28.187 -9.358 -40.173 1.00 79.75 334 MET A N 1
ATOM 2661 C CA . MET A 1 334 ? 27.070 -8.621 -39.568 1.00 79.75 334 MET A CA 1
ATOM 2662 C C . MET A 1 334 ? 25.729 -9.051 -40.168 1.00 79.75 334 MET A C 1
ATOM 2664 O O . MET A 1 334 ? 24.816 -9.422 -39.439 1.00 79.75 334 MET A O 1
ATOM 2668 N N . LYS A 1 335 ? 25.637 -9.118 -41.501 1.00 73.75 335 LYS A N 1
ATOM 2669 C CA . LYS A 1 335 ? 24.417 -9.539 -42.200 1.00 73.75 335 LYS A CA 1
ATOM 2670 C C . LYS A 1 335 ? 24.021 -10.986 -41.888 1.00 73.75 335 LYS A C 1
ATOM 2672 O O . LYS A 1 335 ? 22.834 -11.298 -41.797 1.00 73.75 335 LYS A O 1
ATOM 2677 N N . ALA A 1 336 ? 24.995 -11.882 -41.731 1.00 72.25 336 ALA A N 1
ATOM 2678 C CA . ALA A 1 336 ? 24.733 -13.259 -41.321 1.00 72.25 336 ALA A CA 1
ATOM 2679 C C . ALA A 1 336 ? 24.195 -13.329 -39.880 1.00 72.25 336 ALA A C 1
ATOM 2681 O O . ALA A 1 336 ? 23.229 -14.050 -39.622 1.00 72.25 336 ALA A O 1
ATOM 2682 N N . ALA A 1 337 ? 24.773 -12.548 -38.961 1.00 66.38 337 ALA A N 1
ATOM 2683 C CA . ALA A 1 337 ? 24.306 -12.429 -37.581 1.00 66.38 337 ALA A CA 1
ATOM 2684 C C . ALA A 1 337 ? 22.884 -11.844 -37.496 1.00 66.38 337 ALA A C 1
ATOM 2686 O O . ALA A 1 337 ? 22.033 -12.403 -36.802 1.00 66.38 337 ALA A O 1
ATOM 2687 N N . ASP A 1 338 ? 22.587 -10.809 -38.286 1.00 72.88 338 ASP A N 1
ATOM 2688 C CA . ASP A 1 338 ? 21.235 -10.258 -38.436 1.00 72.88 338 ASP A CA 1
ATOM 2689 C C . ASP A 1 338 ? 20.242 -11.304 -38.957 1.00 72.88 338 ASP A C 1
ATOM 2691 O O . ASP A 1 338 ? 19.105 -11.380 -38.489 1.00 72.88 338 ASP A O 1
ATOM 2695 N N . GLY A 1 339 ? 20.672 -12.162 -39.887 1.00 76.00 339 GLY A N 1
ATOM 2696 C CA . GLY A 1 339 ? 19.871 -13.288 -40.366 1.00 76.00 339 GLY A CA 1
ATOM 2697 C C . GLY A 1 339 ? 19.515 -14.279 -39.253 1.00 76.00 339 GLY A C 1
ATOM 2698 O O . GLY A 1 339 ? 18.385 -14.766 -39.199 1.00 76.00 339 GLY A O 1
ATOM 2699 N N . TYR A 1 340 ? 20.436 -14.562 -38.328 1.00 75.31 340 TYR A N 1
ATOM 2700 C CA . TYR A 1 340 ? 20.129 -15.385 -37.154 1.00 75.31 340 TYR A CA 1
ATOM 2701 C C . TYR A 1 340 ? 19.166 -14.684 -36.193 1.00 75.31 340 TYR A C 1
ATOM 2703 O O . TYR A 1 340 ? 18.235 -15.328 -35.707 1.00 75.31 340 TYR A O 1
ATOM 2711 N N . LEU A 1 341 ? 19.336 -13.377 -35.972 1.00 76.88 341 LEU A N 1
ATOM 2712 C CA . LEU A 1 341 ? 18.447 -12.581 -35.125 1.00 76.88 341 LEU A CA 1
ATOM 2713 C C . LEU A 1 341 ? 17.018 -12.548 -35.680 1.00 76.88 341 LEU A C 1
ATOM 2715 O O . LEU A 1 341 ? 16.067 -12.777 -34.937 1.00 76.88 341 LEU A O 1
ATOM 2719 N N . ALA A 1 342 ? 16.858 -12.319 -36.985 1.00 78.00 342 ALA A N 1
ATOM 2720 C CA . ALA A 1 342 ? 15.552 -12.306 -37.646 1.00 78.00 342 ALA A CA 1
ATOM 2721 C C . ALA A 1 342 ? 14.808 -13.648 -37.522 1.00 78.00 342 ALA A C 1
ATOM 2723 O O . ALA A 1 342 ? 13.582 -13.674 -37.485 1.00 78.00 342 ALA A O 1
ATOM 2724 N N . ASN A 1 343 ? 15.551 -14.751 -37.403 1.00 80.00 343 ASN A N 1
ATOM 2725 C CA . ASN A 1 343 ? 15.015 -16.095 -37.195 1.00 80.00 343 ASN A CA 1
ATOM 2726 C C . ASN A 1 343 ? 14.858 -16.473 -35.707 1.00 80.00 343 ASN A C 1
ATOM 2728 O O . ASN A 1 343 ? 14.609 -17.637 -35.399 1.00 80.00 343 ASN A O 1
ATOM 2732 N N . GLY A 1 344 ? 15.048 -15.530 -34.775 1.00 82.81 344 GLY A N 1
ATOM 2733 C CA . GLY A 1 344 ? 14.935 -15.772 -33.332 1.00 82.81 344 GLY A CA 1
ATOM 2734 C C . GLY A 1 344 ? 16.068 -16.619 -32.740 1.00 82.81 344 GLY A C 1
ATOM 2735 O O . GLY A 1 344 ? 15.941 -17.136 -31.632 1.00 82.81 344 GLY A O 1
ATOM 2736 N N . ASN A 1 345 ? 17.186 -16.787 -33.453 1.00 87.69 345 ASN A N 1
ATOM 2737 C CA . ASN A 1 345 ? 18.338 -17.546 -32.972 1.00 87.69 345 ASN A CA 1
ATOM 2738 C C . ASN A 1 345 ? 19.357 -16.620 -32.293 1.00 87.69 345 ASN A C 1
ATOM 2740 O O . ASN A 1 345 ? 20.428 -16.329 -32.832 1.00 87.69 345 ASN A O 1
ATOM 2744 N N . TYR A 1 346 ? 18.993 -16.136 -31.105 1.00 88.88 346 TYR A N 1
ATOM 2745 C CA . TYR A 1 346 ? 19.734 -15.102 -30.379 1.00 88.88 346 TYR A CA 1
ATOM 2746 C C . TYR A 1 346 ? 21.171 -15.514 -30.032 1.00 88.88 346 TYR A C 1
ATOM 2748 O O . TYR A 1 346 ? 22.089 -14.719 -30.211 1.00 88.88 346 TYR A O 1
ATOM 2756 N N . GLY A 1 347 ? 21.396 -16.765 -29.616 1.00 86.06 347 GLY A N 1
ATOM 2757 C CA . GLY A 1 347 ? 22.738 -17.278 -29.330 1.00 86.06 347 GLY A CA 1
ATOM 2758 C C . GLY A 1 347 ? 23.680 -17.219 -30.537 1.00 86.06 347 GLY A C 1
ATOM 2759 O O . GLY A 1 347 ? 24.795 -16.703 -30.437 1.00 86.06 347 GLY A O 1
ATOM 2760 N N . LYS A 1 348 ? 23.213 -17.672 -31.713 1.00 88.31 348 LYS A N 1
ATOM 2761 C CA . LYS A 1 348 ? 23.997 -17.603 -32.960 1.00 88.31 348 LYS A CA 1
ATOM 2762 C C . LYS A 1 348 ? 24.185 -16.174 -33.459 1.00 88.31 348 LYS A C 1
ATOM 2764 O O . LYS A 1 348 ? 25.242 -15.867 -34.001 1.00 88.31 348 LYS A O 1
ATOM 2769 N N . ALA A 1 349 ? 23.190 -15.310 -33.274 1.00 84.44 349 ALA A N 1
ATOM 2770 C CA . ALA A 1 349 ? 23.303 -13.899 -33.620 1.00 84.44 349 ALA A CA 1
ATOM 2771 C C . ALA A 1 349 ? 24.377 -13.201 -32.770 1.00 84.44 349 ALA A C 1
ATOM 2773 O O . ALA A 1 349 ? 25.287 -12.591 -33.324 1.00 84.44 349 ALA A O 1
ATOM 2774 N N . ILE A 1 350 ? 24.342 -13.375 -31.443 1.00 85.69 350 ILE A N 1
ATOM 2775 C CA . ILE A 1 350 ? 25.352 -12.832 -30.520 1.00 85.69 350 ILE A CA 1
ATOM 2776 C C . ILE A 1 350 ? 26.745 -13.360 -30.869 1.00 85.69 350 ILE A C 1
ATOM 2778 O O . ILE A 1 350 ? 27.680 -12.571 -30.989 1.00 85.69 350 ILE A O 1
ATOM 2782 N N . ALA A 1 351 ? 26.887 -14.667 -31.110 1.00 87.12 351 ALA A N 1
ATOM 2783 C CA . ALA A 1 351 ? 28.157 -15.247 -31.544 1.00 87.12 351 ALA A CA 1
ATOM 2784 C C . ALA A 1 351 ? 28.657 -14.633 -32.864 1.00 87.12 351 ALA A C 1
ATOM 2786 O O . ALA A 1 351 ? 29.835 -14.304 -32.983 1.00 87.12 351 ALA A O 1
ATOM 2787 N N . GLY A 1 352 ? 27.764 -14.436 -33.839 1.00 83.19 352 GLY A N 1
ATOM 2788 C CA . GLY A 1 352 ? 28.093 -13.819 -35.124 1.00 83.19 352 GLY A CA 1
ATOM 2789 C C . GLY A 1 352 ? 28.557 -12.367 -34.989 1.00 83.19 352 GLY A C 1
ATOM 2790 O O . GLY A 1 352 ? 29.539 -11.977 -35.619 1.00 83.19 352 GLY A O 1
ATOM 2791 N N . PHE A 1 353 ? 27.917 -11.583 -34.120 1.00 83.81 353 PHE A N 1
ATOM 2792 C CA . PHE A 1 353 ? 28.331 -10.209 -33.831 1.00 83.81 353 PHE A CA 1
ATOM 2793 C C . PHE A 1 353 ? 29.676 -10.144 -33.093 1.00 83.81 353 PHE A C 1
ATOM 2795 O O . PHE A 1 353 ? 30.552 -9.367 -33.469 1.00 83.81 353 PHE A O 1
ATOM 2802 N N . ILE A 1 354 ? 29.900 -11.006 -32.100 1.00 84.75 354 ILE A N 1
ATOM 2803 C CA . ILE A 1 354 ? 31.199 -11.103 -31.412 1.00 84.75 354 ILE A CA 1
ATOM 2804 C C . ILE A 1 354 ? 32.297 -11.495 -32.397 1.00 84.75 354 ILE A C 1
ATOM 2806 O O . ILE A 1 354 ? 33.375 -10.907 -32.393 1.00 84.75 354 ILE A O 1
ATOM 2810 N N . GLN A 1 355 ? 32.014 -12.441 -33.292 1.00 84.25 355 GLN A N 1
ATOM 2811 C CA . GLN A 1 355 ? 32.949 -12.845 -34.331 1.00 84.25 355 GLN A CA 1
ATOM 2812 C C . GLN A 1 355 ? 33.255 -11.698 -35.304 1.00 84.25 355 GLN A C 1
ATOM 2814 O O . GLN A 1 355 ? 34.419 -11.499 -35.651 1.00 84.25 355 GLN A O 1
ATOM 2819 N N . ALA A 1 356 ? 32.249 -10.921 -35.720 1.00 77.50 356 ALA A N 1
ATOM 2820 C CA . ALA A 1 356 ? 32.449 -9.738 -36.558 1.00 77.50 356 ALA A CA 1
ATOM 2821 C C . ALA A 1 356 ? 33.352 -8.698 -35.873 1.00 77.50 356 ALA A C 1
ATOM 2823 O O . ALA A 1 356 ? 34.218 -8.121 -36.526 1.00 77.50 356 ALA A O 1
ATOM 2824 N N . SER A 1 357 ? 33.206 -8.517 -34.557 1.00 82.62 357 SER A N 1
ATOM 2825 C CA . SER A 1 357 ? 34.071 -7.643 -33.759 1.00 82.62 357 SER A CA 1
ATOM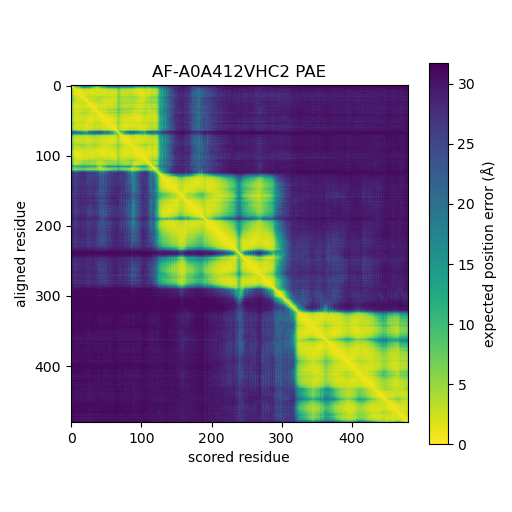 2826 C C . SER A 1 357 ? 35.503 -8.181 -33.653 1.00 82.62 357 SER A C 1
ATOM 2828 O O . SER A 1 357 ? 36.470 -7.516 -34.031 1.00 82.62 357 SER A O 1
ATOM 2830 N N . ASN A 1 358 ? 35.662 -9.418 -33.183 1.00 82.19 358 ASN A N 1
ATOM 2831 C CA . ASN A 1 358 ? 36.973 -9.995 -32.891 1.00 82.19 358 ASN A CA 1
ATOM 2832 C C . ASN A 1 358 ? 37.837 -10.145 -34.147 1.00 82.19 358 ASN A C 1
ATOM 2834 O O . ASN A 1 358 ? 39.042 -9.904 -34.088 1.00 82.19 358 ASN A O 1
ATOM 2838 N N . LEU A 1 359 ? 37.217 -10.499 -35.276 1.00 81.38 359 LEU A N 1
ATOM 2839 C CA . LEU A 1 359 ? 37.905 -10.779 -36.536 1.00 81.38 359 LEU A CA 1
ATOM 2840 C C . LEU A 1 359 ? 38.000 -9.574 -37.480 1.00 81.38 359 LEU A C 1
ATOM 2842 O O . LEU A 1 359 ? 38.343 -9.763 -38.643 1.00 81.38 359 LEU A O 1
ATOM 2846 N N . TYR A 1 360 ? 37.675 -8.361 -37.027 1.00 75.69 360 TYR A N 1
ATOM 2847 C CA . TYR A 1 360 ? 37.994 -7.160 -37.797 1.00 75.69 360 TYR A CA 1
ATOM 2848 C C . TYR A 1 360 ? 39.450 -6.750 -37.543 1.00 75.69 360 TYR A C 1
ATOM 2850 O O . TYR A 1 360 ? 39.799 -6.339 -36.430 1.00 75.69 360 TYR A O 1
ATOM 2858 N N . ASP A 1 361 ? 40.302 -6.841 -38.560 1.00 71.81 361 ASP A N 1
ATOM 2859 C CA . ASP A 1 361 ? 41.715 -6.430 -38.508 1.00 71.81 361 ASP A CA 1
ATOM 2860 C C . ASP A 1 361 ? 42.026 -5.220 -39.415 1.00 71.81 361 ASP A C 1
ATOM 2862 O O . ASP A 1 361 ? 43.156 -4.724 -39.445 1.00 71.81 361 ASP A O 1
ATOM 2866 N N . GLY A 1 362 ? 41.003 -4.679 -40.085 1.00 65.62 362 GLY A N 1
ATOM 2867 C CA . GLY A 1 362 ? 41.127 -3.499 -40.927 1.00 65.62 362 GLY A CA 1
ATOM 2868 C C . GLY A 1 362 ? 41.663 -2.295 -40.148 1.00 65.62 362 GLY A C 1
ATOM 2869 O O . GLY A 1 362 ? 41.176 -1.949 -39.069 1.00 65.62 362 GLY A O 1
ATOM 2870 N N . SER A 1 363 ? 42.643 -1.595 -40.726 1.00 50.09 363 SER A N 1
ATOM 2871 C CA . SER A 1 363 ? 43.255 -0.389 -40.138 1.00 50.09 363 SER A CA 1
ATOM 2872 C C . SER A 1 363 ? 42.325 0.832 -40.128 1.00 50.09 363 SER A C 1
ATOM 2874 O O . SER A 1 363 ? 42.592 1.833 -39.461 1.00 50.09 363 SER A O 1
ATOM 2876 N N . PHE A 1 364 ? 41.212 0.772 -40.862 1.00 49.88 364 PHE A N 1
ATOM 2877 C CA . PHE A 1 364 ? 40.233 1.846 -40.931 1.00 49.88 364 PHE A CA 1
ATOM 2878 C C . PHE A 1 364 ? 39.213 1.739 -39.794 1.00 49.88 364 PHE A C 1
ATOM 2880 O O . PHE A 1 364 ? 38.424 0.799 -39.747 1.00 49.88 364 PHE A O 1
ATOM 2887 N N . ARG A 1 365 ? 39.191 2.742 -38.905 1.00 57.41 365 ARG A N 1
ATOM 2888 C CA . ARG A 1 365 ? 38.187 2.903 -37.830 1.00 57.41 365 ARG A CA 1
ATOM 2889 C C . ARG A 1 365 ? 37.938 1.631 -37.009 1.00 57.41 365 ARG A C 1
ATOM 2891 O O . ARG A 1 365 ? 36.803 1.357 -36.627 1.00 57.41 365 ARG A O 1
ATOM 2898 N N . THR A 1 366 ? 39.000 0.889 -36.712 1.00 63.44 366 THR A N 1
ATOM 2899 C CA . THR A 1 366 ? 38.966 -0.407 -36.022 1.00 63.44 366 THR A CA 1
ATOM 2900 C C . THR A 1 366 ? 38.069 -0.413 -34.795 1.00 63.44 366 THR A C 1
ATOM 2902 O O . THR A 1 366 ? 37.154 -1.228 -34.732 1.00 63.44 366 THR A O 1
ATOM 2905 N N . SER A 1 367 ? 38.234 0.542 -33.880 1.00 57.22 367 SER A N 1
ATOM 2906 C CA . SER A 1 367 ? 37.398 0.616 -32.676 1.00 57.22 367 SER A CA 1
ATOM 2907 C C . SER A 1 367 ? 35.911 0.770 -33.000 1.00 57.22 367 SER A C 1
ATOM 2909 O O . SER A 1 367 ? 35.092 0.062 -32.436 1.00 57.22 367 SER A O 1
ATOM 2911 N N . SER A 1 368 ? 35.554 1.603 -33.983 1.00 61.84 368 SER A N 1
ATOM 2912 C CA . SER A 1 368 ? 34.151 1.854 -34.341 1.00 61.84 368 SER A CA 1
ATOM 2913 C C . SER A 1 368 ? 33.450 0.623 -34.916 1.00 61.84 368 SER A C 1
ATOM 2915 O O . SER A 1 368 ? 32.268 0.428 -34.647 1.00 61.84 368 SER A O 1
ATOM 2917 N N . TYR A 1 369 ? 34.145 -0.184 -35.720 1.00 66.75 369 TYR A N 1
ATOM 2918 C CA . TYR A 1 369 ? 33.590 -1.424 -36.270 1.00 66.75 369 TYR A CA 1
ATOM 2919 C C . TYR A 1 369 ? 33.449 -2.488 -35.177 1.00 66.75 369 TYR A C 1
ATOM 2921 O O . TYR A 1 369 ? 32.400 -3.116 -35.044 1.00 66.75 369 TYR A O 1
ATOM 2929 N N . LYS A 1 370 ? 34.469 -2.627 -34.326 1.00 77.62 370 LYS A N 1
ATOM 2930 C CA . LYS A 1 370 ? 34.439 -3.571 -33.204 1.00 77.62 370 LYS A CA 1
ATOM 2931 C C . LYS A 1 370 ? 33.351 -3.241 -32.186 1.00 77.62 370 LYS A C 1
ATOM 2933 O O . LYS A 1 370 ? 32.597 -4.131 -31.796 1.00 77.62 370 LYS A O 1
ATOM 2938 N N . GLU A 1 371 ? 33.235 -1.975 -31.794 1.00 72.81 371 GLU A N 1
ATOM 2939 C CA . GLU A 1 371 ? 32.201 -1.490 -30.873 1.00 72.81 371 GLU A CA 1
ATOM 2940 C C . GLU A 1 371 ? 30.803 -1.583 -31.491 1.00 72.81 371 GLU A C 1
ATOM 2942 O O . GLU A 1 371 ? 29.860 -1.984 -30.813 1.00 72.81 371 GLU A O 1
ATOM 2947 N N . GLY A 1 372 ? 30.662 -1.277 -32.786 1.00 68.44 372 GLY A N 1
ATOM 2948 C CA . GLY A 1 372 ? 29.387 -1.382 -33.497 1.00 68.44 372 GLY A CA 1
ATOM 2949 C C . GLY A 1 372 ? 28.824 -2.804 -33.488 1.00 68.44 372 GLY A C 1
ATOM 2950 O O . GLY A 1 372 ? 27.641 -2.994 -33.207 1.00 68.44 372 GLY A O 1
ATOM 2951 N N . ALA A 1 373 ? 29.671 -3.805 -33.729 1.00 72.19 373 ALA A N 1
ATOM 2952 C CA . ALA A 1 373 ? 29.272 -5.205 -33.655 1.00 72.19 373 ALA A CA 1
ATOM 2953 C C . ALA A 1 373 ? 28.900 -5.634 -32.223 1.00 72.19 373 ALA A C 1
ATOM 2955 O O . ALA A 1 373 ? 27.856 -6.254 -32.023 1.00 72.19 373 ALA A O 1
ATOM 2956 N N . LEU A 1 374 ? 29.681 -5.245 -31.208 1.00 81.12 374 LEU A N 1
ATOM 2957 C CA . LEU A 1 374 ? 29.355 -5.552 -29.807 1.00 81.12 374 LEU A CA 1
ATOM 2958 C C . LEU A 1 374 ? 28.047 -4.887 -29.352 1.00 81.12 374 LEU A C 1
ATOM 2960 O O . LEU A 1 374 ? 27.242 -5.515 -28.673 1.00 81.12 374 LEU A O 1
ATOM 2964 N N . SER A 1 375 ? 27.772 -3.661 -29.801 1.00 80.88 375 SER A N 1
ATOM 2965 C CA . SER A 1 375 ? 26.497 -2.990 -29.533 1.00 80.88 375 SER A CA 1
ATOM 2966 C C . SER A 1 375 ? 25.301 -3.761 -30.111 1.00 80.88 375 SER A C 1
ATOM 2968 O O . SER A 1 375 ? 24.252 -3.834 -29.471 1.00 80.88 375 SER A O 1
ATOM 2970 N N . GLN A 1 376 ? 25.446 -4.400 -31.277 1.00 78.12 376 GLN A N 1
ATOM 2971 C CA . GLN A 1 376 ? 24.388 -5.255 -31.830 1.00 78.12 376 GLN A CA 1
ATOM 2972 C C . GLN A 1 376 ? 24.205 -6.561 -31.044 1.00 78.12 376 GLN A C 1
ATOM 2974 O O . GLN A 1 376 ? 23.071 -7.022 -30.895 1.00 78.12 376 GLN A O 1
ATOM 2979 N N . ALA A 1 377 ? 25.275 -7.128 -30.476 1.00 78.75 377 ALA A N 1
ATOM 2980 C CA . ALA A 1 377 ? 25.159 -8.253 -29.545 1.00 78.75 377 ALA A CA 1
ATOM 2981 C C . ALA A 1 377 ? 24.332 -7.874 -28.300 1.00 78.75 377 ALA A C 1
ATOM 2983 O O . ALA A 1 377 ? 23.469 -8.643 -27.871 1.00 78.75 377 ALA A O 1
ATOM 2984 N N . ASP A 1 378 ? 24.515 -6.657 -27.786 1.00 81.94 378 ASP A N 1
ATOM 2985 C CA . ASP A 1 378 ? 23.761 -6.134 -26.643 1.00 81.94 378 ASP A CA 1
ATOM 2986 C C . ASP A 1 378 ? 22.279 -5.921 -26.968 1.00 81.94 378 ASP A C 1
ATOM 2988 O O . ASP A 1 378 ? 21.406 -6.349 -26.209 1.00 81.94 378 ASP A O 1
ATOM 2992 N N . VAL A 1 379 ? 21.979 -5.341 -28.133 1.00 83.75 379 VAL A N 1
ATOM 2993 C CA . VAL A 1 379 ? 20.601 -5.214 -28.636 1.00 83.75 379 VAL A CA 1
ATOM 2994 C C . VAL A 1 379 ? 19.956 -6.589 -28.824 1.00 83.75 379 VAL A C 1
ATOM 2996 O O . VAL A 1 379 ? 18.785 -6.781 -28.494 1.00 83.75 379 VAL A O 1
ATOM 2999 N N . CYS A 1 380 ? 20.708 -7.564 -29.338 1.00 85.31 380 CYS A N 1
ATOM 3000 C CA . CYS A 1 380 ? 20.238 -8.935 -29.501 1.00 85.31 380 CYS A CA 1
ATOM 3001 C C . CYS A 1 380 ? 19.899 -9.579 -28.149 1.00 85.31 380 CYS A C 1
ATOM 3003 O O . CYS A 1 380 ? 18.864 -10.237 -28.028 1.00 85.31 380 CYS A O 1
ATOM 3005 N N . PHE A 1 381 ? 20.727 -9.361 -27.125 1.00 87.12 381 PHE A N 1
ATOM 3006 C CA . PHE A 1 381 ? 20.457 -9.848 -25.776 1.00 87.12 381 PHE A CA 1
ATOM 3007 C C . PHE A 1 381 ? 19.199 -9.207 -25.180 1.00 87.12 381 PHE A C 1
ATOM 3009 O O . PHE A 1 381 ? 18.352 -9.926 -24.662 1.00 87.12 381 PHE A O 1
ATOM 3016 N N . ALA A 1 382 ? 19.018 -7.890 -25.325 1.00 89.75 382 ALA A N 1
ATOM 3017 C CA . ALA A 1 382 ? 17.811 -7.204 -24.854 1.00 89.75 382 ALA A CA 1
ATOM 3018 C C . ALA A 1 382 ? 16.533 -7.778 -25.495 1.00 89.75 382 ALA A C 1
ATOM 3020 O O . ALA A 1 382 ? 15.579 -8.114 -24.799 1.00 89.75 382 ALA A O 1
ATOM 3021 N N . LYS A 1 383 ? 16.547 -8.018 -26.813 1.00 86.44 383 LYS A N 1
ATOM 3022 C CA . LYS A 1 383 ? 15.425 -8.670 -27.513 1.00 86.44 383 LYS A CA 1
ATOM 3023 C C . LYS A 1 383 ? 15.159 -10.096 -27.024 1.00 86.44 383 LYS A C 1
ATOM 3025 O O . LYS A 1 383 ? 14.014 -10.541 -27.035 1.00 86.44 383 LYS A O 1
ATOM 3030 N N . MET A 1 384 ? 16.196 -10.828 -26.613 1.00 92.94 384 MET A N 1
ATOM 3031 C CA . MET A 1 384 ? 16.017 -12.134 -25.979 1.00 92.94 384 MET A CA 1
ATOM 3032 C C . MET A 1 384 ? 15.325 -11.988 -24.617 1.00 92.94 384 MET A C 1
ATOM 3034 O O . MET A 1 384 ? 14.445 -12.786 -24.317 1.00 92.94 384 MET A O 1
ATOM 3038 N N . GLN A 1 385 ? 15.672 -10.982 -23.808 1.00 89.50 385 GLN A N 1
ATOM 3039 C CA . GLN A 1 385 ? 15.014 -10.737 -22.515 1.00 89.50 385 GLN A CA 1
ATOM 3040 C C . GLN A 1 385 ? 13.513 -10.445 -22.687 1.00 89.50 385 GLN A C 1
ATOM 3042 O O . GLN A 1 385 ? 12.686 -10.993 -21.953 1.00 89.50 385 GLN A O 1
ATOM 3047 N N . ASP A 1 386 ? 13.148 -9.664 -23.706 1.00 89.69 386 ASP A N 1
ATOM 3048 C CA . ASP A 1 386 ? 11.744 -9.422 -24.063 1.00 89.69 386 ASP A CA 1
ATOM 3049 C C . ASP A 1 386 ? 11.033 -10.731 -24.450 1.00 89.69 386 ASP A C 1
ATOM 3051 O O . ASP A 1 386 ? 9.919 -11.014 -23.998 1.00 89.69 386 ASP A O 1
ATOM 3055 N N . GLN A 1 387 ? 11.703 -11.578 -25.238 1.00 89.44 387 GLN A N 1
ATOM 3056 C CA . GLN A 1 387 ? 11.172 -12.882 -25.635 1.00 89.44 387 GLN A CA 1
ATOM 3057 C C . GLN A 1 387 ? 11.002 -13.824 -24.435 1.00 89.44 387 GLN A C 1
ATOM 3059 O O . GLN A 1 387 ? 9.987 -14.513 -24.345 1.00 89.44 387 GLN A O 1
ATOM 3064 N N . VAL A 1 388 ? 11.958 -13.842 -23.501 1.00 87.56 388 VAL A N 1
ATOM 3065 C CA . VAL A 1 388 ? 11.862 -14.601 -22.245 1.00 87.56 388 VAL A CA 1
ATOM 3066 C C . VAL A 1 388 ? 10.620 -14.176 -21.468 1.00 87.56 388 VAL A C 1
ATOM 3068 O O . VAL A 1 388 ? 9.832 -15.037 -21.088 1.00 87.56 388 VAL A O 1
ATOM 3071 N N . THR A 1 389 ? 10.382 -12.870 -21.328 1.00 87.94 389 THR A N 1
ATOM 3072 C CA . THR A 1 389 ? 9.190 -12.338 -20.648 1.00 87.94 389 THR A CA 1
ATOM 3073 C C . THR A 1 389 ? 7.899 -12.850 -21.298 1.00 87.94 389 THR A C 1
ATOM 3075 O O . THR A 1 389 ? 7.039 -13.400 -20.616 1.00 87.94 389 THR A O 1
ATOM 3078 N N . SER A 1 390 ? 7.794 -12.791 -22.632 1.00 91.06 390 SER A N 1
ATOM 3079 C CA . SER A 1 390 ? 6.616 -13.318 -23.340 1.00 91.06 390 SER A CA 1
ATOM 3080 C C . SER A 1 390 ? 6.436 -14.836 -23.195 1.00 91.06 390 SER A C 1
ATOM 3082 O O . SER A 1 390 ? 5.310 -15.324 -23.317 1.00 91.06 390 SER A O 1
ATOM 3084 N N . LEU A 1 391 ? 7.516 -15.602 -23.026 1.00 88.56 391 LEU A N 1
ATOM 3085 C CA . LEU A 1 391 ? 7.458 -17.057 -22.874 1.00 88.56 391 LEU A CA 1
ATOM 3086 C C . LEU A 1 391 ? 7.065 -17.476 -21.451 1.00 88.56 391 LEU A C 1
ATOM 3088 O O . LEU A 1 391 ? 6.438 -18.528 -21.305 1.00 88.56 391 LEU A O 1
ATOM 3092 N N . ILE A 1 392 ? 7.378 -16.659 -20.436 1.00 83.12 392 ILE A N 1
ATOM 3093 C CA . ILE A 1 392 ? 6.920 -16.856 -19.049 1.00 83.12 392 ILE A CA 1
ATOM 3094 C C . ILE A 1 392 ? 5.391 -16.813 -19.003 1.00 83.12 392 ILE A C 1
ATOM 3096 O O . ILE A 1 392 ? 4.778 -17.764 -18.523 1.00 83.12 392 ILE A O 1
ATOM 3100 N N . ASP A 1 393 ? 4.773 -15.786 -19.598 1.00 84.50 393 ASP A N 1
ATOM 3101 C CA . ASP A 1 393 ? 3.307 -15.639 -19.646 1.00 84.50 393 ASP A CA 1
ATOM 3102 C C . ASP A 1 393 ? 2.620 -16.824 -20.340 1.00 84.50 393 ASP A C 1
ATOM 3104 O O . ASP A 1 393 ? 1.503 -17.215 -20.007 1.00 84.50 393 ASP A O 1
ATOM 3108 N N . ARG A 1 394 ? 3.305 -17.421 -21.320 1.00 86.56 394 ARG A N 1
ATOM 3109 C CA . ARG A 1 394 ? 2.823 -18.588 -22.072 1.00 86.56 394 ARG A CA 1
ATOM 3110 C C . ARG A 1 394 ? 3.183 -19.916 -21.413 1.00 86.56 394 ARG A C 1
ATOM 3112 O O . ARG A 1 394 ? 2.897 -20.960 -21.998 1.00 86.56 394 ARG A O 1
ATOM 3119 N N . LYS A 1 395 ? 3.837 -19.891 -20.247 1.00 86.56 395 LYS A N 1
ATOM 3120 C CA . LYS A 1 395 ? 4.304 -21.072 -19.512 1.00 86.56 395 LYS A CA 1
ATOM 3121 C C . LYS A 1 395 ? 5.201 -22.007 -20.354 1.00 86.56 395 LYS A C 1
ATOM 3123 O O . LYS A 1 395 ? 5.232 -23.220 -20.154 1.00 86.56 395 LYS A O 1
ATOM 3128 N N . GLN A 1 396 ? 5.948 -21.458 -21.318 1.00 90.44 396 GLN A N 1
ATOM 3129 C CA . GLN A 1 396 ? 6.809 -22.212 -22.246 1.00 90.44 396 GLN A CA 1
ATOM 3130 C C . GLN A 1 396 ? 8.237 -22.359 -21.704 1.00 90.44 396 GLN A C 1
ATOM 3132 O O . GLN A 1 396 ? 9.214 -21.968 -22.349 1.00 90.44 396 GLN A O 1
ATOM 3137 N N . TYR A 1 397 ? 8.371 -22.902 -20.495 1.00 86.69 397 TYR A N 1
ATOM 3138 C CA . TYR A 1 397 ? 9.623 -22.850 -19.739 1.00 86.69 397 TYR A CA 1
ATOM 3139 C C . TYR A 1 397 ? 10.801 -23.578 -20.397 1.00 86.69 397 TYR A C 1
ATOM 3141 O O . TYR A 1 397 ? 11.939 -23.114 -20.300 1.00 86.69 397 TYR A O 1
ATOM 3149 N N . GLY A 1 398 ? 10.547 -24.659 -21.142 1.00 88.12 398 GLY A N 1
ATOM 3150 C CA . GLY A 1 398 ? 11.600 -25.363 -21.874 1.00 88.12 398 GLY A CA 1
ATOM 3151 C C . GLY A 1 398 ? 12.256 -24.487 -22.947 1.00 88.12 398 GLY A C 1
ATOM 3152 O O . GLY A 1 398 ? 13.473 -24.529 -23.132 1.00 88.12 398 GLY A O 1
ATOM 3153 N N . GLN A 1 399 ? 11.473 -23.629 -23.613 1.00 90.88 399 GLN A N 1
ATOM 3154 C CA . GLN A 1 399 ? 12.005 -22.683 -24.600 1.00 90.88 399 GLN A CA 1
ATOM 3155 C C . GLN A 1 399 ? 12.823 -21.572 -23.939 1.00 90.88 399 GLN A C 1
ATOM 3157 O O . GLN A 1 399 ? 13.851 -21.170 -24.482 1.00 90.88 399 GLN A O 1
ATOM 3162 N N . ILE A 1 400 ? 12.413 -21.109 -22.756 1.00 91.06 400 ILE A N 1
ATOM 3163 C CA . ILE A 1 400 ? 13.163 -20.106 -21.990 1.00 91.06 400 ILE A CA 1
ATOM 3164 C C . ILE A 1 400 ? 14.546 -20.648 -21.623 1.00 91.06 400 ILE A C 1
ATOM 3166 O O . ILE A 1 400 ? 15.558 -19.989 -21.870 1.00 91.06 400 ILE A O 1
ATOM 3170 N N . LEU A 1 401 ? 14.604 -21.868 -21.081 1.00 90.00 401 LEU A N 1
ATOM 3171 C CA . LEU A 1 401 ? 15.869 -22.493 -20.711 1.00 90.00 401 LEU A CA 1
ATOM 3172 C C . LEU A 1 401 ? 16.770 -22.709 -21.935 1.00 90.00 401 LEU A C 1
ATOM 3174 O O . LEU A 1 401 ? 17.968 -22.431 -21.871 1.00 90.00 401 LEU A O 1
ATOM 3178 N N . ALA A 1 402 ? 16.201 -23.143 -23.064 1.00 91.06 402 ALA A N 1
ATOM 3179 C CA . ALA A 1 402 ? 16.937 -23.297 -24.316 1.00 91.06 402 ALA A CA 1
ATOM 3180 C C . ALA A 1 402 ? 17.524 -21.965 -24.818 1.00 91.06 402 ALA A C 1
ATOM 3182 O O . ALA A 1 402 ? 18.686 -21.929 -25.223 1.00 91.06 402 ALA A O 1
ATOM 3183 N N . LEU A 1 403 ? 16.762 -20.867 -24.745 1.00 92.25 403 LEU A N 1
ATOM 3184 C CA . LEU A 1 403 ? 17.243 -19.530 -25.100 1.00 92.25 403 LEU A CA 1
ATOM 3185 C C . LEU A 1 403 ? 18.408 -19.098 -24.211 1.00 92.25 403 LEU A C 1
ATOM 3187 O O . LEU A 1 403 ? 19.464 -18.735 -24.728 1.00 92.25 403 LEU A O 1
ATOM 3191 N N . MET A 1 404 ? 18.255 -19.208 -22.891 1.00 91.12 404 MET A N 1
ATOM 3192 C CA . MET A 1 404 ? 19.302 -18.830 -21.940 1.00 91.12 404 MET A CA 1
ATOM 3193 C C . MET A 1 404 ? 20.575 -19.671 -22.104 1.00 91.12 404 MET A C 1
ATOM 3195 O O . MET A 1 404 ? 21.679 -19.138 -22.040 1.00 91.12 404 MET A O 1
ATOM 3199 N N . ASN A 1 405 ? 20.437 -20.972 -22.369 1.00 91.06 405 ASN A N 1
ATOM 3200 C CA . ASN A 1 405 ? 21.572 -21.866 -22.615 1.00 91.06 405 ASN A CA 1
ATOM 320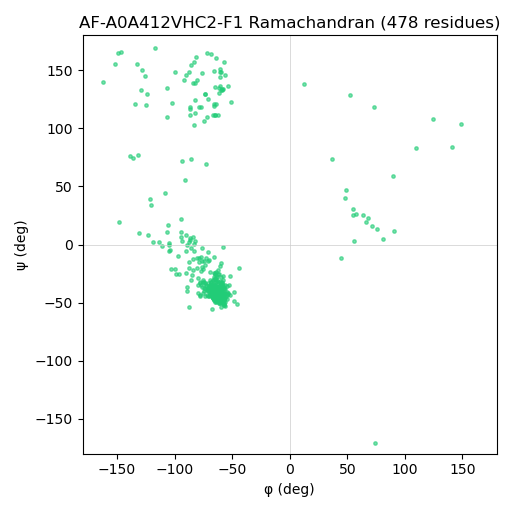1 C C . ASN A 1 405 ? 22.229 -21.657 -23.984 1.00 91.06 405 ASN A C 1
ATOM 3203 O O . ASN A 1 405 ? 23.356 -22.097 -24.188 1.00 91.06 405 ASN A O 1
ATOM 3207 N N . SER A 1 406 ? 21.546 -20.999 -24.924 1.00 92.56 406 SER A N 1
ATOM 3208 C CA . SER A 1 406 ? 22.105 -20.713 -26.246 1.00 92.56 406 SER A CA 1
ATOM 3209 C C . SER A 1 406 ? 23.116 -19.563 -26.243 1.00 92.56 406 SER A C 1
ATOM 3211 O O . SER A 1 406 ? 23.834 -19.390 -27.229 1.00 92.56 406 SER A O 1
ATOM 3213 N N . ILE A 1 407 ? 23.177 -18.768 -25.168 1.00 92.44 407 ILE A N 1
ATOM 3214 C CA . ILE A 1 407 ? 24.044 -17.591 -25.115 1.00 92.44 407 ILE A CA 1
ATOM 3215 C C . ILE A 1 407 ? 25.516 -18.002 -24.955 1.00 92.44 407 ILE A C 1
ATOM 3217 O O . ILE A 1 407 ? 25.831 -18.784 -24.056 1.00 92.44 407 ILE A O 1
ATOM 3221 N N . PRO A 1 408 ? 26.435 -17.472 -25.790 1.00 89.88 408 PRO A N 1
ATOM 3222 C CA . PRO A 1 408 ? 27.850 -17.824 -25.715 1.00 89.88 408 PRO A CA 1
ATOM 3223 C C . PRO A 1 408 ? 28.467 -17.520 -24.346 1.00 89.88 408 PRO A C 1
ATOM 3225 O O . PRO A 1 408 ? 28.332 -16.414 -23.823 1.00 89.88 408 PRO A O 1
ATOM 3228 N N . THR A 1 409 ? 29.217 -18.471 -23.794 1.00 85.69 409 THR A N 1
ATOM 3229 C CA . THR A 1 409 ? 29.899 -18.321 -22.497 1.00 85.69 409 THR A CA 1
ATOM 3230 C C . THR A 1 409 ? 30.914 -17.181 -22.497 1.00 85.69 409 THR A C 1
ATOM 3232 O O . THR A 1 409 ? 31.005 -16.451 -21.517 1.00 85.69 409 THR A O 1
ATOM 3235 N N . GLU A 1 410 ? 31.623 -16.972 -23.609 1.00 82.38 410 GLU A N 1
ATOM 3236 C CA . GLU A 1 410 ? 32.569 -15.859 -23.784 1.00 82.38 410 GLU A CA 1
ATOM 3237 C C . GLU A 1 410 ? 31.886 -14.492 -23.644 1.00 82.38 410 GLU A C 1
ATOM 3239 O O . GLU A 1 410 ? 32.427 -13.578 -23.023 1.00 82.38 410 GLU A O 1
ATOM 3244 N N . TYR A 1 411 ? 30.663 -14.363 -24.165 1.00 84.31 411 TYR A N 1
ATOM 3245 C CA . TYR A 1 411 ? 29.869 -13.146 -24.028 1.00 84.31 411 TYR A CA 1
ATOM 3246 C C . TYR A 1 411 ? 29.473 -12.897 -22.573 1.00 84.31 411 TYR A C 1
ATOM 3248 O O . TYR A 1 411 ? 29.579 -11.771 -22.093 1.00 84.31 411 TYR A O 1
ATOM 3256 N N . LEU A 1 412 ? 29.040 -13.944 -21.866 1.00 85.25 412 LEU A N 1
ATOM 3257 C CA . LEU A 1 412 ? 28.637 -13.849 -20.462 1.00 85.25 412 LEU A CA 1
ATOM 3258 C C . LEU A 1 412 ? 29.825 -13.533 -19.552 1.00 85.25 412 LEU A C 1
ATOM 3260 O O . LEU A 1 412 ? 29.705 -12.673 -18.685 1.00 85.25 412 LEU A O 1
ATOM 3264 N N . ALA A 1 413 ? 30.986 -14.141 -19.805 1.00 80.06 413 ALA A N 1
ATOM 3265 C CA . ALA A 1 413 ? 32.216 -13.858 -19.070 1.00 80.06 413 ALA A CA 1
ATOM 3266 C C . ALA A 1 413 ? 32.657 -12.390 -19.211 1.00 80.06 413 ALA A C 1
ATOM 3268 O O . ALA A 1 413 ? 33.168 -11.802 -18.261 1.00 80.06 413 ALA A O 1
ATOM 3269 N N . ALA A 1 414 ? 32.428 -11.780 -20.377 1.00 78.62 414 ALA A N 1
ATOM 3270 C CA . ALA A 1 414 ? 32.707 -10.364 -20.609 1.00 78.62 414 ALA A CA 1
ATOM 3271 C C . ALA A 1 414 ? 31.613 -9.418 -20.070 1.00 78.62 414 ALA A C 1
ATOM 3273 O O . ALA A 1 414 ? 31.822 -8.208 -20.022 1.00 78.62 414 ALA A O 1
ATOM 3274 N N . ASN A 1 415 ? 30.446 -9.941 -19.676 1.00 80.56 415 ASN A N 1
ATOM 3275 C CA . ASN A 1 415 ? 29.273 -9.160 -19.284 1.00 80.56 415 ASN A CA 1
ATOM 3276 C C . ASN A 1 415 ? 28.624 -9.741 -18.022 1.00 80.56 415 ASN A C 1
ATOM 3278 O O . ASN A 1 415 ? 27.551 -10.349 -18.080 1.00 80.56 415 ASN A O 1
ATOM 3282 N N . GLN A 1 416 ? 29.266 -9.525 -16.871 1.00 82.25 416 GLN A N 1
ATOM 3283 C CA . GLN A 1 416 ? 28.847 -10.120 -15.599 1.00 82.25 416 GLN A CA 1
ATOM 3284 C C . GLN A 1 416 ? 27.372 -9.851 -15.267 1.00 82.25 416 GLN A C 1
ATOM 3286 O O . GLN A 1 416 ? 26.648 -10.770 -14.911 1.00 82.25 416 GLN A O 1
ATOM 3291 N N . ASN A 1 417 ? 26.882 -8.630 -15.489 1.00 83.25 417 ASN A N 1
ATOM 3292 C CA . ASN A 1 417 ? 25.477 -8.277 -15.265 1.00 83.25 417 ASN A CA 1
ATOM 3293 C C . ASN A 1 417 ? 24.489 -9.123 -16.096 1.00 83.25 417 ASN A C 1
ATOM 3295 O O . ASN A 1 417 ? 23.399 -9.444 -15.627 1.00 83.25 417 ASN A O 1
ATOM 3299 N N . LYS A 1 418 ? 24.857 -9.490 -17.329 1.00 88.88 418 LYS A N 1
ATOM 3300 C CA . LYS A 1 418 ? 24.045 -10.343 -18.212 1.00 88.88 418 LYS A CA 1
ATOM 3301 C C . LYS A 1 418 ? 24.124 -11.807 -17.778 1.00 88.88 418 LYS A C 1
ATOM 3303 O O . LYS A 1 418 ? 23.115 -12.507 -17.831 1.00 88.88 418 LYS A O 1
ATOM 3308 N N . SER A 1 419 ? 25.293 -12.243 -17.306 1.00 83.12 419 SER A N 1
ATOM 3309 C CA . SER A 1 419 ? 25.480 -13.559 -16.686 1.00 83.12 419 SER A CA 1
ATOM 3310 C C . SER A 1 419 ? 24.620 -13.714 -15.431 1.00 83.12 419 SER A C 1
ATOM 3312 O O . SER A 1 419 ? 23.858 -14.672 -15.328 1.00 83.12 419 SER A O 1
ATOM 3314 N N . ASP A 1 420 ? 24.675 -12.739 -14.523 1.00 82.62 420 ASP A N 1
ATOM 3315 C CA . ASP A 1 420 ? 23.894 -12.725 -13.284 1.00 82.62 420 ASP A CA 1
ATOM 3316 C C . ASP A 1 420 ? 22.389 -12.732 -13.580 1.00 82.62 420 ASP A C 1
ATOM 3318 O O . ASP A 1 420 ? 21.623 -13.432 -12.919 1.00 82.62 420 ASP A O 1
ATOM 3322 N N . TRP A 1 421 ? 21.956 -11.994 -14.611 1.00 91.62 421 TRP A N 1
ATOM 3323 C CA . TRP A 1 421 ? 20.562 -12.004 -15.052 1.00 91.62 421 TRP A CA 1
ATOM 3324 C C . TRP A 1 421 ? 20.116 -13.394 -15.523 1.00 91.62 421 TRP A C 1
ATOM 3326 O O . TRP A 1 421 ? 19.037 -13.840 -15.134 1.00 91.62 421 TRP A O 1
ATOM 3336 N N . ILE A 1 422 ? 20.930 -14.093 -16.324 1.00 85.94 422 ILE A N 1
ATOM 3337 C CA . ILE A 1 422 ? 20.619 -15.462 -16.764 1.00 85.94 422 ILE A CA 1
ATOM 3338 C C . ILE A 1 422 ? 20.546 -16.409 -15.570 1.00 85.94 422 ILE A C 1
ATOM 3340 O O . ILE A 1 422 ? 19.588 -17.170 -15.462 1.00 85.94 422 ILE A O 1
ATOM 3344 N N . GLU A 1 423 ? 21.540 -16.371 -14.684 1.00 84.81 423 GLU A N 1
ATOM 3345 C CA . GLU A 1 423 ? 21.606 -17.300 -13.556 1.00 84.81 423 GLU A CA 1
ATOM 3346 C C . GLU A 1 423 ? 20.426 -17.099 -12.608 1.00 84.81 423 GLU A C 1
ATOM 3348 O O . GLU A 1 423 ? 19.745 -18.057 -12.245 1.00 84.81 423 GLU A O 1
ATOM 3353 N N . LYS A 1 424 ? 20.095 -15.839 -12.308 1.00 87.62 424 LYS A N 1
ATOM 3354 C CA . LYS A 1 424 ? 18.905 -15.505 -11.530 1.00 87.62 424 LYS A CA 1
ATOM 3355 C C . LYS A 1 424 ? 17.635 -16.064 -12.172 1.00 87.62 424 LYS A C 1
ATOM 3357 O O . LYS A 1 424 ? 16.868 -16.732 -11.493 1.00 87.62 424 LYS A O 1
ATOM 3362 N N . ASN A 1 425 ? 17.423 -15.844 -13.471 1.00 84.69 425 ASN A N 1
ATOM 3363 C CA . ASN A 1 425 ? 16.217 -16.335 -14.148 1.00 84.69 425 ASN A CA 1
ATOM 3364 C C . ASN A 1 425 ? 16.165 -17.870 -14.223 1.00 84.69 425 ASN A C 1
ATOM 3366 O O . ASN A 1 425 ? 15.081 -18.444 -14.196 1.00 84.69 425 ASN A O 1
ATOM 3370 N N . LYS A 1 426 ? 17.311 -18.558 -14.287 1.00 85.00 426 LYS A N 1
ATOM 3371 C CA . LYS A 1 426 ? 17.361 -20.025 -14.183 1.00 85.00 426 LYS A CA 1
ATOM 3372 C C . LYS A 1 426 ? 16.945 -20.514 -12.798 1.00 85.00 426 LYS A C 1
ATOM 3374 O O . LYS A 1 426 ? 16.162 -21.457 -12.717 1.00 85.00 426 LYS A O 1
ATOM 3379 N N . ILE A 1 427 ? 17.432 -19.871 -11.737 1.00 81.19 427 ILE A N 1
ATOM 3380 C CA . ILE A 1 427 ? 17.043 -20.178 -10.354 1.00 81.19 427 ILE A CA 1
ATOM 3381 C C . ILE A 1 427 ? 15.551 -19.894 -10.147 1.00 81.19 427 ILE A C 1
ATOM 3383 O O . ILE A 1 427 ? 14.836 -20.740 -9.615 1.00 81.19 427 ILE A O 1
ATOM 3387 N N . ASP A 1 428 ? 15.062 -18.746 -10.619 1.00 83.69 428 ASP A N 1
ATOM 3388 C CA . ASP A 1 428 ? 13.648 -18.379 -10.524 1.00 83.69 428 ASP A CA 1
ATOM 3389 C C . ASP A 1 428 ? 12.768 -19.420 -11.239 1.00 83.69 428 ASP A C 1
ATOM 3391 O O . ASP A 1 428 ? 11.799 -19.896 -10.655 1.00 83.69 428 ASP A O 1
ATOM 3395 N N . LEU A 1 429 ? 13.157 -19.883 -12.437 1.00 85.56 429 LEU A N 1
ATOM 3396 C CA . LEU A 1 429 ? 12.463 -20.979 -13.127 1.00 85.56 429 LEU A CA 1
ATOM 3397 C C . LEU A 1 429 ? 12.463 -22.290 -12.327 1.00 85.56 429 LEU A C 1
ATOM 3399 O O . LEU A 1 429 ? 11.444 -22.976 -12.296 1.00 85.56 429 LEU A O 1
ATOM 3403 N N . GLN A 1 430 ? 13.578 -22.656 -11.689 1.00 78.75 430 GLN A N 1
ATOM 3404 C CA . GLN A 1 430 ? 13.646 -23.856 -10.843 1.00 78.75 430 GLN A CA 1
ATOM 3405 C C . GLN A 1 430 ? 12.726 -23.747 -9.618 1.00 78.75 430 GLN A C 1
ATOM 3407 O O . GLN A 1 430 ? 12.072 -24.724 -9.248 1.00 78.75 430 GLN A O 1
ATOM 3412 N N . ASN A 1 431 ? 12.629 -22.560 -9.018 1.00 79.44 431 ASN A N 1
ATOM 3413 C CA . ASN A 1 431 ? 11.713 -22.303 -7.909 1.00 79.44 431 ASN A CA 1
ATOM 3414 C C . ASN A 1 431 ? 10.252 -22.373 -8.372 1.00 79.44 431 ASN A C 1
ATOM 3416 O O . ASN A 1 431 ? 9.452 -23.066 -7.745 1.00 79.44 431 ASN A O 1
ATOM 3420 N N . THR A 1 432 ? 9.928 -21.762 -9.518 1.00 80.00 432 THR A N 1
ATOM 3421 C CA . THR A 1 432 ? 8.596 -21.847 -10.138 1.00 80.00 432 THR A CA 1
ATOM 3422 C C . THR A 1 432 ? 8.186 -23.294 -10.399 1.00 80.00 432 THR A C 1
ATOM 3424 O O . THR A 1 432 ? 7.036 -23.645 -10.165 1.00 80.00 432 THR A O 1
ATOM 3427 N N . VAL A 1 433 ? 9.105 -24.179 -10.808 1.00 74.56 433 VAL A N 1
ATOM 3428 C CA . VAL A 1 433 ? 8.780 -25.606 -10.981 1.00 74.56 433 VAL A CA 1
ATOM 3429 C C . VAL A 1 433 ? 8.241 -26.236 -9.694 1.00 74.56 433 VAL A C 1
ATOM 3431 O O . VAL A 1 433 ? 7.330 -27.055 -9.766 1.00 74.56 433 VAL A O 1
ATOM 3434 N N . SER A 1 434 ? 8.770 -25.859 -8.529 1.00 69.50 434 SER A N 1
ATOM 3435 C CA . SER A 1 434 ? 8.297 -26.397 -7.248 1.00 69.50 434 SER A CA 1
ATOM 3436 C C . SER A 1 434 ? 6.876 -25.933 -6.918 1.00 69.50 434 SER A C 1
ATOM 3438 O O . SER A 1 434 ? 6.090 -26.730 -6.420 1.00 69.50 434 SER A O 1
ATOM 3440 N N . GLU A 1 435 ? 6.530 -24.686 -7.243 1.00 76.69 435 GLU A N 1
ATOM 3441 C CA . GLU A 1 435 ? 5.183 -24.121 -7.047 1.00 76.69 435 GLU A CA 1
ATOM 3442 C C . GLU A 1 435 ? 4.163 -24.692 -8.051 1.00 76.69 435 GLU A C 1
ATOM 3444 O O . GLU A 1 435 ? 3.002 -24.932 -7.728 1.00 76.69 435 GLU A O 1
ATOM 3449 N N . GLU A 1 436 ? 4.595 -24.960 -9.281 1.00 78.25 436 GLU A N 1
ATOM 3450 C CA . GLU A 1 436 ? 3.733 -25.453 -10.361 1.00 78.25 436 GLU A CA 1
ATOM 3451 C C . GLU A 1 436 ? 3.424 -26.961 -10.258 1.00 78.25 436 GLU A C 1
ATOM 3453 O O . GLU A 1 436 ? 2.466 -27.447 -10.867 1.00 78.25 436 GLU A O 1
ATOM 3458 N N . VAL A 1 437 ? 4.174 -27.714 -9.441 1.00 73.12 437 VAL A N 1
ATOM 3459 C CA . VAL A 1 437 ? 3.823 -29.101 -9.075 1.00 73.12 437 VAL A CA 1
ATOM 3460 C C . VAL A 1 437 ? 2.456 -29.150 -8.383 1.00 73.12 437 VAL A C 1
ATOM 3462 O O . VAL A 1 437 ? 1.666 -30.051 -8.674 1.00 73.12 437 VAL A O 1
ATOM 3465 N N . ASP A 1 438 ? 2.144 -28.173 -7.527 1.00 75.25 438 ASP A N 1
ATOM 3466 C CA . ASP A 1 438 ? 0.857 -28.116 -6.824 1.00 75.25 438 ASP A CA 1
ATOM 3467 C C . ASP A 1 438 ? -0.300 -27.843 -7.798 1.00 75.25 438 ASP A C 1
ATOM 3469 O O . ASP A 1 438 ? -1.357 -28.472 -7.699 1.00 75.25 438 ASP A O 1
ATOM 3473 N N . GLN A 1 439 ? -0.081 -26.994 -8.810 1.00 81.44 439 GLN A N 1
ATOM 3474 C CA . GLN A 1 439 ? -1.069 -26.748 -9.869 1.00 81.44 439 GLN A CA 1
ATOM 3475 C C . GLN A 1 439 ? -1.346 -28.011 -10.696 1.00 81.44 439 GLN A C 1
ATOM 3477 O O . GLN A 1 439 ? -2.496 -28.292 -11.039 1.00 81.44 439 GLN A O 1
ATOM 3482 N N . LEU A 1 440 ? -0.323 -28.820 -11.000 1.00 77.19 440 LEU A N 1
ATOM 3483 C CA . LEU A 1 440 ? -0.539 -30.111 -11.661 1.00 77.19 440 LEU A CA 1
ATOM 3484 C C . LEU A 1 440 ? -1.354 -31.072 -10.787 1.00 77.19 440 LEU A C 1
ATOM 3486 O O . LEU A 1 440 ? -2.243 -31.748 -11.305 1.00 77.19 440 LEU A O 1
ATOM 3490 N N . ALA A 1 441 ? -1.094 -31.122 -9.478 1.00 72.69 441 ALA A N 1
ATOM 3491 C CA . ALA A 1 441 ? -1.873 -31.941 -8.549 1.00 72.69 441 ALA A CA 1
ATOM 3492 C C . ALA A 1 441 ? -3.348 -31.503 -8.489 1.00 72.69 441 ALA A C 1
ATOM 3494 O O . ALA A 1 441 ? -4.248 -32.345 -8.450 1.00 72.69 441 ALA A O 1
ATOM 3495 N N . GLU A 1 442 ? -3.603 -30.195 -8.547 1.00 73.88 442 GLU A N 1
ATOM 3496 C CA . GLU A 1 442 ? -4.946 -29.624 -8.614 1.00 73.88 442 GLU A CA 1
ATOM 3497 C C . GLU A 1 442 ? -5.674 -30.030 -9.908 1.00 73.88 442 GLU A C 1
ATOM 3499 O O . GLU A 1 442 ? -6.804 -30.523 -9.851 1.00 73.88 442 GLU A O 1
ATOM 3504 N N . ILE A 1 443 ? -5.009 -29.930 -11.066 1.00 77.06 443 ILE A N 1
ATOM 3505 C CA . ILE A 1 443 ? -5.560 -30.375 -12.359 1.00 77.06 443 ILE A CA 1
ATOM 3506 C C . ILE A 1 443 ? -5.928 -31.864 -12.313 1.00 77.06 443 ILE A C 1
ATOM 3508 O O . ILE A 1 443 ? -7.022 -32.235 -12.736 1.00 77.06 443 ILE A O 1
ATOM 3512 N N . ILE A 1 444 ? -5.044 -32.709 -11.772 1.00 74.06 444 ILE A N 1
ATOM 3513 C CA . ILE A 1 444 ? -5.275 -34.154 -11.615 1.00 74.06 444 ILE A CA 1
ATOM 3514 C C . ILE A 1 444 ? -6.503 -34.412 -10.733 1.00 74.06 444 ILE A C 1
ATOM 3516 O O . ILE A 1 444 ? -7.367 -35.213 -11.093 1.00 74.06 444 ILE A O 1
ATOM 3520 N N . SER A 1 445 ? -6.607 -33.716 -9.597 1.00 71.19 445 SER A N 1
ATOM 3521 C CA . SER A 1 445 ? -7.728 -33.841 -8.657 1.00 71.19 445 SER A CA 1
ATOM 3522 C C . SER A 1 445 ? -9.070 -33.490 -9.310 1.00 71.19 445 SER A C 1
ATOM 3524 O O . SER A 1 445 ? -10.038 -34.246 -9.200 1.00 71.19 445 SER A O 1
ATOM 3526 N N . PHE A 1 446 ? -9.125 -32.381 -10.055 1.00 74.25 446 PHE A N 1
ATOM 3527 C CA . PHE A 1 446 ? -10.349 -31.936 -10.726 1.00 74.25 446 PHE A CA 1
ATOM 3528 C C . PHE A 1 446 ? -10.711 -32.749 -11.970 1.00 74.25 446 PHE A C 1
ATOM 3530 O O . PHE A 1 446 ? -11.877 -32.772 -12.362 1.00 74.25 446 PHE A O 1
ATOM 3537 N N . ASN A 1 447 ? -9.747 -33.442 -12.572 1.00 79.12 447 ASN A N 1
ATOM 3538 C CA . ASN A 1 447 ? -9.943 -34.237 -13.780 1.00 79.12 447 ASN A CA 1
ATOM 3539 C C . ASN A 1 447 ? -9.891 -35.750 -13.496 1.00 79.12 447 ASN A C 1
ATOM 3541 O O . ASN A 1 447 ? -9.259 -36.526 -14.210 1.00 79.12 447 ASN A O 1
ATOM 3545 N N . GLY A 1 448 ? -10.565 -36.182 -12.425 1.00 74.00 448 GLY A N 1
ATOM 3546 C CA . GLY A 1 448 ? -10.811 -37.602 -12.154 1.00 74.00 448 GLY A CA 1
ATOM 3547 C C . GLY A 1 448 ? -9.553 -38.440 -11.908 1.00 74.00 448 GLY A C 1
ATOM 3548 O O . GLY A 1 448 ? -9.584 -39.647 -12.134 1.00 74.00 448 GLY A O 1
ATOM 3549 N N . GLY A 1 449 ? -8.461 -37.818 -11.458 1.00 73.50 449 GLY A N 1
ATOM 3550 C CA . GLY A 1 449 ? -7.188 -38.485 -11.195 1.00 73.50 449 GLY A CA 1
ATOM 3551 C C . GLY A 1 449 ? -6.220 -38.523 -12.379 1.00 73.50 449 GLY A C 1
ATOM 3552 O O . GLY A 1 449 ? -5.227 -39.240 -12.286 1.00 73.50 449 GLY A O 1
ATOM 3553 N N . HIS A 1 450 ? -6.476 -37.764 -13.451 1.00 77.94 450 HIS A N 1
ATOM 3554 C CA . HIS A 1 450 ? -5.638 -37.731 -14.655 1.00 77.94 450 HIS A CA 1
ATOM 3555 C C . HIS A 1 450 ? -5.332 -36.310 -15.132 1.00 77.94 450 HIS A C 1
ATOM 3557 O O . HIS A 1 450 ? -6.127 -35.393 -14.936 1.00 77.94 450 HIS A O 1
ATOM 3563 N N . LEU A 1 451 ? -4.231 -36.115 -15.855 1.00 80.44 451 LEU A N 1
ATOM 3564 C CA . LEU A 1 451 ? -3.958 -34.858 -16.550 1.00 80.44 451 LEU A CA 1
ATOM 3565 C C . LEU A 1 451 ? -4.786 -34.716 -17.834 1.00 80.44 451 LEU A C 1
ATOM 3567 O O . LEU A 1 451 ? -5.042 -35.673 -18.567 1.00 80.44 451 LEU A O 1
ATOM 3571 N N . THR A 1 452 ? -5.148 -33.474 -18.154 1.00 87.31 452 THR A N 1
ATOM 3572 C CA . THR A 1 452 ? -5.635 -33.106 -19.491 1.00 87.31 452 THR A CA 1
ATOM 3573 C C . THR A 1 452 ? -4.483 -33.126 -20.503 1.00 87.31 452 THR A C 1
ATO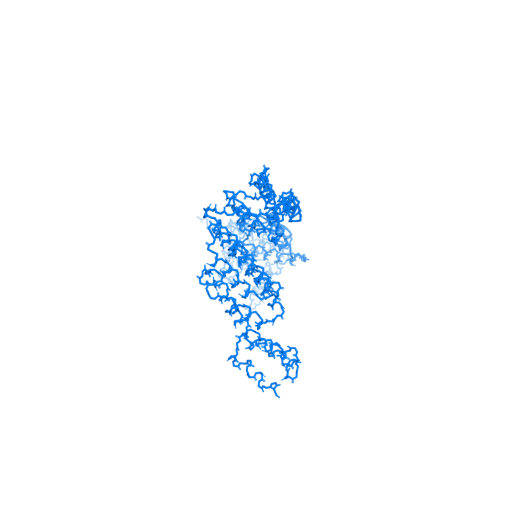M 3575 O O . THR A 1 452 ? -3.312 -33.099 -20.125 1.00 87.31 452 THR A O 1
ATOM 3578 N N . GLU A 1 453 ? -4.779 -33.117 -21.805 1.00 88.50 453 GLU A N 1
ATOM 3579 C CA . GLU A 1 453 ? -3.732 -33.037 -22.842 1.00 88.50 453 GLU A CA 1
ATOM 3580 C C . GLU A 1 453 ? -2.870 -31.772 -22.722 1.00 88.50 453 GLU A C 1
ATOM 3582 O O . GLU A 1 453 ? -1.655 -31.814 -22.927 1.00 88.50 453 GLU A O 1
ATOM 3587 N N . ASP A 1 454 ? -3.467 -30.651 -22.321 1.00 88.12 454 ASP A N 1
ATOM 3588 C CA . ASP A 1 454 ? -2.710 -29.431 -22.048 1.00 88.12 454 ASP A CA 1
ATOM 3589 C C . ASP A 1 454 ? -1.917 -29.534 -20.736 1.00 88.12 454 ASP A C 1
ATOM 3591 O O . ASP A 1 454 ? -0.782 -29.065 -20.678 1.00 88.12 454 ASP A O 1
ATOM 3595 N N . GLY A 1 455 ? -2.436 -30.245 -19.727 1.00 87.62 455 GLY A N 1
ATOM 3596 C CA . GLY A 1 455 ? -1.696 -30.598 -18.512 1.00 87.62 455 GLY A CA 1
ATOM 3597 C C . GLY A 1 455 ? -0.468 -31.475 -18.787 1.00 87.62 455 GLY A C 1
ATOM 3598 O O . GLY A 1 455 ? 0.588 -31.247 -18.203 1.00 87.62 455 GLY A O 1
ATOM 3599 N N . LYS A 1 456 ? -0.551 -32.422 -19.730 1.00 90.62 456 LYS A N 1
ATOM 3600 C CA . LYS A 1 456 ? 0.596 -33.247 -20.161 1.00 90.62 456 LYS A CA 1
ATOM 3601 C C . LYS A 1 456 ? 1.664 -32.415 -20.868 1.00 90.62 456 LYS A C 1
ATOM 3603 O O . LYS A 1 456 ? 2.844 -32.528 -20.544 1.00 90.62 456 LYS A O 1
ATOM 3608 N N . LYS A 1 457 ? 1.258 -31.524 -21.783 1.00 91.00 457 LYS A N 1
ATOM 3609 C CA . LYS A 1 457 ? 2.185 -30.562 -22.408 1.00 91.00 457 LYS A CA 1
ATOM 3610 C C . LYS A 1 457 ? 2.832 -29.662 -21.362 1.00 91.00 457 LYS A C 1
ATOM 3612 O O . LYS A 1 457 ? 4.009 -29.332 -21.490 1.00 91.00 457 LYS A O 1
ATOM 3617 N N . TYR A 1 458 ? 2.072 -29.273 -20.341 1.00 89.56 458 TYR A N 1
ATOM 3618 C CA . TYR A 1 458 ? 2.573 -28.436 -19.266 1.00 89.56 458 TYR A CA 1
ATOM 3619 C C . TYR A 1 458 ? 3.601 -29.160 -18.389 1.00 89.56 458 TYR A C 1
ATOM 3621 O O . TYR A 1 458 ? 4.686 -28.632 -18.147 1.00 89.56 458 TYR A O 1
ATOM 3629 N N . LEU A 1 459 ? 3.323 -30.412 -18.022 1.00 89.56 459 LEU A N 1
ATOM 3630 C CA . LEU A 1 459 ? 4.269 -31.300 -17.348 1.00 89.56 459 LEU A CA 1
ATOM 3631 C C . LEU A 1 459 ? 5.584 -31.442 -18.130 1.00 89.56 459 LEU A C 1
ATOM 3633 O O . LEU A 1 459 ? 6.660 -31.356 -17.538 1.00 89.56 459 LEU A O 1
ATOM 3637 N N . ASP A 1 460 ? 5.524 -31.606 -19.453 1.00 91.88 460 ASP A N 1
ATOM 3638 C CA . ASP A 1 460 ? 6.732 -31.678 -20.282 1.00 91.88 460 ASP A CA 1
ATOM 3639 C C . ASP A 1 460 ? 7.527 -30.354 -20.290 1.00 91.88 460 ASP A C 1
ATOM 3641 O O . ASP A 1 460 ? 8.757 -30.392 -20.343 1.00 91.88 460 ASP A O 1
ATOM 3645 N N . GLN A 1 461 ? 6.875 -29.185 -20.173 1.00 92.00 461 GLN A N 1
ATOM 3646 C CA . GLN A 1 461 ? 7.585 -27.904 -20.003 1.00 92.00 461 GLN A CA 1
ATOM 3647 C C . GLN A 1 461 ? 8.320 -27.822 -18.661 1.00 92.00 461 GLN A C 1
ATOM 3649 O O . GLN A 1 461 ? 9.452 -27.342 -18.624 1.00 92.00 461 GLN A O 1
ATOM 3654 N N . LEU A 1 462 ? 7.712 -28.300 -17.572 1.00 88.12 462 LEU A N 1
ATOM 3655 C CA . LEU A 1 462 ? 8.338 -28.307 -16.245 1.00 88.12 462 LEU A CA 1
ATOM 3656 C C . LEU A 1 462 ? 9.502 -29.307 -16.172 1.00 88.12 462 LEU A C 1
ATOM 3658 O O . LEU A 1 462 ? 10.567 -28.990 -15.644 1.00 88.12 462 LEU A O 1
ATOM 3662 N N . LEU A 1 463 ? 9.344 -30.488 -16.777 1.00 87.81 463 LEU A N 1
ATOM 3663 C CA . LEU A 1 463 ? 10.407 -31.495 -16.871 1.00 87.81 463 LEU A CA 1
ATOM 3664 C C . LEU A 1 463 ? 11.585 -31.045 -17.736 1.00 87.81 463 LEU A C 1
ATOM 3666 O O . LEU A 1 463 ? 12.709 -31.471 -17.492 1.00 87.81 463 LEU A O 1
ATOM 3670 N N . ALA A 1 464 ? 11.362 -30.169 -18.718 1.00 89.75 464 ALA A N 1
ATOM 3671 C CA . ALA A 1 464 ? 12.459 -29.563 -19.465 1.00 89.75 464 ALA A CA 1
ATOM 3672 C C . ALA A 1 464 ? 13.351 -28.675 -18.575 1.00 89.75 464 ALA A C 1
ATOM 3674 O O . ALA A 1 464 ? 14.539 -28.538 -18.859 1.00 89.75 464 ALA A O 1
ATOM 3675 N N . VAL A 1 465 ? 12.798 -28.090 -17.505 1.00 85.56 465 VAL A N 1
ATOM 3676 C CA . VAL A 1 465 ? 13.533 -27.249 -16.546 1.00 85.56 465 VAL A CA 1
ATOM 3677 C C . VAL A 1 465 ? 14.135 -28.066 -15.407 1.00 85.56 465 VAL A C 1
ATOM 3679 O O . VAL A 1 465 ? 15.258 -27.799 -14.982 1.00 85.56 465 VAL A O 1
ATOM 3682 N N . SER A 1 466 ? 13.406 -29.055 -14.891 1.00 83.81 466 SER A N 1
ATOM 3683 C CA . SER A 1 466 ? 13.850 -29.906 -13.781 1.00 83.81 466 SER A CA 1
ATOM 3684 C C . SER A 1 466 ? 13.622 -31.384 -14.107 1.00 83.81 466 SER A C 1
ATOM 3686 O O . SER A 1 466 ? 12.681 -31.994 -13.591 1.00 83.81 466 SER A O 1
ATOM 3688 N N . PRO A 1 467 ? 14.484 -31.975 -14.955 1.00 85.31 467 PRO A N 1
ATOM 3689 C CA . PRO A 1 467 ? 14.307 -33.343 -15.442 1.00 85.31 467 PRO A CA 1
ATOM 3690 C C . PRO A 1 467 ? 14.354 -34.385 -14.322 1.00 85.31 467 PRO A C 1
ATOM 3692 O O . PRO A 1 467 ? 13.689 -35.412 -14.422 1.00 85.31 467 PRO A O 1
ATOM 3695 N N . ASP A 1 468 ? 15.068 -34.098 -13.232 1.00 82.50 468 ASP A N 1
ATOM 3696 C CA . ASP A 1 468 ? 15.242 -35.008 -12.096 1.00 82.50 468 ASP A CA 1
ATOM 3697 C C . ASP A 1 468 ? 14.226 -34.772 -10.962 1.00 82.50 468 ASP A C 1
ATOM 3699 O O . ASP A 1 468 ? 14.324 -35.381 -9.896 1.00 82.50 468 ASP A O 1
ATOM 3703 N N . ASN A 1 469 ? 13.232 -33.892 -11.151 1.00 84.00 469 ASN A N 1
ATOM 3704 C CA . ASN A 1 469 ? 12.236 -33.624 -10.113 1.00 84.00 469 ASN A CA 1
ATOM 3705 C C . ASN A 1 469 ? 11.398 -34.886 -9.828 1.00 84.00 469 ASN A C 1
ATOM 3707 O O . ASN A 1 469 ? 10.732 -35.426 -10.717 1.00 84.00 469 ASN A O 1
ATOM 3711 N N . TYR A 1 470 ? 11.425 -35.350 -8.576 1.00 80.12 470 TYR A N 1
ATOM 3712 C CA . TYR A 1 470 ? 10.762 -36.586 -8.152 1.00 80.12 470 TYR A CA 1
ATOM 3713 C C . TYR A 1 470 ? 9.251 -36.580 -8.434 1.00 80.12 470 TYR A C 1
ATOM 3715 O O . TYR A 1 470 ? 8.723 -37.546 -8.986 1.00 80.12 470 TYR A O 1
ATOM 3723 N N . TRP A 1 471 ? 8.556 -35.489 -8.098 1.00 78.81 471 TRP A N 1
ATOM 3724 C CA . TRP A 1 471 ? 7.100 -35.393 -8.227 1.00 78.81 471 TRP A CA 1
ATOM 3725 C C . TRP A 1 471 ? 6.651 -35.346 -9.683 1.00 78.81 471 TRP A C 1
ATOM 3727 O O . TRP A 1 471 ? 5.737 -36.077 -10.062 1.00 78.81 471 TRP A O 1
ATOM 3737 N N . LEU A 1 472 ? 7.337 -34.572 -10.527 1.00 83.19 472 LEU A N 1
ATOM 3738 C CA . LEU A 1 472 ? 7.036 -34.527 -11.960 1.00 83.19 472 LEU A CA 1
ATOM 3739 C C . LEU A 1 472 ? 7.237 -35.895 -12.628 1.00 83.19 472 LEU A C 1
ATOM 3741 O O . LEU A 1 472 ? 6.401 -36.333 -13.419 1.00 83.19 472 LEU A O 1
ATOM 3745 N N . ASN A 1 473 ? 8.316 -36.605 -12.286 1.00 83.38 473 ASN A N 1
ATOM 3746 C CA . ASN A 1 473 ? 8.576 -37.946 -12.813 1.00 83.38 473 ASN A CA 1
ATOM 3747 C C . ASN A 1 473 ? 7.557 -38.983 -12.321 1.00 83.38 473 ASN A C 1
ATOM 3749 O O . ASN A 1 473 ? 7.160 -39.872 -13.084 1.00 83.38 473 ASN A O 1
ATOM 3753 N N . LEU A 1 474 ? 7.095 -38.860 -11.074 1.00 77.44 474 LEU A N 1
ATOM 3754 C CA . LEU A 1 474 ? 6.016 -39.687 -10.541 1.00 77.44 474 LEU A CA 1
ATOM 3755 C C . LEU A 1 474 ? 4.715 -39.460 -11.323 1.00 77.44 474 LEU A C 1
ATOM 3757 O O . LEU A 1 474 ? 4.118 -40.436 -11.778 1.00 77.44 474 LEU A O 1
ATOM 3761 N N . ILE A 1 475 ? 4.321 -38.199 -11.536 1.00 79.00 475 ILE A N 1
ATOM 3762 C CA . ILE A 1 475 ? 3.137 -37.836 -12.332 1.00 79.00 475 ILE A CA 1
ATOM 3763 C C . ILE A 1 475 ? 3.271 -38.404 -13.751 1.00 79.00 475 ILE A C 1
ATOM 3765 O O . ILE A 1 475 ? 2.406 -39.153 -14.196 1.00 79.00 475 ILE A O 1
ATOM 3769 N N . LYS A 1 476 ? 4.402 -38.173 -14.433 1.00 85.56 476 LYS A N 1
ATOM 3770 C CA . LYS A 1 476 ? 4.649 -38.700 -15.789 1.00 85.56 476 LYS A CA 1
ATOM 3771 C C . LYS A 1 476 ? 4.531 -40.220 -15.881 1.00 85.56 476 LYS A C 1
ATOM 3773 O O . LYS A 1 476 ? 4.114 -40.744 -16.908 1.00 85.56 476 LYS A O 1
ATOM 3778 N N . THR A 1 477 ? 4.929 -40.934 -14.832 1.00 78.50 477 THR A N 1
ATOM 3779 C CA . THR A 1 477 ? 4.860 -42.400 -14.790 1.00 78.50 477 THR A CA 1
ATOM 3780 C C . THR A 1 477 ? 3.435 -42.903 -14.569 1.00 78.50 477 THR A C 1
ATOM 3782 O O . THR A 1 477 ? 3.093 -43.966 -15.073 1.00 78.50 477 THR A O 1
ATOM 3785 N N . LYS A 1 478 ? 2.610 -42.158 -13.826 1.00 74.12 478 LYS A N 1
ATOM 3786 C CA . LYS A 1 478 ? 1.207 -42.497 -13.541 1.00 74.12 478 LYS A CA 1
ATOM 3787 C C . LYS A 1 478 ? 0.244 -42.139 -14.677 1.00 74.12 478 LYS A C 1
ATOM 3789 O O . LYS A 1 478 ? -0.838 -42.708 -14.735 1.00 74.12 478 LYS A O 1
ATOM 3794 N N . GLU A 1 479 ? 0.651 -41.232 -15.560 1.00 70.44 479 GLU A N 1
ATOM 3795 C CA . GLU A 1 479 ? -0.098 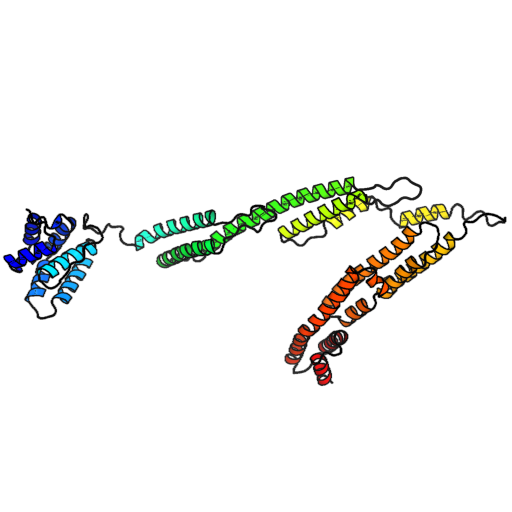-40.799 -16.750 1.00 70.44 479 GLU A CA 1
ATOM 3796 C C . GLU A 1 479 ? 0.184 -41.646 -18.011 1.00 70.44 479 GLU A C 1
ATOM 3798 O O . GLU A 1 479 ? -0.370 -41.365 -19.076 1.00 70.44 479 GLU A O 1
ATOM 3803 N N . LYS A 1 480 ? 1.062 -42.657 -17.907 1.00 60.28 480 LYS A N 1
ATOM 3804 C CA . LYS A 1 480 ? 1.249 -43.717 -18.913 1.00 60.28 480 LYS A CA 1
ATOM 3805 C C . LYS A 1 480 ? 0.267 -44.851 -18.668 1.00 60.28 480 LYS A C 1
ATOM 3807 O O . LYS A 1 480 ? -0.233 -45.389 -19.679 1.00 60.28 480 LYS A O 1
#

Sequence (480 aa):
MNKKYQLHTGIKDIIQTNGTEPIRTVQLANILADYSAYDEYPATKVVLKDVLTTGYGQRIYNAFNESGKIYLAEIEMIKQDYSKKSKFKKDVVNYVFDSICYGLGLKTAVKEPSSNSFDPYINESDNILDKLPGMLAELKKEYDEALKSLLVLPKDIIWDAVAYYPASAENQLYLIEGKIHVISNQLGINDNNWCKNLKEKTLNSHRQRKVNTVKEVLDAKKIDFTNLLNTALVKPSASYISKSGHYASDKLSDIEKMESEIKGLYGEMGVKYDDWCKTEKDRILSSYIVSDSSRFRQMLLKIAMPAAMFCGVGYYGGTYAVSTDEINVYEQRMKAADGYLANGNYGKAIAGFIQASNLYDGSFRTSSYKEGALSQADVCFAKMQDQVTSLIDRKQYGQILALMNSIPTEYLAANQNKSDWIEKNKIDLQNTVSEEVDQLAEIISFNGGHLTEDGKKYLDQLLAVSPDNYWLNLIKTKEK

Foldseek 3Di:
DQPQAALLRLLQVCCVVPNLVPLQALVSLVSCVVSNNCVQAVLLSVLSSCCNVVRVSVQLVCLLPPDDDPSVVSLVVSLVVCVVPDQFDNLSSQQNSVSNCSSSVNDPDGDHRPVSRPHGGDDPPPPVLNCLVVVLVVLVVVLLVLLVPQWDPDPDLAPDDFIDGDPVSVVVSVVSLVVNVVSCVSVVNPPNCVSVVSSCVSRVVRLVVSLVVLVVVLVVLLVVLLVLLVVQWDAFDPDPATDQIDGHPVSVVVNVVSVVVNCSSCVSNVHDDPCVSVVSNCVVRVVRDDDVVNRVVVVCVVVVVPPPDDPDDDDDDDDDPQAPVLVVVLVVLLVVLVVCLVVVNLLSSLVSLCCSLVPRPHPPPNVCRNVVSNVVNVVSLVVLVVVLVVCVVVLQQLVNLVSLVSHDPVNCVVPVVSVVVSVVVLVVLLVVLVVCLVVLVVCCVVVVNEHDPVSVVSLVSSCSSVVPDPSSVVNVVVND

pLDDT: mean 79.49, std 16.51, range [24.03, 96.06]

Organism: Phocaeicola vulgatus (NCBI:txid821)

Secondary structure (DSSP, 8-state):
------HHHHHHHHHHHH-SGGGGSTHHHHHHHHTTTTSS-THHHHHHHHHHHTTHHHHHHHHHHSSSS-HHHHHHHHHHHHHHHS-B-HHHHHHHHHHHHHHTTS-S--PPPTTTTS--BPPTT--HHHHHHHHHHHHHHHHHHHHHHSPBPPSSTTTSPPPB--HHHHHHHHHHHHHHHHHHHHTT---TTHHHHHHHHHHHHHHHHHHHHHHHHHHHHHHHHHHHHHHHEEPPPSSSS-PPPEE-GGGHHHHHHHHHHHHHHHHHTT-----HHHHHHHHHHHTTPPPHHHHHHHHHHHHTTTTTS---------S-TTHHHHHHHHHHHHHHHHHHHHTT-HHHHHHHHHHHHHT---SSSHHHHHHHHHHHHHHHHHHHHHHHHHHHHTT-HHHHHHHHHTS-HHHHHH-HHHHHHHHHHHHHHHHHHHHHHHHHHHHHHHTTTS--HHHHHHHHHHHHH-TT-HHHHHHHHHT-

Solvent-accessible surface area (backbone atoms only — not comparable to full-atom values): 26539 Å² total; per-residue (Å²): 131,86,73,80,30,48,53,33,58,41,43,25,54,48,30,75,73,66,43,70,68,45,56,41,39,52,62,42,51,53,56,34,55,79,44,46,20,31,77,81,32,53,18,45,50,58,53,46,34,45,40,18,71,74,45,51,18,42,53,46,50,45,45,67,71,74,54,79,98,51,46,67,62,55,46,49,52,52,47,54,54,47,61,72,74,49,65,50,34,67,49,52,53,47,33,50,54,38,19,50,37,31,26,74,66,78,36,95,72,68,69,80,44,88,77,57,28,74,66,45,59,54,59,98,74,68,53,68,76,79,46,42,68,59,53,42,52,53,47,54,50,51,47,58,51,46,60,62,71,49,47,45,70,44,91,43,63,66,83,40,65,69,50,46,67,50,73,74,38,48,54,53,50,49,55,50,50,53,54,45,50,56,49,29,57,75,69,70,47,92,59,90,54,52,67,58,53,51,53,50,50,54,43,49,54,47,45,52,51,35,43,53,53,39,48,56,52,43,56,51,50,53,51,52,48,53,50,50,51,62,71,28,46,42,69,58,57,99,51,104,64,82,48,50,33,48,70,38,78,92,41,47,66,61,52,53,52,51,48,50,54,50,52,50,43,31,55,68,60,74,43,84,80,80,56,59,69,59,54,50,51,50,57,64,39,57,84,38,54,63,51,68,68,58,54,50,47,56,49,47,64,59,52,66,72,61,72,84,64,79,91,73,87,84,87,88,88,82,94,75,80,63,38,64,62,40,50,54,54,34,53,52,35,42,53,52,14,50,53,28,44,78,70,70,36,45,25,58,13,33,50,27,15,48,47,33,21,73,71,54,78,27,83,66,63,44,69,61,54,30,50,52,26,46,52,50,26,50,52,44,49,53,55,46,54,55,50,42,55,59,29,58,80,66,61,41,47,35,58,43,53,51,54,63,69,41,47,50,65,70,59,31,73,77,31,58,73,61,36,52,50,48,52,50,53,52,52,50,51,55,53,48,46,64,61,49,50,56,55,52,52,50,48,16,62,76,46,84,72,36,69,52,76,67,49,50,56,46,51,54,21,45,38,60,69,44,72,82,40,65,68,62,52,50,51,59,61,73,76,107

Nearest PDB structures (foldseek):
  4wrq-assembly1_A  TM=2.075E-01  e=6.225E+00  Homo sapiens

Mean predicted aligned error: 21.46 Å

Radius of gyration: 49.19 Å; Cα contacts (8 Å, |Δi|>4): 443; chains: 1; bounding box: 97×68×145 Å